Protein AF-0000000087668825 (afdb_homodimer)

Foldseek 3Di:
DQDADADDLLVLQLVLLVVQVVQVQKAFALPQFDADPLQFTHRMGGDLLSQVVDVVSLLSLLNNVLNQCCVPPRLPRFQEEEAEPDQRQVSSVSNCVSSVHHYWYFYLDFDDDDLCRGIGDDDDAQTEYEYEHQEDEQCVRVVSRVVSCVSNRYDAQEYEYQEYAPQDPNSVVVSVVVNHHYHYRYYVVSNLVSCVVVVVDDPVRSVLNVVCSNQVLVSRVVVRGHNDRPPD/DQDADADDLLVLQLVLLVVQVVQVQKAFALPQFDADPLQFTHRMGGDLLSQVVDVVSLLSLLNNVLNQCCVPPRLPQFQEEEAEPDQRQVSSVSNCVSSVHHYWYFYLDFDDDDLCRGIGDDDDAQTEYEYEHQEDEQCVSVVSRVVSCVSNRYDAQEYEYQEYAPQDPNSVVVSVVVNHHYHYRYYVVSNLVSCVVVVVDDPVRSVLNVVCSNQVLVSRVVVRGHNDRPPD

Solvent-accessible surface area (backbone atoms only — not comparable to full-atom values): 23938 Å² total; per-residue (Å²): 131,75,78,80,63,78,74,56,65,68,56,51,14,44,50,50,29,51,50,35,54,74,70,60,27,49,49,77,34,62,89,67,51,44,73,45,95,84,42,33,28,32,38,62,48,76,43,68,55,40,41,50,25,34,48,72,57,38,51,52,53,43,46,49,50,52,31,50,42,36,71,73,70,34,85,82,61,60,57,30,27,29,4,31,60,66,73,7,26,36,57,21,38,48,42,16,60,58,67,68,31,21,22,34,35,29,44,85,58,63,62,75,75,68,57,52,21,28,56,42,41,53,78,57,85,63,24,34,33,35,41,29,34,45,61,34,66,53,44,66,71,58,49,56,39,49,50,45,42,40,62,51,44,31,37,60,51,40,34,37,18,55,31,29,50,80,58,48,71,66,22,57,52,47,31,60,75,61,54,32,49,76,44,66,54,29,36,53,68,38,37,49,50,50,35,61,76,65,55,73,60,57,69,66,48,53,49,48,48,50,47,27,60,74,36,41,38,64,43,7,40,77,61,80,20,37,64,65,78,77,82,123,132,75,79,83,62,76,75,56,66,68,57,52,12,45,52,51,29,50,51,33,55,74,69,60,28,49,47,78,34,62,90,68,50,42,73,46,96,84,42,33,28,31,38,60,48,75,43,67,56,40,42,50,26,34,48,72,58,37,51,51,52,43,47,48,51,52,30,51,41,35,71,73,71,34,86,82,61,60,58,30,26,29,3,32,60,66,73,7,26,35,56,22,39,48,43,15,60,57,67,66,29,20,22,34,36,28,43,86,58,65,62,76,76,69,57,53,20,30,57,43,40,55,78,58,84,63,24,32,32,35,40,31,33,46,60,36,65,54,44,65,71,56,48,57,40,49,50,45,41,40,62,51,45,32,37,59,52,40,32,37,18,54,30,30,50,79,57,46,70,65,20,57,52,48,32,58,75,63,54,31,50,76,44,62,54,30,35,54,67,38,37,49,50,51,36,58,76,64,57,71,58,58,70,68,48,54,50,49,47,50,49,26,60,75,37,42,37,63,42,7,39,75,62,80,20,36,65,64,77,78,81,125

Radius of gyration: 23.41 Å; Cα contacts (8 Å, |Δi|>4): 947; chains: 2; bounding box: 46×72×56 Å

Sequence (464 aa):
MIQTTFPDRAVMAELVAKMLWEIKAVHFNAEKPYKFASGMASPVYIDCRKLLSYPRIRSTVMDFAASVLMRDAGFEQFDCIAGGETAGIPFAALLADRLGLPMIYVRKQPKGHGRNAQIEGHMPEGGRVLVIEDLTTAGGSMFTFIDAVRAAGGVVDHGIALFYYGIFAEAEERFAAGKVKLHHIATWRDVLAVAKAQQLFDEKTLSEVEDFLNAPLAWSGRNGGVTELLKKMIQTTFPDRAVMAELVAKMLWEIKAVHFNAEKPYKFASGMASPVYIDCRKLLSYPRIRSTVMDFAASVLMRDAGFEQFDCIAGGETAGIPFAALLADRLGLPMIYVRKQPKGHGRNAQIEGHMPEGGRVLVIEDLTTAGGSMFTFIDAVRAAGGVVDHGIALFYYGIFAEAEERFAAGKVKLHHIATWRDVLAVAKAQQLFDEKTLSEVEDFLNAPLAWSGRNGGVTELLKK

Nearest PDB structures (foldseek):
  4ohc-assembly1_D  TM=9.725E-01  e=2.298E-35  Burkholderia cenocepacia J2315
  4ohc-assembly4_C  TM=9.829E-01  e=2.169E-32  Burkholderia cenocepacia J2315
  2wns-assembly1_A  TM=8.809E-01  e=7.015E-16  Homo sapiens
  2p1z-assembly1_B  TM=8.602E-01  e=2.098E-11  Corynebacterium diphtheriae NCTC 13129
  3ohp-assembly1_D  TM=6.602E-01  e=3.466E-05  Vibrio cholerae

Structure (mmCIF, N/CA/C/O backbone):
data_AF-0000000087668825-model_v1
#
loop_
_entity.id
_entity.type
_entity.pdbx_description
1 polymer 'Orotate phosphoribosyltransferase'
#
loop_
_atom_site.group_PDB
_atom_site.id
_atom_site.type_symbol
_atom_site.label_atom_id
_atom_site.label_alt_id
_atom_site.label_comp_id
_atom_site.label_asym_id
_atom_site.label_entity_id
_atom_site.label_seq_id
_atom_site.pdbx_PDB_ins_code
_atom_site.Cartn_x
_atom_site.Cartn_y
_atom_site.Cartn_z
_atom_site.occupancy
_atom_site.B_iso_or_equiv
_atom_site.auth_seq_id
_atom_site.auth_comp_id
_atom_site.auth_asym_id
_atom_site.auth_atom_id
_atom_site.pdbx_PDB_model_num
ATOM 1 N N . MET A 1 1 ? 7.449 -8.711 18.375 1 52.44 1 MET A N 1
ATOM 2 C CA . MET A 1 1 ? 8.453 -9.766 18.266 1 52.44 1 MET A CA 1
ATOM 3 C C . MET A 1 1 ? 8.344 -10.5 16.938 1 52.44 1 MET A C 1
ATOM 5 O O . MET A 1 1 ? 7.242 -10.75 16.453 1 52.44 1 MET A O 1
ATOM 9 N N . ILE A 1 2 ? 9.547 -10.594 16.266 1 60.53 2 ILE A N 1
ATOM 10 C CA . ILE A 1 2 ? 9.602 -11.344 15.016 1 60.53 2 ILE A CA 1
ATOM 11 C C . ILE A 1 2 ? 9.438 -12.836 15.297 1 60.53 2 ILE A C 1
ATOM 13 O O . ILE A 1 2 ? 10.219 -13.414 16.062 1 60.53 2 ILE A O 1
ATOM 17 N N . GLN A 1 3 ? 8.312 -13.336 15.086 1 67.44 3 GLN A N 1
ATOM 18 C CA . GLN A 1 3 ? 8.086 -14.773 15.172 1 67.44 3 GLN A CA 1
ATOM 19 C C . GLN A 1 3 ? 8.453 -15.477 13.867 1 67.44 3 GLN A C 1
ATOM 21 O O . GLN A 1 3 ? 7.98 -15.094 12.797 1 67.44 3 GLN A O 1
ATOM 26 N N . THR A 1 4 ? 9.555 -16.281 14.094 1 73.5 4 THR A N 1
ATOM 27 C CA . THR A 1 4 ? 10 -16.906 12.852 1 73.5 4 THR A CA 1
ATOM 28 C C . THR A 1 4 ? 9.906 -18.438 12.953 1 73.5 4 THR A C 1
ATOM 30 O O . THR A 1 4 ? 10.383 -19.016 13.93 1 73.5 4 THR A O 1
ATOM 33 N N . THR A 1 5 ? 9.109 -18.953 12.117 1 86.69 5 THR A N 1
ATOM 34 C CA . THR A 1 5 ? 9.109 -20.391 11.867 1 86.69 5 THR A CA 1
ATOM 35 C C . THR A 1 5 ? 9.602 -20.688 10.453 1 86.69 5 THR A C 1
ATOM 37 O O . THR A 1 5 ? 9.555 -19.828 9.57 1 86.69 5 THR A O 1
ATOM 40 N N . PHE A 1 6 ? 10.211 -21.828 10.328 1 95.25 6 PHE A N 1
ATOM 41 C CA . PHE A 1 6 ? 10.789 -22.203 9.039 1 95.25 6 PHE A CA 1
ATOM 42 C C . PHE A 1 6 ? 10.188 -23.516 8.539 1 95.25 6 PHE A C 1
ATOM 44 O O . PHE A 1 6 ? 10.891 -24.531 8.43 1 95.25 6 PHE A O 1
ATOM 51 N N . PRO A 1 7 ? 8.914 -23.453 8.164 1 95.12 7 PRO A N 1
ATOM 52 C CA . PRO A 1 7 ? 8.336 -24.672 7.605 1 95.12 7 PRO A CA 1
ATOM 53 C C . PRO A 1 7 ? 9.008 -25.109 6.305 1 95.12 7 PRO A C 1
ATOM 55 O O . PRO A 1 7 ? 9.703 -24.312 5.668 1 95.12 7 PRO A O 1
ATOM 58 N N . ASP A 1 8 ? 8.742 -26.375 5.969 1 97.69 8 ASP A N 1
ATOM 59 C CA . ASP A 1 8 ? 9.242 -26.906 4.703 1 97.69 8 ASP A CA 1
ATOM 60 C C . ASP A 1 8 ? 8.688 -26.125 3.52 1 97.69 8 ASP A C 1
ATOM 62 O O . ASP A 1 8 ? 7.504 -25.781 3.498 1 97.69 8 ASP A O 1
ATOM 66 N N . ARG A 1 9 ? 9.516 -25.922 2.525 1 97.5 9 ARG A N 1
ATOM 67 C CA . ARG A 1 9 ? 9.133 -25.141 1.354 1 97.5 9 ARG A CA 1
ATOM 68 C C . ARG A 1 9 ? 7.914 -25.75 0.666 1 97.5 9 ARG A C 1
ATOM 70 O O . ARG A 1 9 ? 7.02 -25.016 0.232 1 97.5 9 ARG A O 1
ATOM 77 N N . ALA A 1 10 ? 7.914 -27.016 0.6 1 98.12 10 ALA A N 1
ATOM 78 C CA . ALA A 1 10 ? 6.809 -27.688 -0.072 1 98.12 10 ALA A CA 1
ATOM 79 C C . ALA A 1 10 ? 5.504 -27.5 0.695 1 98.12 10 ALA A C 1
ATOM 81 O O . ALA A 1 10 ? 4.434 -27.375 0.092 1 98.12 10 ALA A O 1
ATOM 82 N N . VAL A 1 11 ? 5.621 -27.531 2 1 98.38 11 VAL A N 1
ATOM 83 C CA . VAL A 1 11 ? 4.445 -27.328 2.844 1 98.38 11 VAL A CA 1
ATOM 84 C C . VAL A 1 11 ? 3.922 -25.906 2.672 1 98.38 11 VAL A C 1
ATOM 86 O O . VAL A 1 11 ? 2.713 -25.703 2.539 1 98.38 11 VAL A O 1
ATOM 89 N N . MET A 1 12 ? 4.816 -24.891 2.619 1 98.5 12 MET A N 1
ATOM 90 C CA . MET A 1 12 ? 4.41 -23.5 2.426 1 98.5 12 MET A CA 1
ATOM 91 C C . MET A 1 12 ? 3.689 -23.328 1.094 1 98.5 12 MET A C 1
ATOM 93 O O . MET A 1 12 ? 2.633 -22.703 1.034 1 98.5 12 MET A O 1
ATOM 97 N N . ALA A 1 13 ? 4.246 -23.922 0.088 1 98.75 13 ALA A N 1
ATOM 98 C CA . ALA A 1 13 ? 3.668 -23.797 -1.247 1 98.75 13 ALA A CA 1
ATOM 99 C C . ALA A 1 13 ? 2.285 -24.438 -1.306 1 98.75 13 ALA A C 1
ATOM 101 O O . ALA A 1 13 ? 1.349 -23.859 -1.865 1 98.75 13 ALA A O 1
ATOM 102 N N . GLU A 1 14 ? 2.156 -25.594 -0.723 1 98.81 14 GLU A N 1
ATOM 103 C CA . GLU A 1 14 ? 0.877 -26.297 -0.696 1 98.81 14 GLU A CA 1
ATOM 104 C C . GLU A 1 14 ? -0.175 -25.5 0.07 1 98.81 14 GLU A C 1
ATOM 106 O O . GLU A 1 14 ? -1.315 -25.375 -0.382 1 98.81 14 GLU A O 1
ATOM 111 N N . LEU A 1 15 ? 0.19 -25.016 1.234 1 98.75 15 LEU A N 1
ATOM 112 C CA . LEU A 1 15 ? -0.755 -24.281 2.064 1 98.75 15 LEU A CA 1
ATOM 113 C C . LEU A 1 15 ? -1.207 -23 1.367 1 98.75 15 LEU A C 1
ATOM 115 O O . LEU A 1 15 ? -2.391 -22.656 1.395 1 98.75 15 LEU A O 1
ATOM 119 N N . VAL A 1 16 ? -0.251 -22.281 0.743 1 98.81 16 VAL A N 1
ATOM 120 C CA . VAL A 1 16 ? -0.626 -21.078 0.022 1 98.81 16 VAL A CA 1
ATOM 121 C C . VAL A 1 16 ? -1.573 -21.422 -1.122 1 98.81 16 VAL A C 1
ATOM 123 O O . VAL A 1 16 ? -2.572 -20.734 -1.344 1 98.81 16 VAL A O 1
ATOM 126 N N . ALA A 1 17 ? -1.286 -22.5 -1.867 1 98.88 17 ALA A N 1
ATOM 127 C CA . ALA A 1 17 ? -2.18 -22.953 -2.932 1 98.88 17 ALA A CA 1
ATOM 128 C C . ALA A 1 17 ? -3.58 -23.219 -2.393 1 98.88 17 ALA A C 1
ATOM 130 O O . ALA A 1 17 ? -4.574 -22.812 -2.988 1 98.88 17 ALA A O 1
ATOM 131 N N . LYS A 1 18 ? -3.664 -23.906 -1.265 1 98.88 18 LYS A N 1
ATOM 132 C CA . LYS A 1 18 ? -4.953 -24.219 -0.644 1 98.88 18 LYS A CA 1
ATOM 133 C C . LYS A 1 18 ? -5.68 -22.938 -0.245 1 98.88 18 LYS A C 1
ATOM 135 O O . LYS A 1 18 ? -6.891 -22.812 -0.445 1 98.88 18 LYS A O 1
ATOM 140 N N . MET A 1 19 ? -4.965 -21.984 0.323 1 98.88 19 MET A N 1
ATOM 141 C CA . MET A 1 19 ? -5.543 -20.703 0.699 1 98.88 19 MET A CA 1
ATOM 142 C C . MET A 1 19 ? -6.137 -20 -0.516 1 98.88 19 MET A C 1
ATOM 144 O O . MET A 1 19 ? -7.246 -19.469 -0.451 1 98.88 19 MET A O 1
ATOM 148 N N . LEU A 1 20 ? -5.395 -20.016 -1.62 1 98.88 20 LEU A N 1
ATOM 149 C CA . LEU A 1 20 ? -5.836 -19.344 -2.84 1 98.88 20 LEU A CA 1
ATOM 150 C C . LEU A 1 20 ? -7.129 -19.969 -3.359 1 98.88 20 LEU A C 1
ATOM 152 O O . LEU A 1 20 ? -8.031 -19.25 -3.805 1 98.88 20 LEU A O 1
ATOM 156 N N . TRP A 1 21 ? -7.23 -21.266 -3.314 1 98.81 21 TRP A N 1
ATOM 157 C CA . TRP A 1 21 ? -8.461 -21.938 -3.715 1 98.81 21 TRP A CA 1
ATOM 158 C C . TRP A 1 21 ? -9.602 -21.594 -2.77 1 98.81 21 TRP A C 1
ATOM 160 O O . TRP A 1 21 ? -10.727 -21.328 -3.213 1 98.81 21 TRP A O 1
ATOM 170 N N . GLU A 1 22 ? -9.359 -21.594 -1.471 1 98.69 22 GLU A N 1
ATOM 171 C CA . GLU A 1 22 ? -10.367 -21.359 -0.443 1 98.69 22 GLU A CA 1
ATOM 172 C C . GLU A 1 22 ? -11.031 -19.984 -0.623 1 98.69 22 GLU A C 1
ATOM 174 O O . GLU A 1 22 ? -12.242 -19.859 -0.445 1 98.69 22 GLU A O 1
ATOM 179 N N . ILE A 1 23 ? -10.266 -19.031 -1.017 1 98.5 23 ILE A N 1
ATOM 180 C CA . ILE A 1 23 ? -10.805 -17.672 -1.081 1 98.5 23 ILE A CA 1
ATOM 181 C C . ILE A 1 23 ? -11.141 -17.328 -2.529 1 98.5 23 ILE A C 1
ATOM 183 O O . ILE A 1 23 ? -11.375 -16.156 -2.852 1 98.5 23 ILE A O 1
ATOM 187 N N . LYS A 1 24 ? -11.023 -18.297 -3.42 1 98.25 24 LYS A N 1
ATOM 188 C CA . LYS A 1 24 ? -11.367 -18.141 -4.828 1 98.25 24 LYS A CA 1
ATOM 189 C C . LYS A 1 24 ? -10.523 -17.062 -5.496 1 98.25 24 LYS A C 1
ATOM 191 O O . LYS A 1 24 ? -11.047 -16.219 -6.215 1 98.25 24 LYS A O 1
ATOM 196 N N . ALA A 1 25 ? -9.281 -17.078 -5.125 1 98.69 25 ALA A N 1
ATOM 197 C CA . ALA A 1 25 ? -8.336 -16.156 -5.746 1 98.69 25 ALA A CA 1
ATOM 198 C C . ALA A 1 25 ? -7.77 -16.734 -7.039 1 98.69 25 ALA A C 1
ATOM 200 O O . ALA A 1 25 ? -7.094 -16.047 -7.797 1 98.69 25 ALA A O 1
ATOM 201 N N . VAL A 1 26 ? -8 -18.016 -7.297 1 98.62 26 VAL A N 1
ATOM 202 C CA . VAL A 1 26 ? -7.562 -18.672 -8.523 1 98.62 26 VAL A CA 1
ATOM 203 C C . VAL A 1 26 ? -8.758 -19.328 -9.211 1 98.62 26 VAL A C 1
ATOM 205 O O . VAL A 1 26 ? -9.719 -19.734 -8.555 1 98.62 26 VAL A O 1
ATOM 208 N N . HIS A 1 27 ? -8.625 -19.375 -10.555 1 97.75 27 HIS A N 1
ATOM 209 C CA . HIS A 1 27 ? -9.672 -19.969 -11.375 1 97.75 27 HIS A CA 1
ATOM 210 C C . HIS A 1 27 ? -9.078 -20.688 -12.586 1 97.75 27 HIS A C 1
ATOM 212 O O . HIS A 1 27 ? -8.078 -20.234 -13.148 1 97.75 27 HIS A O 1
ATOM 218 N N . PHE A 1 28 ? -9.695 -21.844 -12.891 1 98.31 28 PHE A N 1
ATOM 219 C CA . PHE A 1 28 ? -9.398 -22.547 -14.125 1 98.31 28 PHE A CA 1
ATOM 220 C C . PHE A 1 28 ? -10.578 -22.484 -15.086 1 98.31 28 PHE A C 1
ATOM 222 O O . PHE A 1 28 ? -11.734 -22.594 -14.672 1 98.31 28 PHE A O 1
ATOM 229 N N . ASN A 1 29 ? -10.328 -22.156 -16.281 1 96.88 29 ASN A N 1
ATOM 230 C CA . ASN A 1 29 ? -11.344 -22.203 -17.328 1 96.88 29 ASN A CA 1
ATOM 231 C C . ASN A 1 29 ? -10.727 -22.531 -18.688 1 96.88 29 ASN A C 1
ATOM 233 O O . ASN A 1 29 ? -10.312 -21.641 -19.422 1 96.88 29 ASN A O 1
ATOM 237 N N . ALA A 1 30 ? -10.773 -23.703 -19.016 1 94.31 30 ALA A N 1
ATOM 238 C CA . ALA A 1 30 ? -10.164 -24.141 -20.281 1 94.31 30 ALA A CA 1
ATOM 239 C C . ALA A 1 30 ? -11.133 -23.953 -21.453 1 94.31 30 ALA A C 1
ATOM 241 O O . ALA A 1 30 ? -10.703 -23.781 -22.594 1 94.31 30 ALA A O 1
ATOM 242 N N . GLU A 1 31 ? -12.367 -24.031 -21.234 1 94.88 31 GLU A N 1
ATOM 243 C CA . GLU A 1 31 ? -13.383 -23.906 -22.266 1 94.88 31 GLU A CA 1
ATOM 244 C C . GLU A 1 31 ? -13.461 -22.469 -22.797 1 94.88 31 GLU A C 1
ATOM 246 O O . GLU A 1 31 ? -13.602 -22.25 -24 1 94.88 31 GLU A O 1
ATOM 251 N N . LYS A 1 32 ? -13.453 -21.547 -21.906 1 95.81 32 LYS A N 1
ATOM 252 C CA . LYS A 1 32 ? -13.414 -20.125 -22.25 1 95.81 32 LYS A CA 1
ATOM 253 C C . LYS A 1 32 ? -12.195 -19.453 -21.625 1 95.81 32 LYS A C 1
ATOM 255 O O . LYS A 1 32 ? -12.312 -18.766 -20.609 1 95.81 32 LYS A O 1
ATOM 260 N N . PRO A 1 33 ? -11.102 -19.531 -22.312 1 96.88 33 PRO A N 1
ATOM 261 C CA . PRO A 1 33 ? -9.844 -19.031 -21.734 1 96.88 33 PRO A CA 1
ATOM 262 C C . PRO A 1 33 ? -9.867 -17.531 -21.469 1 96.88 33 PRO A C 1
ATOM 264 O O . PRO A 1 33 ? -10.594 -16.797 -22.141 1 96.88 33 PRO A O 1
ATOM 267 N N . TYR A 1 34 ? -9.109 -17.141 -20.531 1 95.94 34 TYR A N 1
ATOM 268 C CA . TYR A 1 34 ? -8.883 -15.727 -20.266 1 95.94 34 TYR A CA 1
ATOM 269 C C . TYR A 1 34 ? -7.938 -15.117 -21.297 1 95.94 34 TYR A C 1
ATOM 271 O O . TYR A 1 34 ? -7.168 -15.836 -21.938 1 95.94 34 TYR A O 1
ATOM 279 N N . LYS A 1 35 ? -8.055 -13.836 -21.422 1 91.62 35 LYS A N 1
ATOM 280 C CA . LYS A 1 35 ? -7.152 -13.117 -22.312 1 91.62 35 LYS A CA 1
ATOM 281 C C . LYS A 1 35 ? -6.332 -12.086 -21.547 1 91.62 35 LYS A C 1
ATOM 283 O O . LYS A 1 35 ? -6.895 -11.188 -20.906 1 91.62 35 LYS A O 1
ATOM 288 N N . PHE A 1 36 ? -5.027 -12.227 -21.703 1 86.88 36 PHE A N 1
ATOM 289 C CA . PHE A 1 36 ? -4.137 -11.242 -21.094 1 86.88 36 PHE A CA 1
ATOM 290 C C . PHE A 1 36 ? -4.004 -10.008 -21.984 1 86.88 36 PHE A C 1
ATOM 292 O O . PHE A 1 36 ? -4.344 -10.055 -23.172 1 86.88 36 PHE A O 1
ATOM 299 N N . ALA A 1 37 ? -3.539 -8.953 -21.375 1 78.94 37 ALA A N 1
ATOM 300 C CA . ALA A 1 37 ? -3.295 -7.727 -22.141 1 78.94 37 ALA A CA 1
ATOM 301 C C . ALA A 1 37 ? -2.307 -7.973 -23.266 1 78.94 37 ALA A C 1
ATOM 303 O O . ALA A 1 37 ? -2.371 -7.316 -24.312 1 78.94 37 ALA A O 1
ATOM 304 N N . SER A 1 38 ? -1.482 -8.93 -23.094 1 83.25 38 SER A N 1
ATOM 305 C CA . SER A 1 38 ? -0.473 -9.281 -24.078 1 83.25 38 SER A CA 1
ATOM 306 C C . SER A 1 38 ? -1.101 -9.984 -25.281 1 83.25 38 SER A C 1
ATOM 308 O O . SER A 1 38 ? -0.441 -10.195 -26.297 1 83.25 38 SER A O 1
ATOM 310 N N . GLY A 1 39 ? -2.316 -10.375 -25.109 1 88.69 39 GLY A N 1
ATOM 311 C CA . GLY A 1 39 ? -2.992 -11.133 -26.156 1 88.69 39 GLY A CA 1
ATOM 312 C C . GLY A 1 39 ? -2.953 -12.633 -25.922 1 88.69 39 GLY A C 1
ATOM 313 O O . GLY A 1 39 ? -3.602 -13.391 -26.641 1 88.69 39 GLY A O 1
ATOM 314 N N . MET A 1 40 ? -2.291 -13 -24.938 1 92.75 40 MET A N 1
ATOM 315 C CA . MET A 1 40 ? -2.172 -14.422 -24.641 1 92.75 40 MET A CA 1
ATOM 316 C C . MET A 1 40 ? -3.477 -14.977 -24.078 1 92.75 40 MET A C 1
ATOM 318 O O . MET A 1 40 ? -4.117 -14.328 -23.25 1 92.75 40 MET A O 1
ATOM 322 N N . ALA A 1 41 ? -3.805 -16.141 -24.562 1 96.25 41 ALA A N 1
ATOM 323 C CA . ALA A 1 41 ? -4.898 -16.891 -23.953 1 96.25 41 ALA A CA 1
ATOM 324 C C . ALA A 1 41 ? -4.3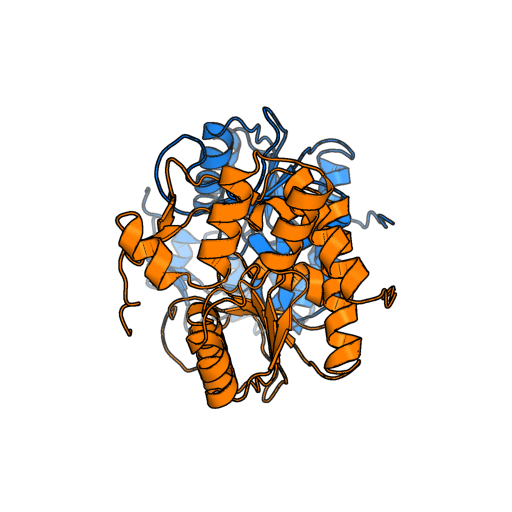98 -17.734 -22.797 1 96.25 41 ALA A C 1
ATOM 326 O O . ALA A 1 41 ? -3.307 -18.312 -22.859 1 96.25 41 ALA A O 1
ATOM 327 N N . SER A 1 42 ? -5.191 -17.75 -21.812 1 97.06 42 SER A N 1
ATOM 328 C CA . SER A 1 42 ? -4.793 -18.469 -20.609 1 97.06 42 SER A CA 1
ATOM 329 C C . SER A 1 42 ? -5.973 -19.203 -19.984 1 97.06 42 SER A C 1
ATOM 331 O O . SER A 1 42 ? -7.066 -18.641 -19.859 1 97.06 42 SER A O 1
ATOM 333 N N . PRO A 1 43 ? -5.793 -20.453 -19.609 1 98.19 43 PRO A N 1
ATOM 334 C CA . PRO A 1 43 ? -6.867 -21.172 -18.906 1 98.19 43 PRO A CA 1
ATOM 335 C C . PRO A 1 43 ? -6.859 -20.906 -17.406 1 98.19 43 PRO A C 1
ATOM 337 O O . PRO A 1 43 ? -7.672 -21.484 -16.672 1 98.19 43 PRO A O 1
ATOM 340 N N . VAL A 1 44 ? -5.902 -20.078 -16.969 1 98.12 44 VAL A N 1
ATOM 341 C CA . VAL A 1 44 ? -5.793 -19.844 -15.523 1 98.12 44 VAL A CA 1
ATOM 342 C C . VAL A 1 44 ? -5.879 -18.344 -15.25 1 98.12 44 VAL A C 1
ATOM 344 O O . VAL A 1 44 ? -5.477 -17.516 -16.078 1 98.12 44 VAL A O 1
ATOM 347 N N . TYR A 1 45 ? -6.457 -18.062 -14.148 1 96.88 45 TYR A N 1
ATOM 348 C CA . TYR A 1 45 ? -6.559 -16.688 -13.648 1 96.88 45 TYR A CA 1
ATOM 349 C C . TYR A 1 45 ? -6.25 -16.625 -12.156 1 96.88 45 TYR A C 1
ATOM 351 O O . TYR A 1 45 ? -6.613 -17.531 -11.406 1 96.88 45 TYR A O 1
ATOM 359 N N . ILE A 1 46 ? -5.578 -15.555 -11.766 1 97.88 46 ILE A N 1
ATOM 360 C CA . ILE A 1 46 ? -5.262 -15.375 -10.352 1 97.88 46 ILE A CA 1
ATOM 361 C C . ILE A 1 46 ? -5.41 -13.906 -9.977 1 97.88 46 ILE A C 1
ATOM 363 O O . ILE A 1 46 ? -5.039 -13.016 -10.742 1 97.88 46 ILE A O 1
ATOM 367 N N . ASP A 1 47 ? -5.934 -13.656 -8.797 1 97.12 47 ASP A N 1
ATOM 368 C CA . ASP A 1 47 ? -5.977 -12.352 -8.156 1 97.12 47 ASP A CA 1
ATOM 369 C C . ASP A 1 47 ? -5.398 -12.414 -6.742 1 97.12 47 ASP A C 1
ATOM 371 O O . ASP A 1 47 ? -6.133 -12.602 -5.773 1 97.12 47 ASP A O 1
ATOM 375 N N . CYS A 1 48 ? -4.129 -12.102 -6.578 1 98.31 48 CYS A N 1
ATOM 376 C CA . CYS A 1 48 ? -3.43 -12.195 -5.301 1 98.31 48 CYS A CA 1
ATOM 377 C C . CYS A 1 48 ? -3.857 -11.078 -4.359 1 98.31 48 CYS A C 1
ATOM 379 O O . CYS A 1 48 ? -3.611 -11.141 -3.154 1 98.31 48 CYS A O 1
ATOM 381 N N . ARG A 1 49 ? -4.496 -10.031 -4.867 1 98.06 49 ARG A N 1
ATOM 382 C CA . ARG A 1 49 ? -4.914 -8.906 -4.031 1 98.06 49 ARG A CA 1
ATOM 383 C C . ARG A 1 49 ? -5.992 -9.336 -3.041 1 98.06 49 ARG A C 1
ATOM 385 O O . ARG A 1 49 ? -6.148 -8.719 -1.983 1 98.06 49 ARG A O 1
ATOM 392 N N . LYS A 1 50 ? -6.641 -10.43 -3.359 1 98.44 50 LYS A N 1
ATOM 393 C CA . LYS A 1 50 ? -7.668 -10.953 -2.459 1 98.44 50 LYS A CA 1
ATOM 394 C C . LYS A 1 50 ? -7.059 -11.406 -1.135 1 98.44 50 LYS A C 1
ATOM 396 O O . LYS A 1 50 ? -7.746 -11.445 -0.113 1 98.44 50 LYS A O 1
ATOM 401 N N . LEU A 1 51 ? -5.793 -11.773 -1.16 1 98.75 51 LEU A N 1
ATOM 402 C CA . LEU A 1 51 ? -5.117 -12.211 0.056 1 98.75 51 LEU A CA 1
ATOM 403 C C . LEU A 1 51 ? -5.234 -11.164 1.155 1 98.75 51 LEU A C 1
ATOM 405 O O . LEU A 1 51 ? -5.355 -11.5 2.334 1 98.75 51 LEU A O 1
ATOM 409 N N . LEU A 1 52 ? -5.273 -9.898 0.794 1 98.75 52 LEU A N 1
ATOM 410 C CA . LEU A 1 52 ? -5.27 -8.773 1.724 1 98.75 52 LEU A CA 1
ATOM 411 C C . LEU A 1 52 ? -6.531 -8.773 2.578 1 98.75 52 LEU A C 1
ATOM 413 O O . LEU A 1 52 ? -6.523 -8.281 3.709 1 98.75 52 LEU A O 1
ATOM 417 N N . SER A 1 53 ? -7.559 -9.352 2.062 1 98.81 53 SER A N 1
ATOM 418 C CA . SER A 1 53 ? -8.875 -9.211 2.67 1 98.81 53 SER A CA 1
ATOM 419 C C . SER A 1 53 ? -9.141 -10.32 3.686 1 98.81 53 SER A C 1
ATOM 421 O O . SER A 1 53 ? -10.203 -10.367 4.305 1 98.81 53 SER A O 1
ATOM 423 N N . TYR A 1 54 ? -8.203 -11.211 3.893 1 98.69 54 TYR A N 1
ATOM 424 C CA . TYR A 1 54 ? -8.336 -12.328 4.82 1 98.69 54 TYR A CA 1
ATOM 425 C C . TYR A 1 54 ? -7.184 -12.344 5.82 1 98.69 54 TYR A C 1
ATOM 427 O O . TYR A 1 54 ? -6.102 -12.859 5.527 1 98.69 54 TYR A O 1
ATOM 435 N N . PRO A 1 55 ? -7.449 -11.898 7.023 1 98.06 55 PRO A N 1
ATOM 436 C CA . PRO A 1 55 ? -6.395 -11.625 8 1 98.06 55 PRO A CA 1
ATOM 437 C C . PRO A 1 55 ? -5.555 -12.859 8.32 1 98.06 55 PRO A C 1
ATOM 439 O O . PRO A 1 55 ? -4.324 -12.773 8.367 1 98.06 55 PRO A O 1
ATOM 442 N N . ARG A 1 56 ? -6.195 -14.008 8.516 1 97.81 56 ARG A N 1
ATOM 443 C CA . ARG A 1 56 ? -5.441 -15.219 8.836 1 97.81 56 ARG A CA 1
ATOM 444 C C . ARG A 1 56 ? -4.551 -15.641 7.676 1 97.81 56 ARG A C 1
ATOM 446 O O . ARG A 1 56 ? -3.393 -16.016 7.875 1 97.81 56 ARG A O 1
ATOM 453 N N . ILE A 1 57 ? -5.055 -15.5 6.492 1 98.38 57 ILE A N 1
ATOM 454 C CA . ILE A 1 57 ? -4.348 -15.906 5.285 1 98.38 57 ILE A CA 1
ATOM 455 C C . ILE A 1 57 ? -3.211 -14.93 4.992 1 98.38 57 ILE A C 1
ATOM 457 O O . ILE A 1 57 ? -2.066 -15.344 4.797 1 98.38 57 ILE A O 1
ATOM 461 N N . ARG A 1 58 ? -3.504 -13.625 4.988 1 98.12 58 ARG A N 1
ATOM 462 C CA . ARG A 1 58 ? -2.471 -12.648 4.668 1 98.12 58 ARG A CA 1
ATOM 463 C C . ARG A 1 58 ? -1.322 -12.719 5.668 1 98.12 58 ARG A C 1
ATOM 465 O O . ARG A 1 58 ? -0.155 -12.602 5.293 1 98.12 58 ARG A O 1
ATOM 472 N N . SER A 1 59 ? -1.636 -12.906 6.93 1 96.88 59 SER A N 1
ATOM 473 C CA . SER A 1 59 ? -0.606 -13.008 7.957 1 96.88 59 SER A CA 1
ATOM 474 C C . SER A 1 59 ? 0.285 -14.227 7.734 1 96.88 59 SER A C 1
ATOM 476 O O . SER A 1 59 ? 1.512 -14.117 7.793 1 96.88 59 SER A O 1
ATOM 478 N N . THR A 1 60 ? -0.33 -15.328 7.48 1 97.44 60 THR A N 1
ATOM 479 C CA . THR A 1 60 ? 0.417 -16.562 7.262 1 97.44 60 THR A CA 1
ATOM 480 C C . THR A 1 60 ? 1.312 -16.438 6.031 1 97.44 60 THR A C 1
ATOM 482 O O . THR A 1 60 ? 2.48 -16.828 6.066 1 97.44 60 THR A O 1
ATOM 485 N N . VAL A 1 61 ? 0.799 -15.898 4.98 1 98.19 61 VAL A N 1
ATOM 486 C CA . VAL A 1 61 ? 1.561 -15.742 3.744 1 98.19 61 VAL A CA 1
ATOM 487 C C . VAL A 1 61 ? 2.77 -14.836 3.994 1 98.19 61 VAL A C 1
ATOM 489 O O . VAL A 1 61 ? 3.867 -15.117 3.506 1 98.19 61 VAL A O 1
ATOM 492 N N . MET A 1 62 ? 2.59 -13.766 4.75 1 97.94 62 MET A N 1
ATOM 493 C CA . MET A 1 62 ? 3.701 -12.867 5.039 1 97.94 62 MET A CA 1
ATOM 494 C C . MET A 1 62 ? 4.734 -13.539 5.93 1 97.94 62 MET A C 1
ATOM 496 O O . MET A 1 62 ? 5.934 -13.305 5.789 1 97.94 62 MET A O 1
ATOM 500 N N . ASP A 1 63 ? 4.293 -14.367 6.84 1 97.38 63 ASP A N 1
ATOM 501 C CA . ASP A 1 63 ? 5.23 -15.156 7.637 1 97.38 63 ASP A CA 1
ATOM 502 C C . ASP A 1 63 ? 6.047 -16.094 6.754 1 97.38 63 ASP A C 1
ATOM 504 O O . ASP A 1 63 ? 7.254 -16.25 6.949 1 97.38 63 ASP A O 1
ATOM 508 N N . PHE A 1 64 ? 5.391 -16.719 5.812 1 98.25 64 PHE A N 1
ATOM 509 C CA . PHE A 1 64 ? 6.09 -17.578 4.871 1 98.25 64 PHE A CA 1
ATOM 510 C C . PHE A 1 64 ? 7.113 -16.797 4.066 1 98.25 64 PHE A C 1
ATOM 512 O O . PHE A 1 64 ? 8.242 -17.25 3.875 1 98.25 64 PHE A O 1
ATOM 519 N N . ALA A 1 65 ? 6.695 -15.617 3.625 1 98.25 65 ALA A N 1
ATOM 520 C CA . ALA A 1 65 ? 7.617 -14.781 2.863 1 98.25 65 ALA A CA 1
ATOM 521 C C . ALA A 1 65 ? 8.859 -14.445 3.684 1 98.25 65 ALA A C 1
ATOM 523 O O . ALA A 1 65 ? 9.984 -14.555 3.188 1 98.25 65 ALA A O 1
ATOM 524 N N . ALA A 1 66 ? 8.664 -14.055 4.902 1 97.81 66 ALA A N 1
ATOM 525 C CA . ALA A 1 66 ? 9.789 -13.75 5.789 1 97.81 66 ALA A CA 1
ATOM 526 C C . ALA A 1 66 ? 10.695 -14.961 5.957 1 97.81 66 ALA A C 1
ATOM 528 O O . ALA A 1 66 ? 11.922 -14.844 5.887 1 97.81 66 ALA A O 1
ATOM 529 N N . SER A 1 67 ? 10.094 -16.125 6.117 1 97.38 67 SER A N 1
ATOM 530 C CA . SER A 1 67 ? 10.844 -17.375 6.301 1 97.38 67 SER A CA 1
ATOM 531 C C . SER A 1 67 ? 11.688 -17.703 5.074 1 97.38 67 SER A C 1
ATOM 533 O O . SER A 1 67 ? 12.859 -18.062 5.195 1 97.38 67 SER A O 1
ATOM 535 N N . VAL A 1 68 ? 11.094 -17.547 3.941 1 97.94 68 VAL A N 1
ATOM 536 C CA . VAL A 1 68 ? 11.781 -17.812 2.686 1 97.94 68 VAL A CA 1
ATOM 537 C C . VAL A 1 68 ? 12.992 -16.891 2.543 1 97.94 68 VAL A C 1
ATOM 539 O O . VAL A 1 68 ? 14.086 -17.359 2.217 1 97.94 68 VAL A O 1
ATOM 542 N N . LEU A 1 69 ? 12.805 -15.672 2.826 1 97.94 69 LEU A N 1
ATOM 543 C CA . LEU A 1 69 ? 13.859 -14.68 2.658 1 97.94 69 LEU A CA 1
ATOM 544 C C . LEU A 1 69 ? 14.992 -14.922 3.65 1 97.94 69 LEU A C 1
ATOM 546 O O . LEU A 1 69 ? 16.172 -14.922 3.271 1 97.94 69 LEU A O 1
ATOM 550 N N . MET A 1 70 ? 14.633 -15.125 4.863 1 97.06 70 MET A N 1
ATOM 551 C CA . MET A 1 70 ? 15.664 -15.328 5.883 1 97.06 70 MET A CA 1
ATOM 552 C C . MET A 1 70 ? 16.453 -16.594 5.617 1 97.06 70 MET A C 1
ATOM 554 O O . MET A 1 70 ? 17.672 -16.625 5.766 1 97.06 70 MET A O 1
ATOM 558 N N . ARG A 1 71 ? 15.758 -17.578 5.168 1 96.62 71 ARG A N 1
ATOM 559 C CA . ARG A 1 71 ? 16.406 -18.859 4.895 1 96.62 71 ARG A CA 1
ATOM 560 C C . ARG A 1 71 ? 17.281 -18.781 3.658 1 96.62 71 ARG A C 1
ATOM 562 O O . ARG A 1 71 ? 18.438 -19.219 3.682 1 96.62 71 ARG A O 1
ATOM 569 N N . ASP A 1 72 ? 16.781 -18.172 2.664 1 97.31 72 ASP A N 1
ATOM 570 C CA . ASP A 1 72 ? 17.438 -18.281 1.362 1 97.31 72 ASP A CA 1
ATOM 571 C C . ASP A 1 72 ? 18.422 -17.125 1.148 1 97.31 72 ASP A C 1
ATOM 573 O O . ASP A 1 72 ? 19.406 -17.281 0.424 1 97.31 72 ASP A O 1
ATOM 577 N N . ALA A 1 73 ? 18.109 -15.969 1.638 1 97.75 73 ALA A N 1
ATOM 578 C CA . ALA A 1 73 ? 18.953 -14.789 1.423 1 97.75 73 ALA A CA 1
ATOM 579 C C . ALA A 1 73 ? 19.797 -14.492 2.656 1 97.75 73 ALA A C 1
ATOM 581 O O . ALA A 1 73 ? 20.969 -14.164 2.541 1 97.75 73 ALA A O 1
ATOM 582 N N . GLY A 1 74 ? 19.188 -14.555 3.875 1 97.12 74 GLY A N 1
ATOM 583 C CA . GLY A 1 74 ? 19.875 -14.266 5.117 1 97.12 74 GLY A CA 1
ATOM 584 C C . GLY A 1 74 ? 19.078 -13.391 6.062 1 97.12 74 GLY A C 1
ATOM 585 O O . GLY A 1 74 ? 18.156 -12.688 5.633 1 97.12 74 GLY A O 1
ATOM 586 N N . PHE A 1 75 ? 19.438 -13.375 7.309 1 96.19 75 PHE A N 1
ATOM 587 C CA . PHE A 1 75 ? 18.688 -12.695 8.359 1 96.19 75 PHE A CA 1
ATOM 588 C C 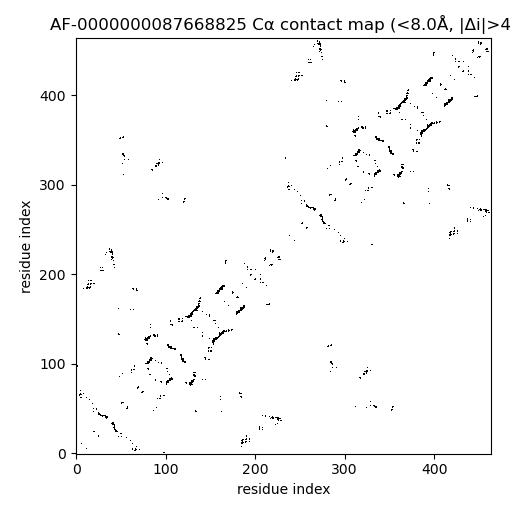. PHE A 1 75 ? 18.938 -11.195 8.32 1 96.19 75 PHE A C 1
ATOM 590 O O . PHE A 1 75 ? 18.078 -10.406 8.719 1 96.19 75 PHE A O 1
ATOM 597 N N . GLU A 1 76 ? 20.094 -10.789 7.867 1 97 76 GLU A N 1
ATOM 598 C CA . GLU A 1 76 ? 20.484 -9.375 7.832 1 97 76 GLU A CA 1
ATOM 599 C C . GLU A 1 76 ? 20.906 -8.953 6.43 1 97 76 GLU A C 1
ATOM 601 O O . GLU A 1 76 ? 21.891 -8.227 6.266 1 97 76 GLU A O 1
ATOM 606 N N . GLN A 1 77 ? 20.109 -9.375 5.469 1 98 77 GLN A N 1
ATOM 607 C CA . GLN A 1 77 ? 20.484 -9.188 4.07 1 98 77 GLN A CA 1
ATOM 608 C C . GLN A 1 77 ? 19.891 -7.891 3.518 1 98 77 GLN A C 1
ATOM 610 O O . GLN A 1 77 ? 20.344 -7.387 2.488 1 98 77 GLN A O 1
ATOM 615 N N . PHE A 1 78 ? 18.938 -7.367 4.145 1 98.69 78 PHE A N 1
ATOM 616 C CA . PHE A 1 78 ? 18.203 -6.246 3.576 1 98.69 78 PHE A CA 1
ATOM 617 C C . PHE A 1 78 ? 18.203 -5.055 4.527 1 98.69 78 PHE A C 1
ATOM 619 O O . PHE A 1 78 ? 18.109 -5.223 5.742 1 98.69 78 PHE A O 1
ATOM 626 N N . ASP A 1 79 ? 18.266 -3.871 3.945 1 98.75 79 ASP A N 1
ATOM 627 C CA . ASP A 1 79 ? 18.203 -2.619 4.691 1 98.75 79 ASP A CA 1
ATOM 628 C C . ASP A 1 79 ? 16.844 -1.936 4.492 1 98.75 79 ASP A C 1
ATOM 630 O O . ASP A 1 79 ? 16.484 -1.033 5.25 1 98.75 79 ASP A O 1
ATOM 634 N N . CYS A 1 80 ? 16.094 -2.385 3.465 1 98.75 80 CYS A N 1
ATOM 635 C CA . CYS A 1 80 ? 14.859 -1.717 3.076 1 98.75 80 CYS A CA 1
ATOM 636 C C . CYS A 1 80 ? 13.984 -2.637 2.232 1 98.75 80 CYS A C 1
ATOM 638 O O . CYS A 1 80 ? 14.492 -3.463 1.475 1 98.75 80 CYS A O 1
ATOM 640 N N . ILE A 1 81 ? 12.688 -2.561 2.387 1 98.94 81 ILE A N 1
ATOM 641 C CA . ILE A 1 81 ? 11.727 -3.281 1.559 1 98.94 81 ILE A CA 1
ATOM 642 C C . ILE A 1 81 ? 11.039 -2.307 0.609 1 98.94 81 ILE A C 1
ATOM 644 O O . ILE A 1 81 ? 10.547 -1.258 1.035 1 98.94 81 ILE A O 1
ATOM 648 N N . ALA A 1 82 ? 10.984 -2.598 -0.659 1 98.94 82 ALA A N 1
ATOM 649 C CA . ALA A 1 82 ? 10.328 -1.769 -1.666 1 98.94 82 ALA A CA 1
ATOM 650 C C . ALA A 1 82 ? 9.117 -2.484 -2.264 1 98.94 82 ALA A C 1
ATOM 652 O O . ALA A 1 82 ? 9.242 -3.602 -2.771 1 98.94 82 ALA A O 1
ATOM 653 N N . GLY A 1 83 ? 7.98 -1.861 -2.164 1 98.94 83 GLY A N 1
ATOM 654 C CA . GLY A 1 83 ? 6.785 -2.369 -2.816 1 98.94 83 GLY A CA 1
ATOM 655 C C . GLY A 1 83 ? 6.512 -1.71 -4.156 1 98.94 83 GLY A C 1
ATOM 656 O O . GLY A 1 83 ? 6.465 -0.482 -4.25 1 98.94 83 GLY A O 1
ATOM 657 N N . GLY A 1 84 ? 6.352 -2.469 -5.133 1 98.5 84 GLY A N 1
ATOM 658 C CA . GLY A 1 84 ? 6.004 -1.908 -6.43 1 98.5 84 GLY A CA 1
ATOM 659 C C . GLY A 1 84 ? 4.551 -1.484 -6.523 1 98.5 84 GLY A C 1
ATOM 660 O O . GLY A 1 84 ? 3.656 -2.205 -6.074 1 98.5 84 GLY A O 1
ATOM 661 N N . GLU A 1 85 ? 4.305 -0.257 -7.062 1 97.81 85 GLU A N 1
ATOM 662 C CA . GLU A 1 85 ? 2.947 0.192 -7.344 1 97.81 85 GLU A CA 1
ATOM 663 C C . GLU A 1 85 ? 2.23 -0.774 -8.281 1 97.81 85 GLU A C 1
ATOM 665 O O . GLU A 1 85 ? 2.785 -1.181 -9.305 1 97.81 85 GLU A O 1
ATOM 670 N N . THR A 1 86 ? 1.051 -1.165 -7.914 1 97.19 86 THR A N 1
ATOM 671 C CA . THR A 1 86 ? 0.3 -0.789 -6.719 1 97.19 86 THR A CA 1
ATOM 672 C C . THR A 1 86 ? 0.163 -1.976 -5.77 1 97.19 86 THR A C 1
ATOM 674 O O . THR A 1 86 ? 0.283 -1.82 -4.555 1 97.19 86 THR A O 1
ATOM 677 N N . ALA A 1 87 ? 0.11 -3.176 -6.434 1 97.88 87 ALA A N 1
ATOM 678 C CA . ALA A 1 87 ? -0.3 -4.355 -5.68 1 97.88 87 ALA A CA 1
ATOM 679 C C . ALA A 1 87 ? 0.806 -4.812 -4.73 1 97.88 87 ALA A C 1
ATOM 681 O O . ALA A 1 87 ? 0.547 -5.535 -3.766 1 97.88 87 ALA A O 1
ATOM 682 N N . GLY A 1 88 ? 2.027 -4.414 -4.941 1 98.75 88 GLY A N 1
ATOM 683 C CA . GLY A 1 88 ? 3.133 -4.797 -4.078 1 98.75 88 GLY A CA 1
ATOM 684 C C . GLY A 1 88 ? 3.193 -3.99 -2.795 1 98.75 88 GLY A C 1
ATOM 685 O O . GLY A 1 88 ? 3.811 -4.418 -1.816 1 98.75 88 GLY A O 1
ATOM 686 N N . ILE A 1 89 ? 2.553 -2.914 -2.723 1 98.88 89 ILE A N 1
ATOM 687 C CA . ILE A 1 89 ? 2.723 -1.915 -1.675 1 98.88 89 ILE A CA 1
ATOM 688 C C . ILE A 1 89 ? 2.197 -2.463 -0.349 1 98.88 89 ILE A C 1
ATOM 690 O O . ILE A 1 89 ? 2.9 -2.439 0.662 1 98.88 89 ILE A O 1
ATOM 694 N N . PRO A 1 90 ? 1.013 -2.99 -0.312 1 98.88 90 PRO A N 1
ATOM 695 C CA . PRO A 1 90 ? 0.542 -3.459 0.993 1 98.88 90 PRO A CA 1
ATOM 696 C C . PRO A 1 90 ? 1.363 -4.629 1.53 1 98.88 90 PRO A C 1
ATOM 698 O O . PRO A 1 90 ? 1.603 -4.719 2.738 1 98.88 90 PRO A O 1
ATOM 701 N N . PHE A 1 91 ? 1.817 -5.488 0.654 1 98.88 91 PHE A N 1
ATOM 702 C CA . PHE A 1 91 ? 2.625 -6.621 1.091 1 98.88 91 PHE A CA 1
ATOM 703 C C . PHE A 1 91 ? 4.004 -6.16 1.547 1 98.88 91 PHE A C 1
ATOM 705 O O . PHE A 1 91 ? 4.59 -6.742 2.461 1 98.88 91 PHE A O 1
ATOM 712 N N . ALA A 1 92 ? 4.5 -5.129 0.893 1 98.94 92 ALA A N 1
ATOM 713 C CA . ALA A 1 92 ? 5.746 -4.531 1.359 1 98.94 92 ALA A CA 1
ATOM 714 C C . ALA A 1 92 ? 5.594 -3.971 2.77 1 98.94 92 ALA A C 1
ATOM 716 O O . ALA A 1 92 ? 6.484 -4.133 3.609 1 98.94 92 ALA A O 1
ATOM 717 N N . ALA A 1 93 ? 4.477 -3.305 3.035 1 98.81 93 ALA A N 1
ATOM 718 C CA . ALA A 1 93 ? 4.23 -2.729 4.355 1 98.81 93 ALA A CA 1
ATOM 719 C C . ALA A 1 93 ? 4.195 -3.811 5.43 1 98.81 93 ALA A C 1
ATOM 721 O O . ALA A 1 93 ? 4.836 -3.68 6.473 1 98.81 93 ALA A O 1
ATOM 722 N N . LEU A 1 94 ? 3.508 -4.863 5.164 1 98.5 94 LEU A N 1
ATOM 723 C CA . LEU A 1 94 ? 3.354 -5.957 6.117 1 98.5 94 LEU A CA 1
ATOM 724 C C . LEU A 1 94 ? 4.684 -6.66 6.352 1 98.5 94 LEU A C 1
ATOM 726 O O . LEU A 1 94 ? 5.039 -6.957 7.496 1 98.5 94 LEU A O 1
ATOM 730 N N . LEU A 1 95 ? 5.402 -6.906 5.266 1 98.38 95 LEU A N 1
ATOM 731 C CA . LEU A 1 95 ? 6.68 -7.602 5.387 1 98.38 95 LEU A CA 1
ATOM 732 C C . LEU A 1 95 ? 7.699 -6.738 6.113 1 98.38 95 LEU A C 1
ATOM 734 O O . LEU A 1 95 ? 8.453 -7.234 6.953 1 98.38 95 LEU A O 1
ATOM 738 N N . ALA A 1 96 ? 7.754 -5.453 5.75 1 98.38 96 ALA A N 1
ATOM 739 C CA . ALA A 1 96 ? 8.672 -4.531 6.414 1 98.38 96 ALA A CA 1
ATOM 740 C C . ALA A 1 96 ? 8.414 -4.484 7.918 1 98.38 96 ALA A C 1
ATOM 742 O O . ALA A 1 96 ? 9.344 -4.414 8.719 1 98.38 96 ALA A O 1
ATOM 743 N N . ASP A 1 97 ? 7.172 -4.508 8.242 1 96.81 97 ASP A N 1
ATOM 744 C CA . ASP A 1 97 ? 6.809 -4.484 9.656 1 96.81 97 ASP A CA 1
ATOM 745 C C . ASP A 1 97 ? 7.27 -5.758 10.359 1 96.81 97 ASP A C 1
ATOM 747 O O . ASP A 1 97 ? 7.789 -5.703 11.477 1 96.81 97 ASP A O 1
ATOM 751 N N . ARG A 1 98 ? 7.133 -6.891 9.727 1 95.31 98 ARG A N 1
ATOM 752 C CA . ARG A 1 98 ? 7.539 -8.18 10.289 1 95.31 98 ARG A CA 1
ATOM 753 C C . ARG A 1 98 ? 9.055 -8.234 10.484 1 95.31 98 ARG A C 1
ATOM 755 O O . ARG A 1 98 ? 9.539 -8.805 11.461 1 95.31 98 ARG A O 1
ATOM 762 N N . LEU A 1 99 ? 9.758 -7.605 9.594 1 96.56 99 LEU A N 1
ATOM 763 C CA . LEU A 1 99 ? 11.211 -7.727 9.594 1 96.56 99 LEU A CA 1
ATOM 764 C C . LEU A 1 99 ? 11.852 -6.535 10.289 1 96.56 99 LEU A C 1
ATOM 766 O O . LEU A 1 99 ? 13.078 -6.473 10.422 1 96.56 99 LEU A O 1
ATOM 770 N N . GLY A 1 100 ? 11.055 -5.57 10.727 1 96.38 100 GLY A N 1
ATOM 771 C CA . GLY A 1 100 ? 11.578 -4.391 11.398 1 96.38 100 GLY A CA 1
ATOM 772 C C . GLY A 1 100 ? 12.445 -3.531 10.5 1 96.38 100 GLY A C 1
ATOM 773 O O . GLY A 1 100 ? 13.461 -2.99 10.953 1 96.38 100 GLY A O 1
ATOM 774 N N . LEU A 1 101 ? 12.086 -3.434 9.227 1 98.25 101 LEU A N 1
ATOM 775 C CA . LEU A 1 101 ? 12.922 -2.736 8.258 1 98.25 101 LEU A CA 1
ATOM 776 C C . LEU A 1 101 ? 12.211 -1.495 7.723 1 98.25 101 LEU A C 1
ATOM 778 O O . LEU A 1 101 ? 10.977 -1.433 7.719 1 98.25 101 LEU A O 1
ATOM 782 N N . PRO A 1 102 ? 12.984 -0.475 7.25 1 98.62 102 PRO A N 1
ATOM 783 C CA . PRO A 1 102 ? 12.406 0.624 6.477 1 98.62 102 PRO A CA 1
ATOM 784 C C . PRO A 1 102 ? 11.641 0.139 5.246 1 98.62 102 PRO A C 1
ATOM 786 O O . PRO A 1 102 ? 11.945 -0.926 4.703 1 98.62 102 PRO A O 1
ATOM 789 N N . MET A 1 103 ? 10.68 0.908 4.895 1 98.69 103 MET A N 1
ATOM 790 C CA . MET A 1 103 ? 9.898 0.616 3.697 1 98.69 103 MET A CA 1
ATOM 791 C C . MET A 1 103 ? 9.875 1.816 2.756 1 98.69 103 MET A C 1
ATOM 793 O O . MET A 1 103 ? 9.852 2.963 3.205 1 98.69 103 MET A O 1
ATOM 797 N N . ILE A 1 104 ? 9.914 1.538 1.446 1 98.81 104 ILE A N 1
ATOM 798 C CA . ILE A 1 104 ? 9.594 2.5 0.398 1 98.81 104 ILE A CA 1
ATOM 799 C C . ILE A 1 104 ? 8.617 1.87 -0.595 1 98.81 104 ILE A C 1
ATOM 801 O O . ILE A 1 104 ? 8.391 0.658 -0.57 1 98.81 104 ILE A O 1
ATOM 805 N N . TYR A 1 105 ? 7.957 2.627 -1.364 1 98.75 105 TYR A N 1
ATOM 806 C CA . TYR A 1 105 ? 7.305 2.061 -2.541 1 98.75 105 TYR A CA 1
ATOM 807 C C . TYR A 1 105 ? 7.727 2.797 -3.807 1 98.75 105 TYR A C 1
ATOM 809 O O . TYR A 1 105 ? 8.258 3.908 -3.736 1 98.75 105 TYR A O 1
ATOM 817 N N . VAL A 1 106 ? 7.637 2.119 -4.891 1 98.69 106 VAL A N 1
ATOM 818 C CA . VAL A 1 106 ? 8.164 2.588 -6.168 1 98.69 106 VAL A CA 1
ATOM 819 C C . VAL A 1 106 ? 7.023 2.781 -7.16 1 98.69 106 VAL A C 1
ATOM 821 O O . VAL A 1 106 ? 6.246 1.856 -7.41 1 98.69 106 VAL A O 1
ATOM 824 N N . ARG A 1 107 ? 6.938 3.967 -7.68 1 98 107 ARG A N 1
ATOM 825 C CA . ARG A 1 107 ? 5.926 4.277 -8.688 1 98 107 ARG A CA 1
ATOM 826 C C . ARG A 1 107 ? 6.281 3.654 -10.031 1 98 107 ARG A C 1
ATOM 828 O O . ARG A 1 107 ? 7.461 3.508 -10.359 1 98 107 ARG A O 1
ATOM 835 N N . LYS A 1 108 ? 5.246 3.383 -10.734 1 95.5 108 LYS A N 1
ATOM 836 C CA . LYS A 1 108 ? 5.449 2.816 -12.062 1 95.5 108 LYS A CA 1
ATOM 837 C C . LYS A 1 108 ? 6.082 3.836 -13 1 95.5 108 LYS A C 1
ATOM 839 O O . LYS A 1 108 ? 6.895 3.479 -13.859 1 95.5 108 LYS A O 1
ATOM 844 N N . GLN A 1 109 ? 5.684 5.035 -12.867 1 94.88 109 GLN A N 1
ATOM 845 C CA . GLN A 1 109 ? 6.191 6.148 -13.664 1 94.88 109 GLN A CA 1
ATOM 846 C C . GLN A 1 109 ? 6.68 7.285 -12.766 1 94.88 109 GLN A C 1
ATOM 848 O O . GLN A 1 109 ? 6.125 7.52 -11.695 1 94.88 109 GLN A O 1
ATOM 853 N N . PRO A 1 110 ? 7.668 7.965 -13.266 1 91.94 110 PRO A N 1
ATOM 854 C CA . PRO A 1 110 ? 8.203 9.062 -12.461 1 91.94 110 PRO A CA 1
ATOM 855 C C . PRO A 1 110 ? 7.203 10.195 -12.258 1 91.94 110 PRO A C 1
ATOM 857 O O . PRO A 1 110 ? 6.43 10.508 -13.164 1 91.94 110 PRO A O 1
ATOM 860 N N . LYS A 1 111 ? 7.211 10.539 -10.961 1 81.81 111 LYS A N 1
ATOM 861 C CA . LYS A 1 111 ? 6.52 11.789 -10.664 1 81.81 111 LYS A CA 1
ATOM 862 C C . LYS A 1 111 ? 7.508 12.938 -10.508 1 81.81 111 LYS A C 1
ATOM 864 O O . LYS A 1 111 ? 8.227 13.008 -9.5 1 81.81 111 LYS A O 1
ATOM 869 N N . GLY A 1 112 ? 7.668 13.695 -11.523 1 82.62 112 GLY A N 1
ATOM 870 C CA . GLY A 1 112 ? 8.648 14.766 -11.5 1 82.62 112 GLY A CA 1
ATOM 871 C C . GLY A 1 112 ? 9.992 14.359 -12.062 1 82.62 112 GLY A C 1
ATOM 872 O O . GLY A 1 112 ? 10.062 13.586 -13.023 1 82.62 112 GLY A O 1
ATOM 873 N N . HIS A 1 113 ? 11.047 15.094 -11.469 1 84.56 113 HIS A N 1
ATOM 874 C CA . HIS A 1 113 ? 12.367 14.898 -12.039 1 84.56 113 HIS A CA 1
ATOM 875 C C . HIS A 1 113 ? 13.352 14.383 -10.992 1 84.56 113 HIS A C 1
ATOM 877 O O . HIS A 1 113 ? 13.086 14.469 -9.797 1 84.56 113 HIS A O 1
ATOM 883 N N . GLY A 1 114 ? 14.453 13.711 -11.547 1 86.44 114 GLY A N 1
ATOM 884 C CA . GLY A 1 114 ? 15.523 13.273 -10.664 1 86.44 114 GLY A CA 1
ATOM 885 C C . GLY A 1 114 ? 15.594 11.766 -10.516 1 86.44 114 GLY A C 1
ATOM 886 O O . GLY A 1 114 ? 14.703 11.047 -10.977 1 86.44 114 GLY A O 1
ATOM 887 N N . ARG A 1 115 ? 16.688 11.367 -9.859 1 85.38 115 ARG A N 1
ATOM 888 C CA . ARG A 1 115 ? 16.953 9.938 -9.727 1 85.38 115 ARG A CA 1
ATOM 889 C C . ARG A 1 115 ? 15.961 9.289 -8.766 1 85.38 115 ARG A C 1
ATOM 891 O O . ARG A 1 115 ? 15.719 8.078 -8.836 1 85.38 115 ARG A O 1
ATOM 898 N N . ASN A 1 116 ? 15.305 10.102 -7.969 1 91.62 116 ASN A N 1
ATOM 899 C CA . ASN A 1 116 ? 14.375 9.57 -6.977 1 91.62 116 ASN A CA 1
ATOM 900 C C . ASN A 1 116 ? 12.922 9.789 -7.391 1 91.62 116 ASN A C 1
ATOM 902 O O . ASN A 1 116 ? 12.016 9.672 -6.566 1 91.62 116 ASN A O 1
ATOM 906 N N . ALA A 1 117 ? 12.719 10.047 -8.656 1 93.75 117 ALA A N 1
ATOM 907 C CA . ALA A 1 117 ? 11.422 10.508 -9.141 1 93.75 117 ALA A CA 1
ATOM 908 C C . ALA A 1 117 ? 10.367 9.406 -9 1 93.75 117 ALA A C 1
ATOM 910 O O . ALA A 1 117 ? 9.164 9.688 -9.008 1 93.75 117 ALA A O 1
ATOM 911 N N . GLN A 1 118 ? 10.781 8.156 -8.781 1 97.12 118 GLN A N 1
ATOM 912 C CA . GLN A 1 118 ? 9.828 7.062 -8.648 1 97.12 118 GLN A CA 1
ATOM 913 C C . GLN A 1 118 ? 9.773 6.547 -7.215 1 97.12 118 GLN A C 1
ATOM 915 O O . GLN A 1 118 ? 8.93 5.711 -6.883 1 97.12 118 GLN A O 1
ATOM 920 N N . ILE A 1 119 ? 10.688 7.074 -6.406 1 98.06 119 ILE A N 1
ATOM 921 C CA . ILE A 1 119 ? 10.836 6.516 -5.066 1 98.06 119 ILE A CA 1
ATOM 922 C C . ILE A 1 119 ? 10.008 7.32 -4.074 1 98.06 119 ILE A C 1
ATOM 924 O O . ILE A 1 119 ? 10.117 8.547 -4.012 1 98.06 119 ILE A O 1
ATOM 928 N N . GLU A 1 120 ? 9.156 6.672 -3.326 1 98.25 120 GLU A N 1
ATOM 929 C CA . GLU A 1 120 ? 8.438 7.293 -2.219 1 98.25 120 GLU A CA 1
ATOM 930 C C . GLU A 1 120 ? 8.945 6.785 -0.874 1 98.25 120 GLU A C 1
ATOM 932 O O . GLU A 1 120 ? 9.078 5.578 -0.666 1 98.25 120 GLU A O 1
ATOM 937 N N . GLY A 1 121 ? 9.109 7.629 0.046 1 97.88 121 GLY A N 1
ATOM 938 C CA . GLY A 1 121 ? 9.766 7.32 1.306 1 97.88 121 GLY A CA 1
ATOM 939 C C . GLY A 1 121 ? 11.227 7.73 1.33 1 97.88 121 GLY A C 1
ATOM 940 O O . GLY A 1 121 ? 11.648 8.602 0.564 1 97.88 121 GLY A O 1
ATOM 941 N N . HIS A 1 122 ? 11.93 7.215 2.354 1 97.75 122 HIS A N 1
ATOM 942 C CA . HIS A 1 122 ? 13.359 7.465 2.51 1 97.75 122 HIS A CA 1
ATOM 943 C C . HIS A 1 122 ? 14.164 6.188 2.318 1 97.75 122 HIS A C 1
ATOM 945 O O . HIS A 1 122 ? 14.18 5.32 3.195 1 97.75 122 HIS A O 1
ATOM 951 N N . MET A 1 123 ? 14.836 6.152 1.182 1 96.5 123 MET A N 1
ATOM 952 C CA . MET A 1 123 ? 15.695 5 0.923 1 96.5 123 MET A CA 1
ATOM 953 C C . MET A 1 123 ? 17.094 5.238 1.471 1 96.5 123 MET A C 1
ATOM 955 O O . MET A 1 123 ? 17.719 6.262 1.175 1 96.5 123 MET A O 1
ATOM 959 N N . PRO A 1 124 ? 17.594 4.328 2.215 1 95.06 124 PRO A N 1
ATOM 960 C CA . PRO A 1 124 ? 18.969 4.488 2.66 1 95.06 124 PRO A CA 1
ATOM 961 C C . PRO A 1 124 ? 19.969 4.492 1.503 1 95.06 124 PRO A C 1
ATOM 963 O O . PRO A 1 124 ? 19.844 3.699 0.568 1 95.06 124 PRO A O 1
ATOM 966 N N . GLU A 1 125 ? 20.938 5.367 1.604 1 93.25 125 GLU A N 1
ATOM 967 C CA . GLU A 1 125 ? 21.969 5.43 0.576 1 93.25 125 GLU A CA 1
ATOM 968 C C . GLU A 1 125 ? 22.75 4.117 0.493 1 93.25 125 GLU A C 1
ATOM 970 O O . GLU A 1 125 ? 23.219 3.605 1.51 1 93.25 125 GLU A O 1
ATOM 975 N N . GLY A 1 126 ? 22.781 3.58 -0.703 1 97.12 126 GLY A N 1
ATOM 976 C CA . GLY A 1 126 ? 23.5 2.336 -0.895 1 97.12 126 GLY A CA 1
ATOM 977 C C . GLY A 1 126 ? 22.844 1.146 -0.23 1 97.12 126 GLY A C 1
ATOM 978 O O . GLY A 1 126 ? 23.453 0.084 -0.09 1 97.12 126 GLY A O 1
ATOM 979 N N . GLY A 1 127 ? 21.656 1.371 0.165 1 98.06 127 GLY A N 1
ATOM 980 C CA . GLY A 1 127 ? 20.984 0.32 0.904 1 98.06 127 GLY A CA 1
ATOM 981 C C . GLY A 1 127 ? 20.672 -0.899 0.056 1 98.06 127 GLY A C 1
ATOM 982 O O . GLY A 1 127 ? 20.391 -0.777 -1.139 1 98.06 127 GLY A O 1
ATOM 983 N N . ARG A 1 128 ? 20.797 -2.104 0.666 1 98.81 128 ARG A N 1
ATOM 984 C CA . ARG A 1 128 ? 20.328 -3.348 0.069 1 98.81 128 ARG A CA 1
ATOM 985 C C . ARG A 1 128 ? 18.812 -3.441 0.144 1 98.81 128 ARG A C 1
ATOM 987 O O . ARG A 1 128 ? 18.234 -3.592 1.229 1 98.81 128 ARG A O 1
ATOM 994 N N . VAL A 1 129 ? 18.172 -3.375 -1.05 1 98.94 129 VAL A N 1
ATOM 995 C CA . VAL A 1 129 ? 16.719 -3.246 -1.124 1 98.94 129 VAL A CA 1
ATOM 996 C C . VAL A 1 129 ? 16.109 -4.535 -1.673 1 98.94 129 VAL A C 1
ATOM 998 O O . VAL A 1 129 ? 16.594 -5.07 -2.68 1 98.94 129 VAL A O 1
ATOM 1001 N N . LEU A 1 130 ? 15.117 -5.066 -0.968 1 98.94 130 LEU A N 1
ATOM 1002 C CA . LEU A 1 130 ? 14.281 -6.137 -1.494 1 98.94 130 LEU A CA 1
ATOM 1003 C C . LEU A 1 130 ? 13.055 -5.57 -2.203 1 98.94 130 LEU A C 1
ATOM 1005 O O . LEU A 1 130 ? 12.305 -4.781 -1.624 1 98.94 130 LEU A O 1
ATOM 1009 N N . VAL A 1 131 ? 12.844 -5.949 -3.432 1 98.94 131 VAL A N 1
ATOM 1010 C CA . VAL A 1 131 ? 11.641 -5.555 -4.156 1 98.94 131 VAL A CA 1
ATOM 1011 C C . VAL A 1 131 ? 10.594 -6.664 -4.062 1 98.94 131 VAL A C 1
ATOM 1013 O O . VAL A 1 131 ? 10.891 -7.832 -4.32 1 98.94 131 VAL A O 1
ATOM 1016 N N . ILE A 1 132 ? 9.367 -6.285 -3.662 1 98.94 132 ILE A N 1
ATOM 1017 C CA . ILE A 1 132 ? 8.312 -7.285 -3.51 1 98.94 132 ILE A CA 1
ATOM 1018 C C . ILE A 1 132 ? 7.141 -6.949 -4.43 1 98.94 132 ILE A C 1
ATOM 1020 O O . ILE A 1 132 ? 6.754 -5.785 -4.551 1 98.94 132 ILE A O 1
ATOM 1024 N N . GLU A 1 133 ? 6.617 -7.91 -5.074 1 98.31 133 GLU A N 1
ATOM 1025 C CA . GLU A 1 133 ? 5.355 -7.898 -5.809 1 98.31 133 GLU A CA 1
ATOM 1026 C C . GLU A 1 133 ? 4.441 -9.031 -5.355 1 98.31 133 GLU A C 1
ATOM 1028 O O . GLU A 1 133 ? 4.918 -10.055 -4.859 1 98.31 133 GLU A O 1
ATOM 1033 N N . ASP A 1 134 ? 3.16 -8.844 -5.551 1 98.44 134 ASP A N 1
ATOM 1034 C CA . ASP A 1 134 ? 2.229 -9.906 -5.18 1 98.44 134 ASP A CA 1
ATOM 1035 C C . ASP A 1 134 ? 2.377 -11.117 -6.102 1 98.44 134 ASP A C 1
ATOM 1037 O O . ASP A 1 134 ? 2.326 -12.258 -5.645 1 98.44 134 ASP A O 1
ATOM 1041 N N . LEU A 1 135 ? 2.557 -10.766 -7.34 1 97.81 135 LEU A N 1
ATOM 1042 C CA . LEU A 1 135 ? 2.688 -11.82 -8.344 1 97.81 135 LEU A CA 1
ATOM 1043 C C . LEU A 1 135 ? 3.66 -11.406 -9.438 1 97.81 135 LEU A C 1
ATOM 1045 O O . LEU A 1 135 ? 3.789 -10.219 -9.75 1 97.81 135 LEU A O 1
ATOM 1049 N N . THR A 1 136 ? 4.434 -12.414 -9.945 1 97.25 136 THR A N 1
ATOM 1050 C CA . THR A 1 136 ? 5.352 -12.188 -11.055 1 97.25 136 THR A CA 1
ATOM 1051 C C . THR A 1 136 ? 5.113 -13.203 -12.164 1 97.25 136 THR A C 1
ATOM 1053 O O . THR A 1 136 ? 5.043 -14.414 -11.906 1 97.25 136 THR A O 1
ATOM 1056 N N . THR A 1 137 ? 4.93 -12.75 -13.328 1 94.56 137 THR A N 1
ATOM 1057 C CA . THR A 1 137 ? 4.801 -13.609 -14.5 1 94.56 137 THR A CA 1
ATOM 1058 C C . THR A 1 137 ? 6.148 -13.797 -15.188 1 94.56 137 THR A C 1
ATOM 1060 O O . THR A 1 137 ? 6.883 -14.734 -14.883 1 94.56 137 THR A O 1
ATOM 1063 N N . ALA A 1 138 ? 6.586 -12.719 -15.922 1 92.75 138 ALA A N 1
ATOM 1064 C CA . ALA A 1 138 ? 7.867 -12.812 -16.609 1 92.75 138 ALA A CA 1
ATOM 1065 C C . ALA A 1 138 ? 8.875 -11.82 -16.047 1 92.75 138 ALA A C 1
ATOM 1067 O O . ALA A 1 138 ? 10.023 -11.758 -16.484 1 92.75 138 ALA A O 1
ATOM 1068 N N . GLY A 1 139 ? 8.484 -11.039 -15.172 1 94.94 139 GLY A N 1
ATOM 1069 C CA . GLY A 1 139 ? 9.414 -10.203 -14.414 1 94.94 139 GLY A CA 1
ATOM 1070 C C . GLY A 1 139 ? 9.523 -8.789 -14.953 1 94.94 139 GLY A C 1
ATOM 1071 O O . GLY A 1 139 ? 10.25 -7.965 -14.398 1 94.94 139 GLY A O 1
ATOM 1072 N N . GLY A 1 140 ? 8.758 -8.43 -16.016 1 94.25 140 GLY A N 1
ATOM 1073 C CA . GLY A 1 140 ? 8.836 -7.109 -16.625 1 94.25 140 GLY A CA 1
ATOM 1074 C C . GLY A 1 140 ? 8.547 -5.992 -15.633 1 94.25 140 GLY A C 1
ATOM 1075 O O . GLY A 1 140 ? 9.344 -5.059 -15.492 1 94.25 140 GLY A O 1
ATOM 1076 N N . SER A 1 141 ? 7.457 -6.078 -14.961 1 95.56 141 SER A N 1
ATOM 1077 C CA . SER A 1 141 ? 7.074 -5.051 -14 1 95.56 141 SER A CA 1
ATOM 1078 C C . SER A 1 141 ? 8.086 -4.961 -12.859 1 95.56 141 SER A C 1
ATOM 1080 O O . SER A 1 141 ? 8.438 -3.861 -12.422 1 95.56 141 SER A O 1
ATOM 1082 N N . MET A 1 142 ? 8.586 -6.062 -12.391 1 97.62 142 MET A N 1
ATOM 1083 C CA . MET A 1 142 ? 9.531 -6.051 -11.281 1 97.62 142 MET A CA 1
ATOM 1084 C C . MET A 1 142 ? 10.812 -5.316 -11.672 1 97.62 142 MET A C 1
ATOM 1086 O O . MET A 1 142 ? 11.367 -4.551 -10.875 1 97.62 142 MET A O 1
ATOM 1090 N N . PHE A 1 143 ? 11.289 -5.52 -12.852 1 97.81 143 PHE A N 1
ATOM 1091 C CA . PHE A 1 143 ? 12.539 -4.891 -13.25 1 97.81 143 PHE A CA 1
ATOM 1092 C C . PHE A 1 143 ? 12.344 -3.398 -13.492 1 97.81 143 PHE A C 1
ATOM 1094 O O . PHE A 1 143 ? 13.281 -2.611 -13.328 1 97.81 143 PHE A O 1
ATOM 1101 N N . THR A 1 144 ? 11.094 -2.979 -13.844 1 97.69 144 THR A N 1
ATOM 1102 C CA . THR A 1 144 ? 10.805 -1.548 -13.852 1 97.69 144 THR A CA 1
ATOM 1103 C C . THR A 1 144 ? 11.086 -0.934 -12.484 1 97.69 144 THR A C 1
ATOM 1105 O O . THR A 1 144 ? 11.711 0.126 -12.391 1 97.69 144 THR A O 1
ATOM 1108 N N . PHE A 1 145 ? 10.711 -1.594 -11.461 1 98.62 145 PHE A N 1
ATOM 1109 C CA . PHE A 1 145 ? 10.898 -1.104 -10.102 1 98.62 145 PHE A CA 1
ATOM 1110 C C . PHE A 1 145 ? 12.352 -1.264 -9.672 1 98.62 145 PHE A C 1
ATOM 1112 O O . PHE A 1 145 ? 12.922 -0.372 -9.039 1 98.62 145 PHE A O 1
ATOM 1119 N N . ILE A 1 146 ? 12.961 -2.391 -10.008 1 98.69 146 ILE A N 1
ATOM 1120 C CA . ILE A 1 146 ? 14.359 -2.641 -9.68 1 98.69 146 ILE A CA 1
ATOM 1121 C C . ILE A 1 146 ? 15.242 -1.557 -10.297 1 98.69 146 ILE A C 1
ATOM 1123 O O . ILE A 1 146 ? 16.094 -0.978 -9.617 1 98.69 146 ILE A O 1
ATOM 1127 N N . ASP A 1 147 ? 14.992 -1.271 -11.508 1 98.06 147 ASP A N 1
ATOM 1128 C CA . ASP A 1 147 ? 15.789 -0.27 -12.203 1 98.06 147 ASP A CA 1
ATOM 1129 C C . ASP A 1 147 ? 15.617 1.109 -11.57 1 98.06 147 ASP A C 1
ATOM 1131 O O . ASP A 1 147 ? 16.578 1.876 -11.469 1 98.06 147 ASP A O 1
ATOM 1135 N N . ALA A 1 148 ? 14.414 1.418 -11.18 1 98.06 148 ALA A N 1
ATOM 1136 C CA . ALA A 1 148 ? 14.164 2.686 -10.5 1 98.06 148 ALA A CA 1
ATOM 1137 C C . ALA A 1 148 ? 14.945 2.764 -9.188 1 98.06 148 ALA A C 1
ATOM 1139 O O . ALA A 1 148 ? 15.547 3.793 -8.875 1 98.06 148 ALA A O 1
ATOM 1140 N N . VAL A 1 149 ? 14.969 1.7 -8.414 1 98.69 149 VAL A N 1
ATOM 1141 C CA . VAL A 1 149 ? 15.68 1.651 -7.141 1 98.69 149 VAL A CA 1
ATOM 1142 C C . VAL A 1 149 ? 17.188 1.797 -7.383 1 98.69 149 VAL A C 1
ATOM 1144 O O . VAL A 1 149 ? 17.859 2.568 -6.699 1 98.69 149 VAL A O 1
ATOM 1147 N N . ARG A 1 150 ? 17.672 1.07 -8.359 1 98.38 150 ARG A N 1
ATOM 1148 C CA . ARG A 1 150 ? 19.094 1.142 -8.68 1 98.38 150 ARG A CA 1
ATOM 1149 C C . ARG A 1 150 ? 19.469 2.537 -9.156 1 98.38 150 ARG A C 1
ATOM 1151 O O . ARG A 1 150 ? 20.5 3.076 -8.75 1 98.38 150 ARG A O 1
ATOM 1158 N N . ALA A 1 151 ? 18.656 3.113 -9.992 1 97.12 151 ALA A N 1
ATOM 1159 C CA . ALA A 1 151 ? 18.906 4.473 -10.469 1 97.12 151 ALA A CA 1
ATOM 1160 C C . ALA A 1 151 ? 18.969 5.457 -9.305 1 97.12 151 ALA A C 1
ATOM 1162 O O . ALA A 1 151 ? 19.703 6.445 -9.352 1 97.12 151 ALA A O 1
ATOM 1163 N N . ALA A 1 152 ? 18.234 5.133 -8.266 1 97.25 152 ALA A N 1
ATOM 1164 C CA . ALA A 1 152 ? 18.188 6.008 -7.094 1 97.25 152 ALA A CA 1
ATOM 1165 C C . ALA A 1 152 ? 19.312 5.691 -6.125 1 97.25 152 ALA A C 1
ATOM 1167 O O . ALA A 1 152 ? 19.422 6.301 -5.055 1 97.25 152 ALA A O 1
ATOM 1168 N N . GLY A 1 153 ? 20.109 4.719 -6.465 1 97.81 153 GLY A N 1
ATOM 1169 C CA . GLY A 1 153 ? 21.312 4.461 -5.68 1 97.81 153 GLY A CA 1
ATOM 1170 C C . GLY A 1 153 ? 21.188 3.238 -4.789 1 97.81 153 GLY A C 1
ATOM 1171 O O . GLY A 1 153 ? 22.094 2.926 -4.023 1 97.81 153 GLY A O 1
ATOM 1172 N N . GLY A 1 154 ? 20.109 2.523 -4.871 1 98.5 154 GLY A N 1
ATOM 1173 C CA . GLY A 1 154 ? 19.938 1.299 -4.105 1 98.5 154 GLY A CA 1
ATOM 1174 C C . GLY A 1 154 ? 20.562 0.089 -4.766 1 98.5 154 GLY A C 1
ATOM 1175 O O . GLY A 1 154 ? 20.797 0.088 -5.977 1 98.5 154 GLY A O 1
ATOM 1176 N N . VAL A 1 155 ? 20.828 -0.904 -3.922 1 98.81 155 VAL A N 1
ATOM 1177 C CA . VAL A 1 155 ? 21.344 -2.184 -4.398 1 98.81 155 VAL A CA 1
ATOM 1178 C C . VAL A 1 155 ? 20.234 -3.234 -4.355 1 98.81 155 VAL A C 1
ATOM 1180 O O . VAL A 1 155 ? 19.641 -3.465 -3.309 1 98.81 155 VAL A O 1
ATOM 1183 N N . VAL A 1 156 ? 20 -3.793 -5.512 1 98.81 156 VAL A N 1
ATOM 1184 C CA . VAL A 1 156 ? 18.953 -4.816 -5.574 1 98.81 156 VAL A CA 1
ATOM 1185 C C . VAL A 1 156 ? 19.547 -6.117 -6.113 1 98.81 156 VAL A C 1
ATOM 1187 O O . VAL A 1 156 ? 19.766 -6.25 -7.32 1 98.81 156 VAL A O 1
ATOM 1190 N N . ASP A 1 157 ? 19.641 -7.07 -5.211 1 98.75 157 ASP A N 1
ATOM 1191 C CA . ASP A 1 157 ? 20.141 -8.391 -5.594 1 98.75 157 ASP A CA 1
ATOM 1192 C C . ASP A 1 157 ? 19.047 -9.445 -5.449 1 98.75 157 ASP A C 1
ATOM 1194 O O . ASP A 1 157 ? 19.188 -10.57 -5.926 1 98.75 157 ASP A O 1
ATOM 1198 N N . HIS A 1 158 ? 17.984 -9.07 -4.781 1 98.81 158 HIS A N 1
ATOM 1199 C CA . HIS A 1 158 ? 16.891 -10 -4.512 1 98.81 158 HIS A CA 1
ATOM 1200 C C . HIS A 1 158 ? 15.531 -9.367 -4.812 1 98.81 158 HIS A C 1
ATOM 1202 O O . HIS A 1 158 ? 15.336 -8.172 -4.574 1 98.81 158 HIS A O 1
ATOM 1208 N N . GLY A 1 159 ? 14.617 -10.062 -5.316 1 98.81 159 GLY A N 1
ATOM 1209 C CA . GLY A 1 159 ? 13.195 -9.805 -5.387 1 98.81 159 GLY A CA 1
ATOM 1210 C C . GLY A 1 159 ? 12.352 -10.945 -4.852 1 98.81 159 GLY A C 1
ATOM 1211 O O . GLY A 1 159 ? 12.812 -12.086 -4.773 1 98.81 159 GLY A O 1
ATOM 1212 N N . ILE A 1 160 ? 11.125 -10.641 -4.453 1 98.88 160 ILE A N 1
ATOM 1213 C CA . ILE A 1 160 ? 10.234 -11.727 -4.043 1 98.88 160 ILE A CA 1
ATOM 1214 C C . ILE A 1 160 ? 8.844 -11.5 -4.629 1 98.88 160 ILE A C 1
ATOM 1216 O O . ILE A 1 160 ? 8.352 -10.367 -4.664 1 98.88 160 ILE A O 1
ATOM 1220 N N . ALA A 1 161 ? 8.289 -12.508 -5.117 1 98.69 161 ALA A N 1
ATOM 1221 C CA . ALA A 1 161 ? 6.875 -12.602 -5.48 1 98.69 161 ALA A CA 1
ATOM 1222 C C . ALA A 1 161 ? 6.152 -13.625 -4.613 1 98.69 161 ALA A C 1
ATOM 1224 O O . ALA A 1 161 ? 6.621 -14.758 -4.461 1 98.69 161 ALA A O 1
ATOM 1225 N N . LEU A 1 162 ? 5 -13.273 -4.066 1 98.81 162 LEU A N 1
ATOM 1226 C CA . LEU A 1 162 ? 4.25 -14.266 -3.307 1 98.81 162 LEU A CA 1
ATOM 1227 C C . LEU A 1 162 ? 3.844 -15.438 -4.195 1 98.81 162 LEU A C 1
ATOM 1229 O O . LEU A 1 162 ? 3.916 -16.594 -3.777 1 98.81 162 LEU A O 1
ATOM 1233 N N . PHE A 1 163 ? 3.488 -15.07 -5.387 1 98.88 163 PHE A N 1
ATOM 1234 C CA . PHE A 1 163 ? 3.117 -16.047 -6.398 1 98.88 163 PHE A CA 1
ATOM 1235 C C . PHE A 1 163 ? 3.932 -15.852 -7.668 1 98.88 163 PHE A C 1
ATOM 1237 O O . PHE A 1 163 ? 4.047 -14.734 -8.172 1 98.88 163 PHE A O 1
ATOM 1244 N N . TYR A 1 164 ? 4.484 -16.922 -8.172 1 98.44 164 TYR A N 1
ATOM 1245 C CA . TYR A 1 164 ? 5.309 -16.906 -9.375 1 98.44 164 TYR A CA 1
ATOM 1246 C C . TYR A 1 164 ? 4.777 -17.891 -10.414 1 98.44 164 TYR A C 1
ATOM 1248 O O . TYR A 1 164 ? 4.508 -19.047 -10.102 1 98.44 164 TYR A O 1
ATOM 1256 N N . TYR A 1 165 ? 4.641 -17.406 -11.625 1 97 165 TYR A N 1
ATOM 1257 C CA . TYR A 1 165 ? 4.113 -18.297 -12.656 1 97 165 TYR A CA 1
ATOM 1258 C C . TYR A 1 165 ? 5.066 -19.469 -12.914 1 97 165 TYR A C 1
ATOM 1260 O O . TYR A 1 165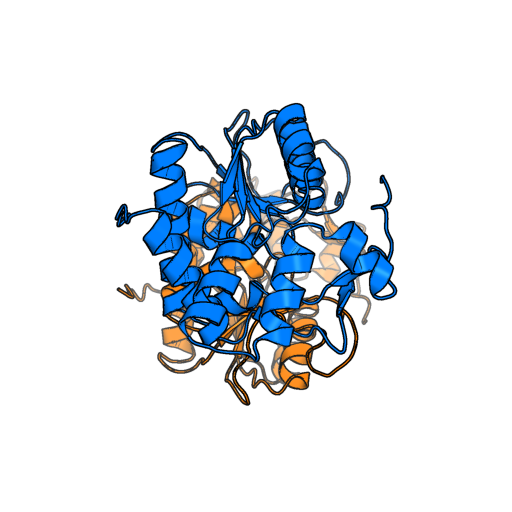 ? 4.652 -20.625 -12.953 1 97 165 TYR A O 1
ATOM 1268 N N . GLY A 1 166 ? 6.367 -19.094 -13.133 1 93.75 166 GLY A N 1
ATOM 1269 C CA . GLY A 1 166 ? 7.41 -20.078 -13.328 1 93.75 166 GLY A CA 1
ATOM 1270 C C . GLY A 1 166 ? 7.254 -20.859 -14.617 1 93.75 166 GLY A C 1
ATOM 1271 O O . GLY A 1 166 ? 7.617 -22.047 -14.688 1 93.75 166 GLY A O 1
ATOM 1272 N N . ILE A 1 167 ? 6.668 -20.297 -15.609 1 94 167 ILE A N 1
ATOM 1273 C CA . ILE A 1 167 ? 6.383 -21.109 -16.781 1 94 167 ILE A CA 1
ATOM 1274 C C . ILE A 1 167 ? 6.969 -20.438 -18.031 1 94 167 ILE A C 1
ATOM 1276 O O . ILE A 1 167 ? 6.762 -20.922 -19.141 1 94 167 ILE A O 1
ATOM 1280 N N . PHE A 1 168 ? 7.656 -19.359 -17.828 1 92.5 168 PHE A N 1
ATOM 1281 C CA . PHE A 1 168 ? 8.266 -18.656 -18.953 1 92.5 168 PHE A CA 1
ATOM 1282 C C . PHE A 1 168 ? 9.789 -18.672 -18.844 1 92.5 168 PHE A C 1
ATOM 1284 O O . PHE A 1 168 ? 10.344 -18.156 -17.875 1 92.5 168 PHE A O 1
ATOM 1291 N N . ALA A 1 169 ? 10.453 -19.172 -19.844 1 89.94 169 ALA A N 1
ATOM 1292 C CA . ALA A 1 169 ? 11.914 -19.188 -19.875 1 89.94 169 ALA A CA 1
ATOM 1293 C C . ALA A 1 169 ? 12.469 -17.766 -19.875 1 89.94 169 ALA A C 1
ATOM 1295 O O . ALA A 1 169 ? 13.539 -17.5 -19.312 1 89.94 169 ALA A O 1
ATOM 1296 N N . GLU A 1 170 ? 11.758 -16.922 -20.469 1 89.69 170 GLU A N 1
ATOM 1297 C CA . GLU A 1 170 ? 12.141 -15.516 -20.547 1 89.69 170 GLU A CA 1
ATOM 1298 C C . GLU A 1 170 ? 12.344 -14.922 -19.156 1 89.69 170 GLU A C 1
ATOM 1300 O O . GLU A 1 170 ? 13.164 -14.023 -18.969 1 89.69 170 GLU A O 1
ATOM 1305 N N . ALA A 1 171 ? 11.562 -15.359 -18.266 1 92.69 171 ALA A N 1
ATOM 1306 C CA . ALA A 1 171 ? 11.672 -14.852 -16.906 1 92.69 171 ALA A CA 1
ATOM 1307 C C . ALA A 1 171 ? 13.016 -15.219 -16.281 1 92.69 171 ALA A C 1
ATOM 1309 O O . ALA A 1 171 ? 13.68 -14.383 -15.68 1 92.69 171 ALA A O 1
ATOM 1310 N N . GLU A 1 172 ? 13.383 -16.438 -16.438 1 93 172 GLU A N 1
ATOM 1311 C CA . GLU A 1 172 ? 14.656 -16.891 -15.891 1 93 172 GLU A CA 1
ATOM 1312 C C . GLU A 1 172 ? 15.82 -16.109 -16.469 1 93 172 GLU A C 1
ATOM 1314 O O . GLU A 1 172 ? 16.734 -15.719 -15.75 1 93 172 GLU A O 1
ATOM 1319 N N . GLU A 1 173 ? 15.82 -15.93 -17.719 1 95.31 173 GLU A N 1
ATOM 1320 C CA . GLU A 1 173 ? 16.859 -15.172 -18.406 1 95.31 173 GLU A CA 1
ATOM 1321 C C . GLU A 1 173 ? 16.922 -13.727 -17.922 1 95.31 173 GLU A C 1
ATOM 1323 O O . GLU A 1 173 ? 18 -13.18 -17.703 1 95.31 173 GLU A O 1
ATOM 1328 N N . ARG A 1 174 ? 15.766 -13.156 -17.75 1 96.12 174 ARG A N 1
ATOM 1329 C CA . ARG A 1 174 ? 15.68 -11.766 -17.312 1 96.12 174 ARG A CA 1
ATOM 1330 C C . ARG A 1 174 ? 16.312 -11.594 -15.93 1 96.12 174 ARG A C 1
ATOM 1332 O O . ARG A 1 174 ? 17.109 -10.672 -15.711 1 96.12 174 ARG A O 1
ATOM 1339 N N . PHE A 1 175 ? 15.984 -12.406 -15.031 1 97.75 175 PHE A N 1
ATOM 1340 C CA . PHE A 1 175 ? 16.5 -12.305 -13.672 1 97.75 175 PHE A CA 1
ATOM 1341 C C . PHE A 1 175 ? 17.984 -12.617 -13.625 1 97.75 175 PHE A C 1
ATOM 1343 O O . PHE A 1 175 ? 18.734 -11.984 -12.883 1 97.75 175 PHE A O 1
ATOM 1350 N N . ALA A 1 176 ? 18.422 -13.617 -14.43 1 97.38 176 ALA A N 1
ATOM 1351 C CA . ALA A 1 176 ? 19.859 -13.914 -14.516 1 97.38 176 ALA A CA 1
ATOM 1352 C C . ALA A 1 176 ? 20.625 -12.719 -15.07 1 97.38 176 ALA A C 1
ATOM 1354 O O . ALA A 1 176 ? 21.641 -12.305 -14.5 1 97.38 176 ALA A O 1
ATOM 1355 N N . ALA A 1 177 ? 20.156 -12.18 -16.125 1 97.75 177 ALA A N 1
ATOM 1356 C CA . ALA A 1 177 ? 20.812 -11.031 -16.75 1 97.75 177 ALA A CA 1
ATOM 1357 C C . ALA A 1 177 ? 20.812 -9.82 -15.836 1 97.75 177 ALA A C 1
ATOM 1359 O O . ALA A 1 177 ? 21.766 -9.031 -15.828 1 97.75 177 ALA A O 1
ATOM 1360 N N . GLY A 1 178 ? 19.75 -9.727 -15.109 1 98.19 178 GLY A N 1
ATOM 1361 C CA . GLY A 1 178 ? 19.609 -8.602 -14.203 1 98.19 178 GLY A CA 1
ATOM 1362 C C . GLY A 1 178 ? 20.328 -8.805 -12.883 1 98.19 178 GLY A C 1
ATOM 1363 O O . GLY A 1 178 ? 20.359 -7.906 -12.039 1 98.19 178 GLY A O 1
ATOM 1364 N N . LYS A 1 179 ? 20.828 -9.992 -12.734 1 98.38 179 LYS A N 1
ATOM 1365 C CA . LYS A 1 179 ? 21.562 -10.352 -11.523 1 98.38 179 LYS A CA 1
ATOM 1366 C C . LYS A 1 179 ? 20.703 -10.188 -10.281 1 98.38 179 LYS A C 1
ATOM 1368 O O . LYS A 1 179 ? 21.125 -9.57 -9.297 1 98.38 179 LYS A O 1
ATOM 1373 N N . VAL A 1 180 ? 19.531 -10.656 -10.352 1 98.81 180 VAL A N 1
ATOM 1374 C CA . VAL A 1 180 ? 18.594 -10.641 -9.234 1 98.81 180 VAL A CA 1
ATOM 1375 C C . VAL A 1 180 ? 18.094 -12.062 -8.953 1 98.81 180 VAL A C 1
ATOM 1377 O O . VAL A 1 180 ? 17.672 -12.766 -9.875 1 98.81 180 VAL A O 1
ATOM 1380 N N . LYS A 1 181 ? 18.188 -12.492 -7.762 1 98.62 181 LYS A N 1
ATOM 1381 C CA . LYS A 1 181 ? 17.578 -13.75 -7.344 1 98.62 181 LYS A CA 1
ATOM 1382 C C . LYS A 1 181 ? 16.094 -13.555 -7.023 1 98.62 181 LYS A C 1
ATOM 1384 O O . LYS A 1 181 ? 15.75 -12.766 -6.141 1 98.62 181 LYS A O 1
ATOM 1389 N N . LEU A 1 182 ? 15.258 -14.258 -7.715 1 98.62 182 LEU A N 1
ATOM 1390 C CA . LEU A 1 182 ? 13.82 -14.188 -7.449 1 98.62 182 LEU A CA 1
ATOM 1391 C C . LEU A 1 182 ? 13.406 -15.258 -6.441 1 98.62 182 LEU A C 1
ATOM 1393 O O . LEU A 1 182 ? 13.641 -16.453 -6.664 1 98.62 182 LEU A O 1
ATOM 1397 N N . HIS A 1 183 ? 12.875 -14.828 -5.332 1 98.69 183 HIS A N 1
ATOM 1398 C CA . HIS A 1 183 ? 12.242 -15.719 -4.367 1 98.69 183 HIS A CA 1
ATOM 1399 C C . HIS A 1 183 ? 10.727 -15.773 -4.578 1 98.69 183 HIS A C 1
ATOM 1401 O O . HIS A 1 183 ? 10.141 -14.836 -5.133 1 98.69 183 HIS A O 1
ATOM 1407 N N . HIS A 1 184 ? 10.117 -16.844 -4.23 1 98.62 184 HIS A N 1
ATOM 1408 C CA . HIS A 1 184 ? 8.664 -16.984 -4.309 1 98.62 184 HIS A CA 1
ATOM 1409 C C . HIS A 1 184 ? 8.172 -18.062 -3.352 1 98.62 184 HIS A C 1
ATOM 1411 O O . HIS A 1 184 ? 8.969 -18.828 -2.803 1 98.62 184 HIS A O 1
ATOM 1417 N N . ILE A 1 185 ? 6.867 -18.141 -3.139 1 98.69 185 ILE A N 1
ATOM 1418 C CA . ILE A 1 185 ? 6.305 -19.109 -2.213 1 98.69 185 ILE A CA 1
ATOM 1419 C C . ILE A 1 185 ? 5.59 -20.219 -2.994 1 98.69 185 ILE A C 1
ATOM 1421 O O . ILE A 1 185 ? 5.84 -21.406 -2.777 1 98.69 185 ILE A O 1
ATOM 1425 N N . ALA A 1 186 ? 4.715 -19.859 -3.896 1 98.81 186 ALA A N 1
ATOM 1426 C CA . ALA A 1 186 ? 3.889 -20.828 -4.605 1 98.81 186 ALA A CA 1
ATOM 1427 C C . ALA A 1 186 ? 3.846 -20.531 -6.102 1 98.81 186 ALA A C 1
ATOM 1429 O O . ALA A 1 186 ? 4.121 -19.406 -6.523 1 98.81 186 ALA A O 1
ATOM 1430 N N . THR A 1 187 ? 3.541 -21.469 -6.891 1 98.62 187 THR A N 1
ATOM 1431 C CA . THR A 1 187 ? 3.422 -21.375 -8.344 1 98.62 187 THR A CA 1
ATOM 1432 C C . THR A 1 187 ? 2.117 -22.016 -8.812 1 98.62 187 THR A C 1
ATOM 1434 O O . THR A 1 187 ? 1.368 -22.578 -8.016 1 98.62 187 THR A O 1
ATOM 1437 N N . TRP A 1 188 ? 1.919 -21.922 -10.148 1 98.5 188 TRP A N 1
ATOM 1438 C CA . TRP A 1 188 ? 0.75 -22.562 -10.742 1 98.5 188 TRP A CA 1
ATOM 1439 C C . TRP A 1 188 ? 0.821 -24.078 -10.578 1 98.5 188 TRP A C 1
ATOM 1441 O O . TRP A 1 188 ? -0.208 -24.75 -10.453 1 98.5 188 TRP A O 1
ATOM 1451 N N . ARG A 1 189 ? 1.995 -24.641 -10.57 1 98.5 189 ARG A N 1
ATOM 1452 C CA . ARG A 1 189 ? 2.129 -26.094 -10.422 1 98.5 189 ARG A CA 1
ATOM 1453 C C . ARG A 1 189 ? 1.632 -26.547 -9.055 1 98.5 189 ARG A C 1
ATOM 1455 O O . ARG A 1 189 ? 1.07 -27.641 -8.93 1 98.5 189 ARG A O 1
ATOM 1462 N N . ASP A 1 190 ? 1.904 -25.719 -8.039 1 98.81 190 ASP A N 1
ATOM 1463 C CA . ASP A 1 190 ? 1.385 -26.016 -6.711 1 98.81 190 ASP A CA 1
ATOM 1464 C C . ASP A 1 190 ? -0.14 -25.953 -6.688 1 98.81 190 ASP A C 1
ATOM 1466 O O . ASP A 1 190 ? -0.798 -26.797 -6.078 1 98.81 190 ASP A O 1
ATOM 1470 N N . VAL A 1 191 ? -0.699 -24.969 -7.34 1 98.81 191 VAL A N 1
ATOM 1471 C CA . VAL A 1 191 ? -2.143 -24.766 -7.41 1 98.81 191 VAL A CA 1
ATOM 1472 C C . VAL A 1 191 ? -2.791 -25.938 -8.148 1 98.81 191 VAL A C 1
ATOM 1474 O O . VAL A 1 191 ? -3.83 -26.453 -7.723 1 98.81 191 VAL A O 1
ATOM 1477 N N . LEU A 1 192 ? -2.18 -26.312 -9.258 1 98.81 192 LEU A N 1
ATOM 1478 C CA . LEU A 1 192 ? -2.686 -27.438 -10.023 1 98.81 192 LEU A CA 1
ATOM 1479 C C . LEU A 1 192 ? -2.627 -28.7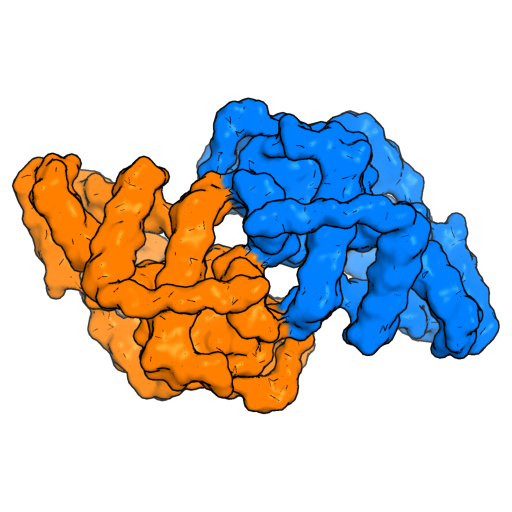19 -9.211 1 98.81 192 LEU A C 1
ATOM 1481 O O . LEU A 1 192 ? -3.553 -29.531 -9.25 1 98.81 192 LEU A O 1
ATOM 1485 N N . ALA A 1 193 ? -1.542 -28.953 -8.508 1 98.81 193 ALA A N 1
ATOM 1486 C CA . ALA A 1 193 ? -1.384 -30.156 -7.695 1 98.81 193 ALA A CA 1
ATOM 1487 C C . ALA A 1 193 ? -2.508 -30.281 -6.668 1 98.81 193 ALA A C 1
ATOM 1489 O O . ALA A 1 193 ? -3.062 -31.359 -6.477 1 98.81 193 ALA A O 1
ATOM 1490 N N . VAL A 1 194 ? -2.842 -29.156 -6.027 1 98.81 194 VAL A N 1
ATOM 1491 C CA . VAL A 1 194 ? -3.922 -29.156 -5.043 1 98.81 194 VAL A CA 1
ATOM 1492 C C . VAL A 1 194 ? -5.25 -29.438 -5.738 1 98.81 194 VAL A C 1
ATOM 1494 O O . VAL A 1 194 ? -6.074 -30.203 -5.23 1 98.81 194 VAL A O 1
ATOM 1497 N N . ALA A 1 195 ? -5.473 -28.812 -6.895 1 98.75 195 ALA A N 1
ATOM 1498 C CA . ALA A 1 195 ? -6.711 -29.016 -7.645 1 98.75 195 ALA A CA 1
ATOM 1499 C C . ALA A 1 195 ? -6.887 -30.484 -8.031 1 98.75 195 ALA A C 1
ATOM 1501 O O . ALA A 1 195 ? -7.996 -31.016 -7.973 1 98.75 195 ALA A O 1
ATOM 1502 N N . LYS A 1 196 ? -5.773 -31.109 -8.477 1 98.56 196 LYS A N 1
ATOM 1503 C CA . LYS A 1 196 ? -5.809 -32.531 -8.836 1 98.56 196 LYS A CA 1
ATOM 1504 C C . LYS A 1 196 ? -6.086 -33.375 -7.609 1 98.56 196 LYS A C 1
ATOM 1506 O O . LYS A 1 196 ? -6.945 -34.281 -7.652 1 98.56 196 LYS A O 1
ATOM 1511 N N . ALA A 1 197 ? -5.395 -33.156 -6.535 1 98.44 197 ALA A N 1
ATOM 1512 C CA . ALA A 1 197 ? -5.523 -33.938 -5.312 1 98.44 197 ALA A CA 1
ATOM 1513 C C . ALA A 1 197 ? -6.941 -33.875 -4.758 1 98.44 197 ALA A C 1
ATOM 1515 O O . ALA A 1 197 ? -7.461 -34.844 -4.223 1 98.44 197 ALA A O 1
ATOM 1516 N N . GLN A 1 198 ? -7.523 -32.688 -4.926 1 97.94 198 GLN A N 1
ATOM 1517 C CA . GLN A 1 198 ? -8.852 -32.5 -4.355 1 97.94 198 GLN A CA 1
ATOM 1518 C C . GLN A 1 198 ? -9.938 -32.656 -5.418 1 97.94 198 GLN A C 1
ATOM 1520 O O . GLN A 1 198 ? -11.117 -32.438 -5.141 1 97.94 198 GLN A O 1
ATOM 1525 N N . GLN A 1 199 ? -9.547 -32.969 -6.633 1 97.25 199 GLN A N 1
ATOM 1526 C CA . GLN A 1 199 ? -10.469 -33.188 -7.746 1 97.25 199 GLN A CA 1
ATOM 1527 C C . GLN A 1 199 ? -11.438 -32.031 -7.883 1 97.25 199 GLN A C 1
ATOM 1529 O O . GLN A 1 199 ? -12.648 -32.219 -7.949 1 97.25 199 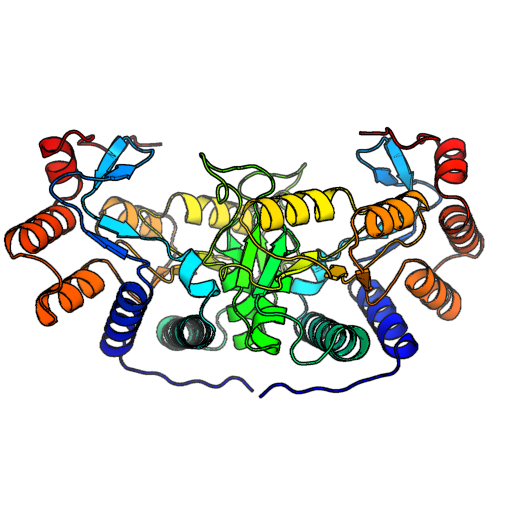GLN A O 1
ATOM 1534 N N . LEU A 1 200 ? -10.867 -30.844 -7.895 1 97.75 200 LEU A N 1
ATOM 1535 C CA . LEU A 1 200 ? -11.672 -29.641 -7.906 1 97.75 200 LEU A CA 1
ATOM 1536 C C . LEU A 1 200 ? -12.289 -29.406 -9.281 1 97.75 200 LEU A C 1
ATOM 1538 O O . LEU A 1 200 ? -13.219 -28.609 -9.422 1 97.75 200 LEU A O 1
ATOM 1542 N N . PHE A 1 201 ? -11.805 -30.078 -10.344 1 97.5 201 PHE A N 1
ATOM 1543 C CA . PHE A 1 201 ? -12.266 -29.938 -11.719 1 97.5 201 PHE A CA 1
ATOM 1544 C C . PHE A 1 201 ? -12.289 -31.281 -12.43 1 97.5 201 PHE A C 1
ATOM 1546 O O . PHE A 1 201 ? -11.75 -32.281 -11.914 1 97.5 201 PHE A O 1
ATOM 1553 N N . ASP A 1 202 ? -12.953 -31.281 -13.602 1 96.75 202 ASP A N 1
ATOM 1554 C CA . ASP A 1 202 ? -12.945 -32.5 -14.422 1 96.75 202 ASP A CA 1
ATOM 1555 C C . ASP A 1 202 ? -11.555 -32.75 -15.008 1 96.75 202 ASP A C 1
ATOM 1557 O O . ASP A 1 202 ? -10.734 -31.828 -15.078 1 96.75 202 ASP A O 1
ATOM 1561 N N . GLU A 1 203 ? -11.328 -33.938 -15.383 1 97.06 203 GLU A N 1
ATOM 1562 C CA . GLU A 1 203 ? -10.023 -34.375 -15.875 1 97.06 203 GLU A CA 1
ATOM 1563 C C . GLU A 1 203 ? -9.609 -33.562 -17.094 1 97.06 203 GLU A C 1
ATOM 1565 O O . GLU A 1 203 ? -8.43 -33.25 -17.281 1 97.06 203 GLU A O 1
ATOM 1570 N N . LYS A 1 204 ? -10.492 -33.281 -17.938 1 97.12 204 LYS A N 1
ATOM 1571 C CA . LYS A 1 204 ? -10.203 -32.531 -19.156 1 97.12 204 LYS A CA 1
ATOM 1572 C C . LYS A 1 204 ? -9.633 -31.156 -18.812 1 97.12 204 LYS A C 1
ATOM 1574 O O . LYS A 1 204 ? -8.602 -30.75 -19.359 1 97.12 204 LYS A O 1
ATOM 1579 N N . THR A 1 205 ? -10.297 -30.422 -17.891 1 97.69 205 THR A N 1
ATOM 1580 C CA . THR A 1 205 ? -9.836 -29.109 -17.469 1 97.69 205 THR A CA 1
ATOM 1581 C C . THR A 1 205 ? -8.445 -29.188 -16.844 1 97.69 205 THR A C 1
ATOM 1583 O O . THR A 1 205 ? -7.562 -28.406 -17.172 1 97.69 205 THR A O 1
ATOM 1586 N N . LEU A 1 206 ? -8.25 -30.125 -15.969 1 98.44 206 LEU A N 1
ATOM 1587 C CA . LEU A 1 206 ? -6.965 -30.281 -15.297 1 98.44 206 LEU A CA 1
ATOM 1588 C C . LEU A 1 206 ? -5.863 -30.594 -16.297 1 98.44 206 LEU A C 1
ATOM 1590 O O . LEU A 1 206 ? -4.754 -30.062 -16.188 1 98.44 206 LEU A O 1
ATOM 1594 N N . SER A 1 207 ? -6.184 -31.375 -17.297 1 98.19 207 SER A N 1
ATOM 1595 C CA . SER A 1 207 ? -5.215 -31.734 -18.328 1 98.19 207 SER A CA 1
ATOM 1596 C C . SER A 1 207 ? -4.871 -30.531 -19.203 1 98.19 207 SER A C 1
ATOM 1598 O O . SER A 1 207 ? -3.713 -30.344 -19.578 1 98.19 207 SER A O 1
ATOM 1600 N N . GLU A 1 208 ? -5.84 -29.766 -19.531 1 98 208 GLU A N 1
ATOM 1601 C CA . GLU A 1 208 ? -5.617 -28.578 -20.344 1 98 208 GLU A CA 1
ATOM 1602 C C . GLU A 1 208 ? -4.738 -27.562 -19.609 1 98 208 GLU A C 1
ATOM 1604 O O . GLU A 1 208 ? -3.871 -26.938 -20.203 1 98 208 GLU A O 1
ATOM 1609 N N . VAL A 1 209 ? -5.012 -27.391 -18.312 1 98.44 209 VAL A N 1
ATOM 1610 C CA . VAL A 1 209 ? -4.191 -26.484 -17.516 1 98.44 209 VAL A CA 1
ATOM 1611 C C . VAL A 1 209 ? -2.75 -27 -17.469 1 98.44 209 VAL A C 1
ATOM 1613 O O . VAL A 1 209 ? -1.807 -26.219 -17.609 1 98.44 209 VAL A O 1
ATOM 1616 N N . GLU A 1 210 ? -2.592 -28.281 -17.297 1 98.38 210 GLU A N 1
ATOM 1617 C CA . GLU A 1 210 ? -1.252 -28.859 -17.312 1 98.38 210 GLU A CA 1
ATOM 1618 C C . GLU A 1 210 ? -0.557 -28.609 -18.656 1 98.38 210 GLU A C 1
ATOM 1620 O O . GLU A 1 210 ? 0.632 -28.281 -18.688 1 98.38 210 GLU A O 1
ATOM 1625 N N . ASP A 1 211 ? -1.284 -28.812 -19.703 1 98.19 211 ASP A N 1
ATOM 1626 C CA . ASP A 1 211 ? -0.745 -28.547 -21.047 1 98.19 211 ASP A CA 1
ATOM 1627 C C . ASP A 1 211 ? -0.286 -27.109 -21.172 1 98.19 211 ASP A C 1
ATOM 1629 O O . ASP A 1 211 ? 0.774 -26.828 -21.734 1 98.19 211 ASP A O 1
ATOM 1633 N N . PHE A 1 212 ? -1.09 -26.234 -20.719 1 97.88 212 PHE A N 1
ATOM 1634 C CA . PHE A 1 212 ? -0.751 -24.812 -20.734 1 97.88 212 PHE A CA 1
ATOM 1635 C C . PHE A 1 212 ? 0.526 -24.562 -19.953 1 97.88 212 PHE A C 1
ATOM 1637 O O . PHE A 1 212 ? 1.427 -23.859 -20.422 1 97.88 212 PHE A O 1
ATOM 1644 N N . LEU A 1 213 ? 0.641 -25.078 -18.688 1 97.88 213 LEU A N 1
ATOM 1645 C CA . LEU A 1 213 ? 1.805 -24.844 -17.828 1 97.88 213 LEU A CA 1
ATOM 1646 C C . LEU A 1 213 ? 3.066 -25.406 -18.484 1 97.88 213 LEU A C 1
ATOM 1648 O O . LEU A 1 213 ? 4.164 -24.891 -18.266 1 97.88 213 LEU A O 1
ATOM 1652 N N . ASN A 1 214 ? 2.893 -26.453 -19.297 1 97.44 214 ASN A N 1
ATOM 1653 C CA . ASN A 1 214 ? 4.023 -27.094 -19.969 1 97.44 214 ASN A CA 1
ATOM 1654 C C . ASN A 1 214 ? 4.465 -26.281 -21.203 1 97.44 214 ASN A C 1
ATOM 1656 O O . ASN A 1 214 ? 5.648 -26.266 -21.531 1 97.44 214 ASN A O 1
ATOM 1660 N N . ALA A 1 215 ? 3.482 -25.734 -21.906 1 96.31 215 ALA A N 1
ATOM 1661 C CA . ALA A 1 215 ? 3.75 -25 -23.141 1 96.31 215 ALA A CA 1
ATOM 1662 C C . ALA A 1 215 ? 2.77 -23.844 -23.312 1 96.31 215 ALA A C 1
ATOM 1664 O O . ALA A 1 215 ? 1.915 -23.875 -24.203 1 96.31 215 ALA A O 1
ATOM 1665 N N . PRO A 1 216 ? 3.012 -22.797 -22.531 1 95.69 216 PRO A N 1
ATOM 1666 C CA . PRO A 1 216 ? 2.01 -21.734 -22.438 1 95.69 216 PRO A CA 1
ATOM 1667 C C . PRO A 1 216 ? 1.744 -21.047 -23.766 1 95.69 216 PRO A C 1
ATOM 1669 O O . PRO A 1 216 ? 0.586 -20.828 -24.141 1 95.69 216 PRO A O 1
ATOM 1672 N N . LEU A 1 217 ? 2.727 -20.812 -24.547 1 94 217 LEU A N 1
ATOM 1673 C CA . LEU A 1 217 ? 2.547 -20.094 -25.812 1 94 217 LEU A CA 1
ATOM 1674 C C . LEU A 1 217 ? 1.886 -20.969 -26.859 1 94 217 LEU A C 1
ATOM 1676 O O . LEU A 1 217 ? 1.031 -20.5 -27.609 1 94 217 LEU A O 1
ATOM 1680 N N . ALA A 1 218 ? 2.33 -22.172 -26.922 1 95.56 218 ALA A N 1
ATOM 1681 C CA . ALA A 1 218 ? 1.692 -23.109 -27.859 1 95.56 218 ALA A CA 1
ATOM 1682 C C . ALA A 1 218 ? 0.213 -23.281 -27.516 1 95.56 218 ALA A C 1
ATOM 1684 O O . ALA A 1 218 ? -0.631 -23.297 -28.422 1 95.56 218 ALA A O 1
ATOM 1685 N N . TRP A 1 219 ? -0.044 -23.438 -26.266 1 97 219 TRP A N 1
ATOM 1686 C CA . TRP A 1 219 ? -1.432 -23.578 -25.844 1 97 219 TRP A CA 1
ATOM 1687 C C . TRP A 1 219 ? -2.236 -22.328 -26.188 1 97 219 TRP A C 1
ATOM 1689 O O . TRP A 1 219 ? -3.363 -22.422 -26.672 1 97 219 TRP A O 1
ATOM 1699 N N . SER A 1 220 ? -1.673 -21.188 -25.844 1 96.31 220 SER A N 1
ATOM 1700 C CA . SER A 1 220 ? -2.314 -19.922 -26.172 1 96.31 220 SER A CA 1
ATOM 1701 C C . SER A 1 220 ? -2.676 -19.844 -27.641 1 96.31 220 SER A C 1
ATOM 1703 O O . SER A 1 220 ? -3.801 -19.484 -28 1 96.31 220 SER A O 1
ATOM 1705 N N . GLY A 1 221 ? -1.734 -20.188 -28.5 1 94.94 221 GLY A N 1
ATOM 1706 C CA . GLY A 1 221 ? -1.969 -20.172 -29.938 1 94.94 221 GLY A CA 1
ATOM 1707 C C . GLY A 1 221 ? -3.117 -21.062 -30.359 1 94.94 221 GLY A C 1
ATOM 1708 O O . GLY A 1 221 ? -3.939 -20.672 -31.188 1 94.94 221 GLY A O 1
ATOM 1709 N N . ARG A 1 222 ? -3.17 -22.156 -29.812 1 95.56 222 ARG A N 1
ATOM 1710 C CA . ARG A 1 222 ? -4.195 -23.141 -30.156 1 95.56 222 ARG A CA 1
ATOM 1711 C C . ARG A 1 222 ? -5.57 -22.688 -29.672 1 95.56 222 ARG A C 1
ATOM 1713 O O . ARG A 1 222 ? -6.594 -23.203 -30.125 1 95.56 222 ARG A O 1
ATOM 1720 N N . ASN A 1 223 ? -5.523 -21.781 -28.812 1 96 223 ASN A N 1
ATOM 1721 C CA . ASN A 1 223 ? -6.789 -21.391 -28.203 1 96 223 ASN A CA 1
ATOM 1722 C C . ASN A 1 223 ? -7.082 -19.906 -28.422 1 96 223 ASN A C 1
ATOM 1724 O O . ASN A 1 223 ? -7.633 -19.25 -27.547 1 96 223 ASN A O 1
ATOM 1728 N N . GLY A 1 224 ? -6.582 -19.359 -29.516 1 93.12 224 GLY A N 1
ATOM 1729 C CA . GLY A 1 224 ? -7.016 -18.062 -29.969 1 93.12 224 GLY A CA 1
ATOM 1730 C C . GLY A 1 224 ? -6.137 -16.922 -29.484 1 93.12 224 GLY A C 1
ATOM 1731 O O . GLY A 1 224 ? -6.492 -15.75 -29.609 1 93.12 224 GLY A O 1
ATOM 1732 N N . GLY A 1 225 ? -5.012 -17.234 -28.766 1 94.31 225 GLY A N 1
ATOM 1733 C CA . GLY A 1 225 ? -4.09 -16.219 -28.312 1 94.31 225 GLY A CA 1
ATOM 1734 C C . GLY A 1 225 ? -2.814 -16.156 -29.141 1 94.31 225 GLY A C 1
ATOM 1735 O O . GLY A 1 225 ? -2.725 -16.766 -30.203 1 94.31 225 GLY A O 1
ATOM 1736 N N . VAL A 1 226 ? -1.946 -15.328 -28.688 1 90.25 226 VAL A N 1
ATOM 1737 C CA . VAL A 1 226 ? -0.682 -15.141 -29.391 1 90.25 226 VAL A CA 1
ATOM 1738 C C . VAL A 1 226 ? 0.241 -16.328 -29.125 1 90.25 226 VAL A C 1
ATOM 1740 O O . VAL A 1 226 ? 0.08 -17.031 -28.125 1 90.25 226 VAL A O 1
ATOM 1743 N N . THR A 1 227 ? 1.188 -16.484 -30.031 1 88.69 227 THR A N 1
ATOM 1744 C CA . THR A 1 227 ? 2.139 -17.578 -29.906 1 88.69 227 THR A CA 1
ATOM 1745 C C . THR A 1 227 ? 3.521 -17.062 -29.531 1 88.69 227 THR A C 1
ATOM 1747 O O . THR A 1 227 ? 4.453 -17.844 -29.328 1 88.69 227 THR A O 1
ATOM 1750 N N . GLU A 1 228 ? 3.641 -15.758 -29.547 1 80.31 228 GLU A N 1
ATOM 1751 C CA . GLU A 1 228 ? 4.891 -15.125 -29.125 1 80.31 228 GLU A CA 1
ATOM 1752 C C . GLU A 1 228 ? 4.629 -13.891 -28.266 1 80.31 228 GLU A C 1
ATOM 1754 O O . GLU A 1 228 ? 3.627 -13.195 -28.469 1 80.31 228 GLU A O 1
ATOM 1759 N N . LEU A 1 229 ? 5.414 -13.852 -27.203 1 71.12 229 LEU A N 1
ATOM 1760 C CA . LEU A 1 229 ? 5.289 -12.648 -26.391 1 71.12 229 LEU A CA 1
ATOM 1761 C C . LEU A 1 229 ? 5.996 -11.469 -27.062 1 71.12 229 LEU A C 1
ATOM 1763 O O . LEU A 1 229 ? 7.043 -11.648 -27.688 1 71.12 229 LEU A O 1
ATOM 1767 N N . LEU A 1 230 ? 5.297 -10.453 -27.203 1 58.81 230 LEU A N 1
ATOM 1768 C CA . LEU A 1 230 ? 5.918 -9.266 -27.781 1 58.81 230 LEU A CA 1
ATOM 1769 C C . LEU A 1 230 ? 7.102 -8.805 -26.938 1 58.81 230 LEU A C 1
ATOM 1771 O O . LEU A 1 230 ? 7.023 -8.789 -25.703 1 58.81 230 LEU A O 1
ATOM 1775 N N . LYS A 1 231 ? 8.281 -9.023 -27.562 1 54 231 LYS A N 1
ATOM 1776 C CA . LYS A 1 231 ? 9.461 -8.406 -26.953 1 54 231 LYS A CA 1
ATOM 1777 C C . LYS A 1 231 ? 9.25 -6.914 -26.734 1 54 231 LYS A C 1
ATOM 1779 O O . LYS A 1 231 ? 8.906 -6.191 -27.672 1 54 231 LYS A O 1
ATOM 1784 N N . LYS A 1 232 ? 8.742 -6.586 -25.609 1 44.25 232 LYS A N 1
ATOM 1785 C CA . LYS A 1 232 ? 8.852 -5.141 -25.438 1 44.25 232 LYS A CA 1
ATOM 1786 C C . LYS A 1 232 ? 10.312 -4.703 -25.391 1 44.25 232 LYS A C 1
ATOM 1788 O O . LYS A 1 232 ? 11.164 -5.422 -24.875 1 44.25 232 LYS A O 1
ATOM 1793 N N . MET B 1 1 ? -1.152 -10.234 19.047 1 54.44 1 MET B N 1
ATOM 1794 C CA . MET B 1 1 ? -1.974 -9.602 20.078 1 54.44 1 MET B CA 1
ATOM 1795 C C . MET B 1 1 ? -2.121 -8.109 19.828 1 54.44 1 MET B C 1
ATOM 1797 O O . MET B 1 1 ? -1.165 -7.449 19.406 1 54.44 1 MET B O 1
ATOM 1801 N N . ILE B 1 2 ? -3.438 -7.656 19.844 1 62.97 2 ILE B N 1
ATOM 1802 C CA . ILE B 1 2 ? -3.715 -6.234 19.703 1 62.97 2 ILE B CA 1
ATOM 1803 C C . ILE B 1 2 ? -3.301 -5.492 20.969 1 62.97 2 ILE B C 1
ATOM 1805 O O . ILE B 1 2 ? -3.783 -5.801 22.062 1 62.97 2 ILE B O 1
ATOM 1809 N N . GLN B 1 3 ? -2.215 -4.832 20.922 1 68.75 3 GLN B N 1
ATOM 1810 C CA . GLN B 1 3 ? -1.796 -3.969 22.016 1 68.75 3 GLN B CA 1
ATOM 1811 C C . GLN B 1 3 ? -2.43 -2.586 21.906 1 68.75 3 GLN B C 1
ATOM 1813 O O . GLN B 1 3 ? -2.344 -1.943 20.859 1 68.75 3 GLN B O 1
ATOM 1818 N N . THR B 1 4 ? -3.289 -2.385 22.984 1 75.38 4 THR B N 1
ATOM 1819 C CA . THR B 1 4 ? -3.986 -1.107 22.891 1 75.38 4 THR B CA 1
ATOM 1820 C C . THR B 1 4 ? -3.637 -0.212 24.078 1 75.38 4 THR B C 1
ATOM 1822 O O . THR B 1 4 ? -3.715 -0.641 25.234 1 75.38 4 THR B O 1
ATOM 1825 N N . THR B 1 5 ? -3.062 0.881 23.75 1 87.12 5 THR B N 1
ATOM 1826 C CA . THR B 1 5 ? -2.91 1.979 24.703 1 87.12 5 THR B CA 1
ATOM 1827 C C . THR B 1 5 ? -3.699 3.203 24.234 1 87.12 5 THR B C 1
ATOM 1829 O O . THR B 1 5 ? -3.98 3.355 23.047 1 87.12 5 THR B O 1
ATOM 1832 N N . PHE B 1 6 ? -4.16 3.938 25.203 1 95.38 6 PHE B N 1
ATOM 1833 C CA . PHE B 1 6 ? -4.984 5.102 24.891 1 95.38 6 PHE B CA 1
ATOM 1834 C C . PHE B 1 6 ? -4.363 6.371 25.469 1 95.38 6 PHE B C 1
ATOM 1836 O O . PHE B 1 6 ? -4.941 7.004 26.344 1 95.38 6 PHE B O 1
ATOM 1843 N N . PRO B 1 7 ? -3.24 6.785 24.875 1 95.25 7 PRO B N 1
ATOM 1844 C CA . PRO B 1 7 ? -2.67 8.047 25.344 1 95.25 7 PRO B CA 1
ATOM 1845 C C . PRO B 1 7 ? -3.592 9.242 25.094 1 95.25 7 PRO B C 1
ATOM 1847 O O . PRO B 1 7 ? -4.52 9.148 24.297 1 95.25 7 PRO B O 1
ATOM 1850 N N . ASP B 1 8 ? -3.271 10.32 25.812 1 97.75 8 ASP B N 1
ATOM 1851 C CA . ASP B 1 8 ? -4.008 11.562 25.609 1 97.75 8 ASP B CA 1
ATOM 1852 C C . ASP B 1 8 ? -3.871 12.062 24.172 1 97.75 8 ASP B C 1
ATOM 1854 O O . ASP B 1 8 ? -2.787 12.008 23.594 1 97.75 8 ASP B O 1
ATOM 1858 N N . ARG B 1 9 ? -4.938 12.602 23.656 1 97.56 9 ARG B N 1
ATOM 1859 C CA . ARG B 1 9 ? -4.969 13.062 22.281 1 97.56 9 ARG B CA 1
ATOM 1860 C C . ARG B 1 9 ? -3.895 14.117 22.031 1 97.56 9 ARG B C 1
ATOM 1862 O O . ARG B 1 9 ? -3.236 14.117 20.984 1 97.56 9 ARG B O 1
ATOM 1869 N N . ALA B 1 10 ? -3.752 14.961 22.984 1 98.12 10 ALA B N 1
ATOM 1870 C CA . ALA B 1 10 ? -2.777 16.047 22.828 1 98.12 10 ALA B CA 1
ATOM 1871 C C . ALA B 1 10 ? -1.354 15.492 22.812 1 98.12 10 ALA B C 1
ATOM 1873 O O . ALA B 1 10 ? -0.493 16.016 22.094 1 98.12 10 ALA B O 1
ATOM 1874 N N . VAL B 1 11 ? -1.136 14.477 23.609 1 98.44 11 VAL B N 1
ATOM 1875 C CA . VAL B 1 11 ? 0.179 13.844 23.656 1 98.44 11 VAL B CA 1
ATOM 1876 C C . VAL B 1 11 ? 0.467 13.164 22.328 1 98.44 11 VAL B C 1
ATOM 1878 O O . VAL B 1 11 ? 1.567 13.281 21.781 1 98.44 11 VAL B O 1
ATOM 1881 N N . MET B 1 12 ? -0.528 12.477 21.734 1 98.56 12 MET B N 1
ATOM 1882 C CA . MET B 1 12 ? -0.355 11.812 20.438 1 98.56 12 MET B CA 1
ATOM 1883 C C . MET B 1 12 ? -0.021 12.82 19.359 1 98.56 12 MET B C 1
ATOM 1885 O O . MET B 1 12 ? 0.899 12.602 18.562 1 98.56 12 MET B O 1
ATOM 1889 N N . ALA B 1 13 ? -0.742 13.891 19.359 1 98.81 13 ALA B N 1
ATOM 1890 C CA . ALA B 1 13 ? -0.536 14.922 18.344 1 98.81 13 ALA B CA 1
ATOM 1891 C C . ALA B 1 13 ? 0.856 15.539 18.469 1 98.81 13 ALA B C 1
ATOM 1893 O O . ALA B 1 13 ? 1.542 15.727 17.453 1 98.81 13 ALA B O 1
ATOM 1894 N N . GLU B 1 14 ? 1.271 15.828 19.656 1 98.81 14 GLU B N 1
ATOM 1895 C CA . GLU B 1 14 ? 2.592 16.406 19.906 1 98.81 14 GLU B CA 1
ATOM 1896 C C . GLU B 1 14 ? 3.697 15.445 19.469 1 98.81 14 GLU B C 1
ATOM 1898 O O . GLU B 1 14 ? 4.664 15.852 18.828 1 98.81 14 GLU B O 1
ATOM 1903 N N . LEU B 1 15 ? 3.578 14.195 19.859 1 98.81 15 LEU B N 1
ATOM 1904 C CA . LEU B 1 15 ? 4.602 13.211 19.531 1 98.81 15 LEU B CA 1
ATOM 1905 C C . LEU B 1 15 ? 4.703 13.008 18.031 1 98.81 15 LEU B C 1
ATOM 1907 O O . LEU B 1 15 ? 5.809 12.922 17.484 1 98.81 15 LEU B O 1
ATOM 1911 N N . VAL B 1 16 ? 3.545 12.93 17.359 1 98.88 16 VAL B N 1
ATOM 1912 C CA . VAL B 1 16 ? 3.576 12.781 15.906 1 98.88 16 VAL B CA 1
ATOM 1913 C C . VAL B 1 16 ? 4.242 14 15.273 1 98.88 16 VAL B C 1
ATOM 1915 O O . VAL B 1 16 ? 5.062 13.867 14.359 1 98.88 16 VAL B O 1
ATOM 1918 N N . ALA B 1 17 ? 3.91 15.211 15.742 1 98.88 17 ALA B N 1
ATOM 1919 C CA . ALA B 1 17 ? 4.555 16.422 15.25 1 98.88 17 ALA B CA 1
ATOM 1920 C C . ALA B 1 17 ? 6.07 16.344 15.422 1 98.88 17 ALA B C 1
ATOM 1922 O O . ALA B 1 17 ? 6.824 16.672 14.508 1 98.88 17 ALA B O 1
ATOM 1923 N N . LYS B 1 18 ? 6.527 15.906 16.594 1 98.88 18 LYS B N 1
ATOM 1924 C CA . LYS B 1 18 ? 7.957 15.773 16.859 1 98.88 18 LYS B CA 1
ATOM 1925 C C . LYS B 1 18 ? 8.594 14.758 15.922 1 98.88 18 LYS B C 1
ATOM 1927 O O . LYS B 1 18 ? 9.695 14.984 15.406 1 98.88 18 LYS B O 1
ATOM 1932 N N . MET B 1 19 ? 7.934 13.641 15.703 1 98.88 19 MET B N 1
ATOM 1933 C CA . MET B 1 19 ? 8.422 12.625 14.773 1 98.88 19 MET B CA 1
ATOM 1934 C C . MET B 1 19 ? 8.609 13.203 13.375 1 98.88 19 MET B C 1
ATOM 1936 O O . MET B 1 19 ? 9.625 12.961 12.727 1 98.88 19 MET B O 1
ATOM 1940 N N . LEU B 1 20 ? 7.613 13.969 12.93 1 98.88 20 LEU B N 1
ATOM 1941 C CA . LEU B 1 20 ? 7.652 14.555 11.594 1 98.88 20 LEU B CA 1
ATOM 1942 C C . LEU B 1 20 ? 8.844 15.5 11.453 1 98.88 20 LEU B C 1
ATOM 1944 O O . LEU B 1 20 ? 9.508 15.516 10.414 1 98.88 20 LEU B O 1
ATOM 1948 N N . TRP B 1 21 ? 9.109 16.297 12.461 1 98.81 21 TRP B N 1
ATOM 1949 C CA . TRP B 1 21 ? 10.273 17.172 12.445 1 98.81 21 TRP B CA 1
ATOM 1950 C C . TRP B 1 21 ? 11.57 16.375 12.438 1 98.81 21 TRP B C 1
ATOM 1952 O O . TRP B 1 21 ? 12.492 16.688 11.688 1 98.81 21 TRP B O 1
ATOM 1962 N N . GLU B 1 22 ? 11.664 15.328 13.242 1 98.69 22 GLU B N 1
ATOM 1963 C CA . GLU B 1 22 ? 12.867 14.516 13.406 1 98.69 22 GLU B CA 1
ATOM 1964 C C . GLU B 1 22 ? 13.289 13.891 12.078 1 98.69 22 GLU B C 1
ATOM 1966 O O . GLU B 1 22 ? 14.484 13.82 11.781 1 98.69 22 GLU B O 1
ATOM 1971 N N . ILE B 1 23 ? 12.328 13.508 11.305 1 98.5 23 ILE B N 1
ATOM 1972 C CA . ILE B 1 23 ? 12.672 12.781 10.086 1 98.5 23 ILE B CA 1
ATOM 1973 C C . ILE B 1 23 ? 12.586 13.727 8.883 1 98.5 23 ILE B C 1
ATOM 1975 O O . ILE B 1 23 ? 12.594 13.281 7.734 1 98.5 23 ILE B O 1
ATOM 1979 N N . LYS B 1 24 ? 12.367 15 9.148 1 98.25 24 LYS B N 1
ATOM 1980 C CA . LYS B 1 24 ? 12.328 16.047 8.133 1 98.25 24 LYS B CA 1
ATOM 1981 C C . LYS B 1 24 ? 11.219 15.781 7.113 1 98.25 24 LYS B C 1
ATOM 1983 O O . LYS B 1 24 ? 11.438 15.883 5.906 1 98.25 24 LYS B O 1
ATOM 1988 N N . ALA B 1 25 ? 10.125 15.359 7.656 1 98.69 25 ALA B N 1
ATOM 1989 C CA . ALA B 1 25 ? 8.945 15.148 6.812 1 98.69 25 ALA B CA 1
ATOM 1990 C C . ALA B 1 25 ? 8.148 16.438 6.652 1 98.69 25 ALA B C 1
ATOM 1992 O O . ALA B 1 25 ? 7.227 16.5 5.836 1 98.69 25 ALA B O 1
ATOM 1993 N N . VAL B 1 26 ? 8.461 17.453 7.434 1 98.62 26 VAL B N 1
ATOM 1994 C CA . VAL B 1 26 ? 7.809 18.75 7.344 1 98.62 26 VAL B CA 1
ATOM 1995 C C . VAL B 1 26 ? 8.859 19.844 7.156 1 98.62 26 VAL B C 1
ATOM 1997 O O . VAL B 1 26 ? 10 19.703 7.617 1 98.62 26 VAL B O 1
ATOM 2000 N N . HIS B 1 27 ? 8.406 20.891 6.445 1 97.69 27 HIS B N 1
ATOM 2001 C CA . HIS B 1 27 ? 9.273 22.031 6.18 1 97.69 27 HIS B CA 1
ATOM 2002 C C . HIS B 1 27 ? 8.492 23.328 6.176 1 97.69 27 HIS B C 1
ATOM 2004 O O . HIS B 1 27 ? 7.332 23.359 5.754 1 97.69 27 HIS B O 1
ATOM 2010 N N . PHE B 1 28 ? 9.141 24.359 6.727 1 98.25 28 PHE B N 1
ATOM 2011 C CA . PHE B 1 28 ? 8.633 25.719 6.633 1 98.25 28 PHE B CA 1
ATOM 2012 C C . PHE B 1 28 ? 9.516 26.562 5.719 1 98.25 28 PHE B C 1
ATOM 2014 O O . PHE B 1 28 ? 10.742 26.453 5.762 1 98.25 28 PHE B O 1
ATOM 2021 N N . ASN B 1 29 ? 8.938 27.266 4.848 1 96.81 29 ASN B N 1
ATOM 2022 C CA . ASN B 1 29 ? 9.656 28.219 4.016 1 96.81 29 ASN B CA 1
ATOM 2023 C C . ASN B 1 29 ? 8.766 29.406 3.635 1 96.81 29 ASN B C 1
ATOM 2025 O O . ASN B 1 29 ? 8.078 29.375 2.613 1 96.81 29 ASN B O 1
ATOM 2029 N N . ALA B 1 30 ? 8.859 30.391 4.336 1 94.19 30 ALA B N 1
ATOM 2030 C CA . ALA B 1 30 ? 8.016 31.562 4.094 1 94.19 30 ALA B CA 1
ATOM 2031 C C . ALA B 1 30 ? 8.625 32.469 3.027 1 94.19 30 ALA B C 1
ATOM 2033 O O . ALA B 1 30 ? 7.906 33.188 2.334 1 94.19 30 ALA B O 1
ATOM 2034 N N . GLU B 1 31 ? 9.883 32.531 2.916 1 94.75 31 GLU B N 1
ATOM 2035 C CA . GLU B 1 31 ? 10.586 33.375 1.961 1 94.75 31 GLU B CA 1
ATOM 2036 C C . GLU B 1 31 ? 10.352 32.906 0.528 1 94.75 31 GLU B C 1
ATOM 2038 O O . GLU B 1 31 ? 10.156 33.719 -0.375 1 94.75 31 GLU B O 1
ATOM 2043 N N . LYS B 1 32 ? 10.453 31.641 0.332 1 95.69 32 LYS B N 1
ATOM 2044 C CA . LYS B 1 32 ? 10.148 31.031 -0.956 1 95.69 32 LYS B CA 1
ATOM 2045 C C . LYS B 1 32 ? 9.055 29.969 -0.817 1 95.69 32 LYS B C 1
ATOM 2047 O O . LYS B 1 32 ? 9.344 28.766 -0.784 1 95.69 32 LYS B O 1
ATOM 2052 N N . PRO B 1 33 ? 7.848 30.391 -0.878 1 96.81 33 PRO B N 1
ATOM 2053 C CA . PRO B 1 33 ? 6.73 29.484 -0.609 1 96.81 33 PRO B CA 1
ATOM 2054 C C . PRO B 1 33 ? 6.633 28.359 -1.628 1 96.81 33 PRO B C 1
ATOM 2056 O O . PRO B 1 33 ? 7.078 28.5 -2.77 1 96.81 33 PRO B O 1
ATOM 2059 N N . TYR B 1 34 ? 6.098 27.297 -1.199 1 95.88 34 TYR B N 1
ATOM 2060 C CA . TYR B 1 34 ? 5.773 26.172 -2.08 1 95.88 34 TYR B CA 1
ATOM 2061 C C . TYR B 1 34 ? 4.535 26.484 -2.912 1 95.88 34 TYR B C 1
ATOM 2063 O O . TYR B 1 34 ? 3.721 27.328 -2.539 1 95.88 34 TYR B O 1
ATOM 2071 N N . LYS B 1 35 ? 4.457 25.812 -4.016 1 91.5 35 LYS B N 1
ATOM 2072 C CA . LYS B 1 35 ? 3.279 25.953 -4.871 1 91.5 35 LYS B CA 1
ATOM 2073 C C . LYS B 1 35 ? 2.559 24.609 -5.027 1 91.5 35 LYS B C 1
ATOM 2075 O O . LYS B 1 35 ? 3.148 23.641 -5.496 1 91.5 35 LYS B O 1
ATOM 2080 N N . PHE B 1 36 ? 1.283 24.656 -4.676 1 86.69 36 PHE B N 1
ATOM 2081 C CA . PHE B 1 36 ? 0.464 23.469 -4.871 1 86.69 36 PHE B CA 1
ATOM 2082 C C . PHE B 1 36 ? -0.037 23.391 -6.305 1 86.69 36 PHE B C 1
ATOM 2084 O O . PHE B 1 36 ? -0 24.375 -7.039 1 86.69 36 PHE B O 1
ATOM 2091 N N . ALA B 1 37 ? -0.458 22.203 -6.66 1 79 37 ALA B N 1
ATOM 2092 C CA . ALA B 1 37 ? -1.029 22.016 -7.992 1 79 37 ALA B CA 1
ATOM 2093 C C . ALA B 1 37 ? -2.23 22.922 -8.211 1 79 37 ALA B C 1
ATOM 2095 O O . ALA B 1 37 ? -2.504 23.328 -9.344 1 79 37 ALA B O 1
ATOM 2096 N N . SER B 1 38 ? -2.861 23.25 -7.164 1 83.06 38 SER B N 1
ATOM 2097 C CA . SER B 1 38 ? -4.031 24.125 -7.211 1 83.06 38 SER B CA 1
ATOM 2098 C C . SER B 1 38 ? -3.639 25.562 -7.512 1 83.06 38 SER B C 1
ATOM 2100 O O . SER B 1 38 ? -4.5 26.406 -7.773 1 83.06 38 SER B O 1
ATOM 2102 N N . GLY B 1 39 ? -2.389 25.828 -7.418 1 88.69 39 GLY B N 1
ATOM 2103 C CA . GLY B 1 39 ? -1.905 27.188 -7.598 1 88.69 39 GLY B CA 1
ATOM 2104 C C . GLY B 1 39 ? -1.709 27.922 -6.293 1 88.69 39 GLY B C 1
ATOM 2105 O O . GLY B 1 39 ? -1.171 29.031 -6.277 1 88.69 39 GLY B O 1
ATOM 2106 N N . MET B 1 40 ? -2.055 27.312 -5.273 1 92.62 40 MET B N 1
ATOM 2107 C CA . MET B 1 40 ? -1.928 27.938 -3.967 1 92.62 40 MET B CA 1
ATOM 2108 C C . MET B 1 40 ? -0.467 28 -3.533 1 92.62 40 MET B C 1
ATOM 2110 O O . MET B 1 40 ? 0.278 27.031 -3.705 1 92.62 40 MET B O 1
ATOM 2114 N N . ALA B 1 41 ? -0.128 29.141 -2.998 1 96.19 41 ALA B N 1
ATOM 2115 C CA . ALA B 1 41 ? 1.166 29.281 -2.334 1 96.19 41 ALA B CA 1
ATOM 2116 C C . ALA B 1 41 ? 1.081 28.828 -0.875 1 96.19 41 ALA B C 1
ATOM 2118 O O . ALA B 1 41 ? 0.088 29.109 -0.196 1 96.19 41 ALA B O 1
ATOM 2119 N N . SER B 1 42 ? 2.086 28.172 -0.496 1 96.94 42 SER B N 1
ATOM 2120 C CA . SER B 1 42 ? 2.09 27.641 0.861 1 96.94 42 SER B CA 1
ATOM 2121 C C . SER B 1 42 ? 3.471 27.75 1.498 1 96.94 42 SER B C 1
ATOM 2123 O O . SER B 1 42 ? 4.484 27.453 0.859 1 96.94 42 SER B O 1
ATOM 2125 N N . PRO B 1 43 ? 3.541 28.219 2.73 1 98.19 43 PRO B N 1
ATOM 2126 C CA . PRO B 1 43 ? 4.836 28.25 3.416 1 98.19 43 PRO B CA 1
ATOM 2127 C C . PRO B 1 43 ? 5.172 26.922 4.09 1 98.19 43 PRO B C 1
ATOM 2129 O O . PRO B 1 43 ? 6.203 26.812 4.754 1 98.19 43 PRO B O 1
ATOM 2132 N N . VAL B 1 44 ? 4.258 25.938 3.949 1 98.06 44 VAL B N 1
ATOM 2133 C CA . VAL B 1 44 ? 4.48 24.672 4.621 1 98.06 44 VAL B CA 1
ATOM 2134 C C . VAL B 1 44 ? 4.457 23.531 3.6 1 98.06 44 VAL B C 1
ATOM 2136 O O . VAL B 1 44 ? 3.758 23.625 2.586 1 98.06 44 VAL B O 1
ATOM 2139 N N . TYR B 1 45 ? 5.258 22.594 3.873 1 96.81 45 TYR B N 1
ATOM 2140 C CA . TYR B 1 45 ? 5.32 21.375 3.078 1 96.81 45 TYR B CA 1
ATOM 2141 C C . TYR B 1 45 ? 5.387 20.141 3.973 1 96.81 45 TYR B C 1
ATOM 2143 O O . TYR B 1 45 ? 6.031 20.156 5.023 1 96.81 45 TYR B O 1
ATOM 2151 N N . ILE B 1 46 ? 4.719 19.078 3.533 1 97.88 46 ILE B N 1
ATOM 2152 C CA . ILE B 1 46 ? 4.742 17.844 4.293 1 97.88 46 ILE B CA 1
ATOM 2153 C C . ILE B 1 46 ? 4.805 16.656 3.338 1 97.88 46 ILE B C 1
ATOM 2155 O O . ILE B 1 46 ? 4.148 16.656 2.295 1 97.88 46 ILE B O 1
ATOM 2159 N N . ASP B 1 47 ? 5.574 15.656 3.709 1 97.06 47 ASP B N 1
ATOM 2160 C CA . ASP B 1 47 ? 5.621 14.352 3.059 1 97.06 47 ASP B CA 1
ATOM 2161 C C . ASP B 1 47 ? 5.426 13.227 4.07 1 97.06 47 ASP B C 1
ATOM 2163 O O . ASP B 1 47 ? 6.398 12.68 4.602 1 97.06 47 ASP B O 1
ATOM 2167 N N . CYS B 1 48 ? 4.211 12.75 4.238 1 98.25 48 CYS B N 1
ATOM 2168 C CA . CYS B 1 48 ? 3.869 11.734 5.227 1 98.25 48 CYS B CA 1
ATOM 2169 C C . CYS B 1 48 ? 4.379 10.367 4.797 1 98.25 48 CYS B C 1
ATOM 2171 O O . CYS B 1 48 ? 4.453 9.445 5.613 1 98.25 48 CYS B O 1
ATOM 2173 N N . ARG B 1 49 ? 4.727 10.18 3.543 1 98.06 49 ARG B N 1
ATOM 2174 C CA . ARG B 1 49 ? 5.199 8.891 3.055 1 98.06 49 ARG B CA 1
ATOM 2175 C C . ARG B 1 49 ? 6.535 8.523 3.691 1 98.06 49 ARG B C 1
ATOM 2177 O O . ARG B 1 49 ? 6.879 7.34 3.785 1 98.06 49 ARG B O 1
ATOM 2184 N N . LYS B 1 50 ? 7.227 9.523 4.191 1 98.44 50 LYS B N 1
ATOM 2185 C CA . LYS B 1 50 ? 8.5 9.273 4.863 1 98.44 50 LYS B CA 1
ATOM 2186 C C . LYS B 1 50 ? 8.297 8.453 6.137 1 98.44 50 LYS B C 1
ATOM 2188 O O . LYS B 1 50 ? 9.219 7.777 6.594 1 98.44 50 LYS B O 1
ATOM 2193 N N . LEU B 1 51 ? 7.113 8.547 6.727 1 98.75 51 LEU B N 1
ATOM 2194 C CA . LEU B 1 51 ? 6.824 7.797 7.941 1 98.75 51 LEU B CA 1
ATOM 2195 C C . LEU B 1 51 ? 7.086 6.309 7.742 1 98.75 51 LEU B C 1
ATOM 2197 O O . LEU B 1 51 ? 7.539 5.621 8.656 1 98.75 51 LEU B O 1
ATOM 2201 N N . LEU B 1 52 ? 6.883 5.816 6.547 1 98.75 52 LEU B N 1
ATOM 2202 C CA . LEU B 1 52 ? 6.977 4.398 6.223 1 98.75 52 LEU B CA 1
ATOM 2203 C C . LEU B 1 52 ? 8.406 3.889 6.402 1 98.75 52 LEU B C 1
ATOM 2205 O O . LEU B 1 52 ? 8.617 2.707 6.68 1 98.75 52 LEU B O 1
ATOM 2209 N N . SER B 1 53 ? 9.328 4.773 6.285 1 98.81 53 SER B N 1
ATOM 2210 C CA . SER B 1 53 ? 10.727 4.379 6.203 1 98.81 53 SER B CA 1
ATOM 2211 C C . SER B 1 53 ? 11.367 4.312 7.586 1 98.81 53 SER B C 1
ATOM 2213 O O . SER B 1 53 ? 12.547 3.996 7.719 1 98.81 53 SER B O 1
ATOM 2215 N N . TYR B 1 54 ? 10.633 4.586 8.625 1 98.69 54 TYR B N 1
ATOM 2216 C CA . TYR B 1 54 ? 11.117 4.582 10 1 98.69 54 TYR B CA 1
ATOM 2217 C C . TYR B 1 54 ? 10.266 3.672 10.875 1 98.69 54 TYR B C 1
ATOM 2219 O O . TYR B 1 54 ? 9.219 4.09 11.375 1 98.69 54 TYR B O 1
ATOM 2227 N N . PRO B 1 55 ? 10.758 2.492 11.156 1 98.12 55 PRO B N 1
ATOM 2228 C CA . PRO B 1 55 ? 9.961 1.438 11.789 1 98.12 55 PRO B CA 1
ATOM 2229 C C . PRO B 1 55 ? 9.383 1.858 13.133 1 98.12 55 PRO B C 1
ATOM 2231 O O . PRO B 1 55 ? 8.203 1.615 13.406 1 98.12 55 PRO B O 1
ATOM 2234 N N . ARG B 1 56 ? 10.188 2.498 13.977 1 97.88 56 ARG B N 1
ATOM 2235 C CA . ARG B 1 56 ? 9.695 2.908 15.289 1 97.88 56 ARG B CA 1
ATOM 2236 C C . ARG B 1 56 ? 8.602 3.959 15.156 1 97.88 56 ARG B C 1
ATOM 2238 O O . ARG B 1 56 ? 7.582 3.891 15.844 1 97.88 56 ARG B O 1
ATOM 2245 N N . ILE B 1 57 ? 8.766 4.855 14.227 1 98.44 57 ILE B N 1
ATOM 2246 C CA . ILE B 1 57 ? 7.836 5.961 14.023 1 98.44 57 ILE B CA 1
ATOM 2247 C C . ILE B 1 57 ? 6.551 5.438 13.383 1 98.44 57 ILE B C 1
ATOM 2249 O O . ILE B 1 57 ? 5.453 5.699 13.883 1 98.44 57 ILE B O 1
ATOM 2253 N N . ARG B 1 58 ? 6.668 4.66 12.297 1 98.19 58 ARG B N 1
ATOM 2254 C CA . ARG B 1 58 ? 5.473 4.176 11.617 1 98.19 58 ARG B CA 1
ATOM 2255 C C . ARG B 1 58 ? 4.633 3.299 12.539 1 98.19 58 ARG B C 1
ATOM 2257 O O . ARG B 1 58 ? 3.402 3.369 12.523 1 98.19 58 ARG B O 1
ATOM 2264 N N . SER B 1 59 ? 5.277 2.488 13.344 1 96.94 59 SER B N 1
ATOM 2265 C CA . SER B 1 59 ? 4.559 1.622 14.273 1 96.94 59 SER B CA 1
ATOM 2266 C C . SER B 1 59 ? 3.799 2.438 15.32 1 96.94 59 SER B C 1
ATOM 2268 O O . SER B 1 59 ? 2.623 2.176 15.578 1 96.94 59 SER B O 1
ATOM 2270 N N . THR B 1 60 ? 4.465 3.395 15.875 1 97.56 60 THR B N 1
ATOM 2271 C CA . THR B 1 60 ? 3.846 4.238 16.891 1 97.56 60 THR B CA 1
ATOM 2272 C C . THR B 1 60 ? 2.66 5.004 16.312 1 97.56 60 THR B C 1
ATOM 2274 O O . THR B 1 60 ? 1.597 5.074 16.922 1 97.56 60 THR B O 1
ATOM 2277 N N . VAL B 1 61 ? 2.822 5.551 15.141 1 98.25 61 VAL B N 1
ATOM 2278 C CA . VAL B 1 61 ? 1.759 6.312 14.492 1 98.25 61 VAL B CA 1
ATOM 2279 C C . VAL B 1 61 ? 0.551 5.41 14.25 1 98.25 61 VAL B C 1
ATOM 2281 O O . VAL B 1 61 ? -0.592 5.824 14.453 1 98.25 61 VAL B O 1
ATOM 2284 N N . MET B 1 62 ? 0.781 4.188 13.812 1 97.94 62 MET B N 1
ATOM 2285 C CA . MET B 1 62 ? -0.322 3.262 13.57 1 97.94 62 MET B CA 1
ATOM 2286 C C . MET B 1 62 ? -1.005 2.869 14.875 1 97.94 62 MET B C 1
ATOM 2288 O O . MET B 1 62 ? -2.223 2.684 14.914 1 97.94 62 MET B O 1
ATOM 2292 N N . ASP B 1 63 ? -0.246 2.742 15.938 1 97.44 63 ASP B N 1
ATOM 2293 C CA . ASP B 1 63 ? -0.845 2.506 17.25 1 97.44 63 ASP B CA 1
ATOM 2294 C C . ASP B 1 63 ? -1.74 3.672 17.656 1 97.44 63 ASP B C 1
ATOM 2296 O O . ASP B 1 63 ? -2.828 3.463 18.203 1 97.44 63 ASP B O 1
ATOM 2300 N N . PHE B 1 64 ? -1.269 4.859 17.422 1 98.25 64 PHE B N 1
ATOM 2301 C CA . PHE B 1 64 ? -2.07 6.043 17.719 1 98.25 64 PHE B CA 1
ATOM 2302 C C . PHE B 1 64 ? -3.354 6.043 16.891 1 98.25 64 PHE B C 1
ATOM 2304 O O . PHE B 1 64 ? -4.434 6.336 17.406 1 98.25 64 PHE B O 1
ATOM 2311 N N . ALA B 1 65 ? -3.213 5.703 15.617 1 98.31 65 ALA B N 1
ATOM 2312 C CA . ALA B 1 65 ? -4.391 5.656 14.766 1 98.31 65 ALA B CA 1
ATOM 2313 C C . ALA B 1 65 ? -5.422 4.664 15.297 1 98.31 65 ALA B C 1
ATOM 2315 O O . ALA B 1 65 ? -6.613 4.977 15.375 1 98.31 65 ALA B O 1
ATOM 2316 N N . ALA B 1 66 ? -4.973 3.498 15.648 1 97.88 66 ALA B N 1
ATOM 2317 C CA . ALA B 1 66 ? -5.863 2.488 16.219 1 97.88 66 ALA B CA 1
ATOM 2318 C C . ALA B 1 66 ? -6.547 3.002 17.484 1 97.88 66 ALA B C 1
ATOM 2320 O O . ALA B 1 66 ? -7.758 2.83 17.656 1 97.88 66 ALA B O 1
ATOM 2321 N N . SER B 1 67 ? -5.777 3.674 18.328 1 97.44 67 SER B N 1
ATOM 2322 C CA . SER B 1 67 ? -6.297 4.215 19.578 1 97.44 67 SER B CA 1
ATOM 2323 C C . SER B 1 67 ? -7.375 5.258 19.328 1 97.44 67 SER B C 1
ATOM 2325 O O . SER B 1 67 ? -8.422 5.246 19.984 1 97.44 67 SER B O 1
ATOM 2327 N N . VAL B 1 68 ? -7.113 6.117 18.406 1 98.06 68 VAL B N 1
ATOM 2328 C CA . VAL B 1 68 ? -8.055 7.176 18.062 1 98.06 68 VAL B CA 1
ATOM 2329 C C . VAL B 1 68 ? -9.367 6.562 17.562 1 98.06 68 VAL B C 1
ATOM 2331 O O . VAL B 1 68 ? -10.445 6.961 18 1 98.06 68 VAL B O 1
ATOM 2334 N N . LEU B 1 69 ? -9.273 5.605 16.734 1 97.94 69 LEU B N 1
ATOM 2335 C CA . LEU B 1 69 ? -10.453 4.988 16.141 1 97.94 69 LEU B CA 1
ATOM 2336 C C . LEU B 1 69 ? -11.258 4.23 17.188 1 97.94 69 LEU B C 1
ATOM 2338 O O . LEU B 1 69 ? -12.484 4.371 17.25 1 97.94 69 LEU B O 1
ATOM 2342 N N . MET B 1 70 ? -10.586 3.463 17.953 1 97.12 70 MET B N 1
ATOM 2343 C CA . MET B 1 70 ? -11.289 2.674 18.969 1 97.12 70 MET B CA 1
ATOM 2344 C C . MET B 1 70 ? -11.961 3.576 20 1 97.12 70 MET B C 1
ATOM 2346 O O . MET B 1 70 ? -13.094 3.32 20.406 1 97.12 70 MET B O 1
ATOM 2350 N N . ARG B 1 71 ? -11.289 4.621 20.312 1 96.75 71 ARG B N 1
ATOM 2351 C CA . ARG B 1 71 ? -11.812 5.555 21.312 1 96.75 71 ARG B CA 1
ATOM 2352 C C . ARG B 1 71 ? -12.992 6.344 20.75 1 96.75 71 ARG B C 1
ATOM 2354 O O . ARG B 1 71 ? -14.031 6.465 21.391 1 96.75 71 ARG B O 1
ATOM 2361 N N . ASP B 1 72 ? -12.828 6.805 19.578 1 97.38 72 ASP B N 1
ATOM 2362 C CA . ASP B 1 72 ? -13.766 7.797 19.062 1 97.38 72 ASP B CA 1
ATOM 2363 C C . ASP B 1 72 ? -14.898 7.129 18.281 1 97.38 72 ASP B C 1
ATOM 2365 O O . ASP B 1 72 ? -16 7.668 18.203 1 97.38 72 ASP B O 1
ATOM 2369 N N . ALA B 1 73 ? -14.617 6.059 17.594 1 97.81 73 ALA B N 1
ATOM 2370 C CA . ALA B 1 73 ? -15.625 5.391 16.781 1 97.81 73 ALA B CA 1
ATOM 2371 C C . ALA B 1 73 ? -16.156 4.145 17.469 1 97.81 73 ALA B C 1
ATOM 2373 O O . ALA B 1 73 ? -17.375 3.889 17.453 1 97.81 73 ALA B O 1
ATOM 2374 N N . GLY B 1 74 ? -15.266 3.311 18.078 1 97.19 74 GLY B N 1
ATOM 2375 C CA . GLY B 1 74 ? -15.664 2.082 18.75 1 97.19 74 GLY B CA 1
ATOM 2376 C C . GLY B 1 74 ? -14.75 0.91 18.422 1 97.19 74 GLY B C 1
ATOM 2377 O O . GLY B 1 74 ? -14.062 0.914 17.406 1 97.19 74 GLY B O 1
ATOM 2378 N N . PHE B 1 75 ? -14.789 -0.113 19.219 1 96.25 75 PHE B N 1
ATOM 2379 C CA . PHE B 1 75 ? -13.883 -1.256 19.125 1 96.25 75 PHE B CA 1
ATOM 2380 C C . PHE B 1 75 ? -14.32 -2.191 18 1 96.25 75 PHE B C 1
ATOM 2382 O O . PHE B 1 75 ? -13.492 -2.881 17.406 1 96.25 75 PHE B O 1
ATOM 2389 N N . GLU B 1 76 ? -15.602 -2.24 17.719 1 97.06 76 GLU B N 1
ATOM 2390 C CA . GLU B 1 76 ? -16.141 -3.137 16.703 1 97.06 76 GLU B CA 1
ATOM 2391 C C . GLU B 1 76 ? -16.938 -2.369 15.656 1 97.06 76 GLU B C 1
ATOM 2393 O O . GLU B 1 76 ? -18.016 -2.818 15.234 1 97.06 76 GLU B O 1
ATOM 2398 N N . GLN B 1 77 ? -16.391 -1.258 15.234 1 98 77 GLN B N 1
ATOM 2399 C CA . GLN B 1 77 ? -17.109 -0.337 14.367 1 98 77 GLN B CA 1
ATOM 2400 C C . GLN B 1 77 ? -16.844 -0.647 12.898 1 98 77 GLN B C 1
ATOM 2402 O O . GLN B 1 77 ? -17.609 -0.227 12.023 1 98 77 GLN B O 1
ATOM 2407 N N . PHE B 1 78 ? -15.836 -1.343 12.617 1 98.69 78 PHE B N 1
ATOM 2408 C CA . PHE B 1 78 ? -15.414 -1.508 11.234 1 98.69 78 PHE B CA 1
ATOM 2409 C C . PHE B 1 78 ? -15.32 -2.984 10.867 1 98.69 78 PHE B C 1
ATOM 2411 O O . PHE B 1 78 ? -14.891 -3.805 11.68 1 98.69 78 PHE B O 1
ATOM 2418 N N . ASP B 1 79 ? -15.656 -3.275 9.625 1 98.75 79 ASP B N 1
ATOM 2419 C CA . ASP B 1 79 ? -15.555 -4.625 9.07 1 98.75 79 ASP B CA 1
ATOM 2420 C C . ASP B 1 79 ? -14.391 -4.727 8.086 1 98.75 79 ASP B C 1
ATOM 2422 O O . ASP B 1 79 ? -13.961 -5.828 7.734 1 98.75 79 ASP 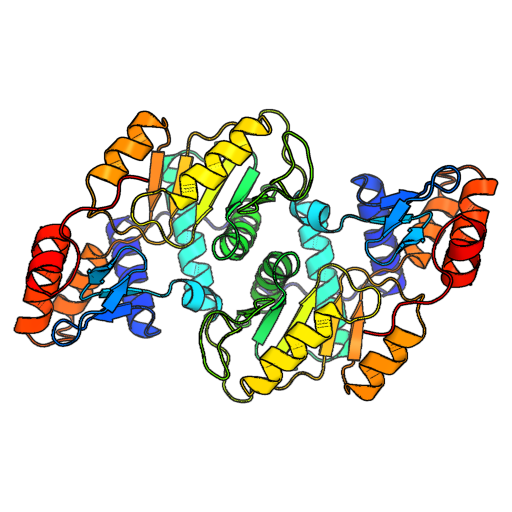B O 1
ATOM 2426 N N . CYS B 1 80 ? -13.875 -3.557 7.641 1 98.75 80 CYS B N 1
ATOM 2427 C CA . CYS B 1 80 ? -12.875 -3.518 6.586 1 98.75 80 CYS B CA 1
ATOM 2428 C C . CYS B 1 80 ? -12.133 -2.184 6.59 1 98.75 80 CYS B C 1
ATOM 2430 O O . CYS B 1 80 ? -12.711 -1.147 6.914 1 98.75 80 CYS B O 1
ATOM 2432 N N . ILE B 1 81 ? -10.859 -2.189 6.309 1 98.94 81 ILE B N 1
ATOM 2433 C CA . ILE B 1 81 ? -10.062 -0.981 6.145 1 98.94 81 ILE B CA 1
ATOM 2434 C C . ILE B 1 81 ? -9.75 -0.766 4.664 1 98.94 81 ILE B C 1
ATOM 2436 O O . ILE B 1 81 ? -9.297 -1.687 3.979 1 98.94 81 ILE B O 1
ATOM 2440 N N . ALA B 1 82 ? -9.992 0.401 4.141 1 98.94 82 ALA B N 1
ATOM 2441 C CA . ALA B 1 82 ? -9.719 0.745 2.75 1 98.94 82 ALA B CA 1
ATOM 2442 C C . ALA B 1 82 ? -8.617 1.802 2.654 1 98.94 82 ALA B C 1
ATOM 2444 O O . ALA B 1 82 ? -8.727 2.873 3.256 1 98.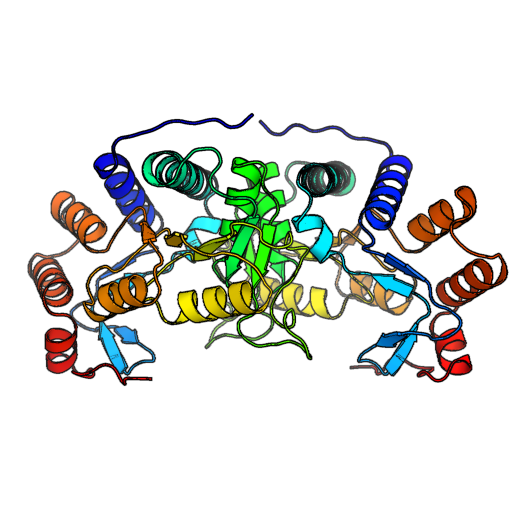94 82 ALA B O 1
ATOM 2445 N N . GLY B 1 83 ? -7.574 1.481 1.942 1 98.94 83 GLY B N 1
ATOM 2446 C CA . GLY B 1 83 ? -6.527 2.449 1.657 1 98.94 83 GLY B CA 1
ATOM 2447 C C . GLY B 1 83 ? -6.68 3.109 0.299 1 98.94 83 GLY B C 1
ATOM 2448 O O . GLY B 1 83 ? -6.801 2.426 -0.719 1 98.94 83 GLY B O 1
ATOM 2449 N N . GLY B 1 84 ? -6.688 4.344 0.28 1 98.56 84 GLY B N 1
ATOM 2450 C CA . GLY B 1 84 ? -6.75 5.039 -0.996 1 98.56 84 GLY B CA 1
ATOM 2451 C C . GLY B 1 84 ? -5.43 5.027 -1.748 1 98.56 84 GLY B C 1
ATOM 2452 O O . GLY B 1 84 ? -4.371 5.234 -1.154 1 98.56 84 GLY B O 1
ATOM 2453 N N . GLU B 1 85 ? -5.48 4.719 -3.068 1 97.81 85 GLU B N 1
ATOM 2454 C CA . GLU B 1 85 ? -4.305 4.832 -3.928 1 97.81 85 GLU B CA 1
ATOM 2455 C C . GLU B 1 85 ? -3.734 6.246 -3.902 1 97.81 85 GLU B C 1
ATOM 2457 O O . GLU B 1 85 ? -4.477 7.223 -4.043 1 97.81 85 GLU B O 1
ATOM 2462 N N . THR B 1 86 ? -2.461 6.34 -3.682 1 97.19 86 THR B N 1
ATOM 2463 C CA . THR B 1 86 ? -1.482 5.281 -3.469 1 97.19 86 THR B CA 1
ATOM 2464 C C . THR B 1 86 ? -0.965 5.301 -2.031 1 97.19 86 THR B C 1
ATOM 2466 O O . THR B 1 86 ? -0.79 4.25 -1.414 1 97.19 86 THR B O 1
ATOM 2469 N N . ALA B 1 87 ? -0.933 6.562 -1.502 1 97.88 87 ALA B N 1
ATOM 2470 C CA . ALA B 1 87 ? -0.205 6.766 -0.252 1 97.88 87 ALA B CA 1
ATOM 2471 C C . ALA B 1 87 ? -0.972 6.184 0.931 1 97.88 87 ALA B C 1
ATOM 2473 O O . ALA B 1 87 ? -0.392 5.926 1.989 1 97.88 87 ALA B O 1
ATOM 2474 N N . GLY B 1 88 ? -2.242 5.941 0.803 1 98.75 88 GLY B N 1
ATOM 2475 C CA . GLY B 1 88 ? -3.041 5.375 1.879 1 98.75 88 GLY B CA 1
ATOM 2476 C C . GLY B 1 88 ? -2.873 3.873 2.018 1 98.75 88 GLY B C 1
ATOM 2477 O O . GLY B 1 88 ? -3.164 3.305 3.072 1 98.75 88 GLY B O 1
ATOM 2478 N N . ILE B 1 89 ? -2.373 3.23 1.067 1 98.88 89 ILE B N 1
ATOM 2479 C CA . ILE B 1 89 ? -2.395 1.776 0.945 1 98.88 89 ILE B CA 1
ATOM 2480 C C . ILE B 1 89 ? -1.49 1.156 2.008 1 98.88 89 ILE B C 1
ATOM 2482 O O . ILE B 1 89 ? -1.916 0.271 2.754 1 98.88 89 ILE B O 1
ATOM 2486 N N . PRO B 1 90 ? -0.277 1.592 2.137 1 98.88 90 PRO B N 1
ATOM 2487 C CA . PRO B 1 90 ? 0.56 0.931 3.141 1 98.88 90 PRO B CA 1
ATOM 2488 C C . PRO B 1 90 ? 0.05 1.141 4.562 1 98.88 90 PRO B C 1
ATOM 2490 O O . PRO B 1 90 ? 0.137 0.233 5.395 1 98.88 90 PRO B O 1
ATOM 2493 N N . PHE B 1 91 ? -0.498 2.301 4.836 1 98.88 91 PHE B N 1
ATOM 2494 C CA . PHE B 1 91 ? -1.023 2.568 6.168 1 98.88 91 PHE B CA 1
ATOM 2495 C C . PHE B 1 91 ? -2.289 1.759 6.422 1 98.88 91 PHE B C 1
ATOM 2497 O O . PHE B 1 91 ? -2.549 1.34 7.555 1 98.88 91 PHE B O 1
ATOM 2504 N N . ALA B 1 92 ? -3.059 1.566 5.367 1 98.94 92 ALA B N 1
ATOM 2505 C CA . ALA B 1 92 ? -4.215 0.682 5.488 1 98.94 92 ALA B CA 1
ATOM 2506 C C . ALA B 1 92 ? -3.781 -0.74 5.84 1 98.94 92 ALA B C 1
ATOM 2508 O O . ALA B 1 92 ? -4.402 -1.396 6.676 1 98.94 92 ALA B O 1
ATOM 2509 N N . ALA B 1 93 ? -2.727 -1.231 5.191 1 98.81 93 ALA B N 1
ATOM 2510 C CA . ALA B 1 93 ? -2.229 -2.58 5.453 1 98.81 93 ALA B CA 1
ATOM 2511 C C . ALA B 1 93 ? -1.789 -2.732 6.906 1 98.81 93 ALA B C 1
ATOM 2513 O O . ALA B 1 93 ? -2.16 -3.701 7.574 1 98.81 93 ALA B O 1
ATOM 2514 N N . LEU B 1 94 ? -1.058 -1.78 7.395 1 98.5 94 LEU B N 1
ATOM 2515 C CA . LEU B 1 94 ? -0.534 -1.82 8.758 1 98.5 94 LEU B CA 1
ATOM 2516 C C . LEU B 1 94 ? -1.663 -1.727 9.773 1 98.5 94 LEU B C 1
ATOM 2518 O O . LEU B 1 94 ? -1.678 -2.467 10.766 1 98.5 94 LEU B O 1
ATOM 2522 N N . LEU B 1 95 ? -2.598 -0.816 9.516 1 98.38 95 LEU B N 1
ATOM 2523 C CA . LEU B 1 95 ? -3.705 -0.636 10.445 1 98.38 95 LEU B CA 1
ATOM 2524 C C . LEU B 1 95 ? -4.613 -1.862 10.453 1 98.38 95 LEU B C 1
ATOM 2526 O O . LEU B 1 95 ? -5.066 -2.295 11.516 1 98.38 95 LEU B O 1
ATOM 2530 N N . ALA B 1 96 ? -4.922 -2.389 9.273 1 98.38 96 ALA B N 1
ATOM 2531 C CA . ALA B 1 96 ? -5.75 -3.586 9.18 1 98.38 96 ALA B CA 1
ATOM 2532 C C . ALA B 1 96 ? -5.125 -4.75 9.945 1 98.38 96 ALA B C 1
ATOM 2534 O O . ALA B 1 96 ? -5.832 -5.523 10.594 1 98.38 96 ALA B O 1
ATOM 2535 N N . ASP B 1 97 ? -3.846 -4.848 9.828 1 96.81 97 ASP B N 1
ATOM 2536 C CA . ASP B 1 97 ? -3.143 -5.91 10.539 1 96.81 97 ASP B CA 1
ATOM 2537 C C . ASP B 1 97 ? -3.25 -5.723 12.055 1 96.81 97 ASP B C 1
ATOM 2539 O O . ASP B 1 97 ? -3.477 -6.688 12.789 1 96.81 97 ASP B O 1
ATOM 2543 N N . ARG B 1 98 ? -3.141 -4.504 12.531 1 95.31 98 ARG B N 1
ATOM 2544 C CA . ARG B 1 98 ? -3.229 -4.191 13.953 1 95.31 98 ARG B CA 1
ATOM 2545 C C . ARG B 1 98 ? -4.625 -4.484 14.5 1 95.31 98 ARG B C 1
ATOM 2547 O O . ARG B 1 98 ? -4.773 -4.949 15.625 1 95.31 98 ARG B O 1
ATOM 2554 N N . LEU B 1 99 ? -5.605 -4.27 13.664 1 96.56 99 LEU B N 1
ATOM 2555 C CA . LEU B 1 99 ? -6.984 -4.371 14.125 1 96.56 99 LEU B CA 1
ATOM 2556 C C . LEU B 1 99 ? -7.574 -5.734 13.773 1 96.56 99 LEU B C 1
ATOM 2558 O O . LEU B 1 99 ? -8.727 -6.023 14.117 1 96.56 99 LEU B O 1
ATOM 2562 N N . GLY B 1 100 ? -6.82 -6.578 13.078 1 96.38 100 GLY B N 1
ATOM 2563 C CA . GLY B 1 100 ? -7.297 -7.895 12.688 1 96.38 100 GLY B CA 1
ATOM 2564 C C . GLY B 1 100 ? -8.469 -7.844 11.727 1 96.38 100 GLY B C 1
ATOM 2565 O O . GLY B 1 100 ? -9.398 -8.641 11.828 1 96.38 100 GLY B O 1
ATOM 2566 N N . LEU B 1 101 ? -8.445 -6.879 10.812 1 98.19 101 LEU B N 1
ATOM 2567 C CA . LEU B 1 101 ? -9.578 -6.66 9.914 1 98.19 101 LEU B CA 1
ATOM 2568 C C . LEU B 1 101 ? -9.188 -6.93 8.469 1 98.19 101 LEU B C 1
ATOM 2570 O O . LEU B 1 101 ? -8.008 -6.812 8.109 1 98.19 101 LEU B O 1
ATOM 2574 N N . PRO B 1 102 ? -10.18 -7.289 7.598 1 98.62 102 PRO B N 1
ATOM 2575 C CA . PRO B 1 102 ? -9.953 -7.301 6.152 1 98.62 102 PRO B CA 1
ATOM 2576 C C . PRO B 1 102 ? -9.469 -5.953 5.621 1 98.62 102 PRO B C 1
ATOM 2578 O O . PRO B 1 102 ? -9.773 -4.91 6.207 1 98.62 102 PRO B O 1
ATOM 2581 N N . MET B 1 103 ? -8.734 -6.039 4.582 1 98.69 103 MET B N 1
ATOM 2582 C CA . MET B 1 103 ? -8.25 -4.832 3.918 1 98.69 103 MET B CA 1
ATOM 2583 C C . MET B 1 103 ? -8.609 -4.848 2.436 1 98.69 103 MET B C 1
ATOM 2585 O O . MET B 1 103 ? -8.617 -5.902 1.804 1 98.69 103 MET B O 1
ATOM 2589 N N . ILE B 1 104 ? -8.938 -3.668 1.896 1 98.81 104 ILE B N 1
ATOM 2590 C CA . ILE B 1 104 ? -9 -3.414 0.46 1 98.81 104 ILE B CA 1
ATOM 2591 C C . ILE B 1 104 ? -8.242 -2.135 0.127 1 98.81 104 ILE B C 1
ATOM 2593 O O . ILE B 1 104 ? -7.875 -1.37 1.023 1 98.81 104 ILE B O 1
ATOM 2597 N N . TYR B 1 105 ? -7.891 -1.933 -1.075 1 98.75 105 TYR B N 1
ATOM 2598 C CA . TYR B 1 105 ? -7.492 -0.59 -1.484 1 98.75 105 TYR B CA 1
ATOM 2599 C C . TYR B 1 105 ? -8.312 -0.12 -2.682 1 98.75 105 TYR B C 1
ATOM 2601 O O . TYR B 1 105 ? -8.93 -0.929 -3.373 1 98.75 105 TYR B O 1
ATOM 2609 N N . VAL B 1 106 ? -8.422 1.153 -2.807 1 98.69 106 VAL B N 1
ATOM 2610 C CA . VAL B 1 106 ? -9.305 1.785 -3.777 1 98.69 106 VAL B CA 1
ATOM 2611 C C . VAL B 1 106 ? -8.484 2.576 -4.793 1 98.69 106 VAL B C 1
ATOM 2613 O O . VAL B 1 106 ? -7.688 3.439 -4.414 1 98.69 106 VAL B O 1
ATOM 2616 N N . ARG B 1 107 ? -8.68 2.258 -6.031 1 98.06 107 ARG B N 1
ATOM 2617 C CA . ARG B 1 107 ? -8 2.971 -7.109 1 98.06 107 ARG B CA 1
ATOM 2618 C C . ARG B 1 107 ? -8.609 4.355 -7.316 1 98.06 107 ARG B C 1
ATOM 2620 O O . ARG B 1 107 ? -9.805 4.555 -7.098 1 98.06 107 ARG B O 1
ATOM 2627 N N . LYS B 1 108 ? -7.758 5.191 -7.766 1 95.56 108 LYS B N 1
ATOM 2628 C CA . LYS B 1 108 ? -8.219 6.551 -8.039 1 95.56 108 LYS B CA 1
ATOM 2629 C C . LYS B 1 108 ? -9.188 6.574 -9.227 1 95.56 108 LYS B C 1
ATOM 2631 O O . LYS B 1 108 ? -10.133 7.359 -9.234 1 95.56 108 LYS B O 1
ATOM 2636 N N . GLN B 1 109 ? -8.914 5.777 -10.18 1 95 109 GLN B N 1
ATOM 2637 C CA . GLN B 1 109 ? -9.742 5.641 -11.375 1 95 109 GLN B CA 1
ATOM 2638 C C . GLN B 1 109 ? -10.125 4.188 -11.617 1 95 109 GLN B C 1
ATOM 2640 O O . GLN B 1 109 ? -9.352 3.275 -11.312 1 95 109 GLN B O 1
ATOM 2645 N N . PRO B 1 110 ? -11.273 4.027 -12.195 1 92.12 110 PRO B N 1
ATOM 2646 C CA . PRO B 1 110 ? -11.727 2.656 -12.445 1 92.12 110 PRO B CA 1
ATOM 2647 C C . PRO B 1 110 ? -10.844 1.925 -13.461 1 92.12 110 PRO B C 1
ATOM 2649 O O . PRO B 1 110 ? -10.367 2.531 -14.422 1 92.12 110 PRO B O 1
ATOM 2652 N N . LYS B 1 111 ? -10.562 0.703 -12.969 1 82 111 LYS B N 1
ATOM 2653 C CA . LYS B 1 111 ? -9.961 -0.214 -13.938 1 82 111 LYS B CA 1
ATOM 2654 C C . LYS B 1 111 ? -11.008 -1.18 -14.492 1 82 111 LYS B C 1
ATOM 2656 O O . LYS B 1 111 ? -11.453 -2.094 -13.797 1 82 111 LYS B O 1
ATOM 2661 N N . GLY B 1 112 ? -11.516 -0.865 -15.641 1 82.75 112 GLY B N 1
ATOM 2662 C CA . GLY B 1 112 ? -12.578 -1.668 -16.219 1 82.75 112 GLY B CA 1
ATOM 2663 C C . GLY B 1 112 ? -13.961 -1.145 -15.891 1 82.75 112 GLY B C 1
ATOM 2664 O O . GLY B 1 112 ? -14.172 0.068 -15.812 1 82.75 112 GLY B O 1
ATOM 2665 N N . HIS B 1 113 ? -14.914 -2.193 -15.852 1 84.94 113 HIS B N 1
ATOM 2666 C CA . HIS B 1 113 ? -16.312 -1.788 -15.695 1 84.94 113 HIS B CA 1
ATOM 2667 C C . HIS B 1 113 ? -16.922 -2.406 -14.445 1 84.94 113 HIS B C 1
ATOM 2669 O O . HIS B 1 113 ? -16.375 -3.357 -13.883 1 84.94 113 HIS B O 1
ATOM 2675 N N . GLY B 1 114 ? -18.031 -1.701 -13.961 1 87.06 114 GLY B N 1
ATOM 2676 C CA . GLY B 1 114 ? -18.797 -2.248 -12.844 1 87.06 114 GLY B CA 1
ATOM 2677 C C . GLY B 1 114 ? -18.641 -1.441 -11.562 1 87.06 114 GLY B C 1
ATOM 2678 O O . GLY B 1 114 ? -17.828 -0.523 -11.5 1 87.06 114 GLY B O 1
ATOM 2679 N N . ARG B 1 115 ? -19.484 -1.836 -10.602 1 85.88 115 ARG B N 1
ATOM 2680 C CA . ARG B 1 115 ? -19.531 -1.085 -9.352 1 85.88 115 ARG B CA 1
ATOM 2681 C C . ARG B 1 115 ? -18.266 -1.306 -8.539 1 85.88 115 ARG B C 1
ATOM 2683 O O . ARG B 1 115 ? -17.906 -0.472 -7.707 1 85.88 115 ARG B O 1
ATOM 2690 N N . ASN B 1 116 ? -17.531 -2.346 -8.875 1 91.81 116 ASN B N 1
ATOM 2691 C CA . ASN B 1 116 ? -16.328 -2.676 -8.117 1 91.81 116 ASN B CA 1
ATOM 2692 C C . ASN B 1 116 ? -15.07 -2.314 -8.883 1 91.81 116 ASN B C 1
ATOM 2694 O O . ASN B 1 116 ? -13.977 -2.768 -8.539 1 91.81 116 ASN B O 1
ATOM 2698 N N . ALA B 1 117 ? -15.211 -1.459 -9.867 1 93.94 117 ALA B N 1
ATOM 2699 C CA . ALA B 1 117 ? -14.133 -1.212 -10.82 1 93.94 117 ALA B CA 1
ATOM 2700 C C . ALA B 1 117 ? -12.953 -0.515 -10.148 1 93.94 117 ALA B C 1
ATOM 2702 O O . ALA B 1 117 ? -11.836 -0.53 -10.672 1 93.94 117 ALA B O 1
ATOM 2703 N N . GLN B 1 118 ? -13.148 0.036 -8.945 1 97.19 118 GLN B N 1
ATOM 2704 C CA . GLN B 1 118 ? -12.07 0.734 -8.258 1 97.19 118 GLN B CA 1
ATOM 2705 C C . GLN B 1 118 ? -11.594 -0.049 -7.039 1 97.19 118 GLN B C 1
ATOM 2707 O O . GLN B 1 118 ? -10.609 0.322 -6.398 1 97.19 118 GLN B O 1
ATOM 2712 N N . ILE B 1 119 ? -12.328 -1.121 -6.762 1 98.12 119 ILE B N 1
ATOM 2713 C CA . ILE B 1 119 ? -12.078 -1.833 -5.512 1 98.12 119 ILE B CA 1
ATOM 2714 C C . ILE B 1 119 ? -11.125 -3 -5.77 1 98.12 119 ILE B C 1
ATOM 2716 O O . ILE B 1 119 ? -11.367 -3.822 -6.656 1 98.12 119 ILE B O 1
ATOM 2720 N N . GLU B 1 120 ? -10.047 -3.074 -5.043 1 98.25 120 GLU B N 1
ATOM 2721 C CA . GLU B 1 120 ? -9.156 -4.23 -5.062 1 98.25 120 GLU B CA 1
ATOM 2722 C C . GLU B 1 120 ? -9.242 -5.02 -3.762 1 98.25 120 GLU B C 1
ATOM 2724 O O . GLU B 1 120 ? -9.164 -4.445 -2.674 1 98.25 120 GLU B O 1
ATOM 2729 N N . GLY B 1 121 ? -9.266 -6.273 -3.84 1 97.88 121 GLY B N 1
ATOM 2730 C CA . GLY B 1 121 ? -9.539 -7.141 -2.703 1 97.88 121 GLY B CA 1
ATOM 2731 C C . GLY B 1 121 ? -10.984 -7.59 -2.635 1 97.88 121 GLY B C 1
ATOM 2732 O O . GLY B 1 121 ? -11.688 -7.586 -3.645 1 97.88 121 GLY B O 1
ATOM 2733 N N . HIS B 1 122 ? -11.336 -8.148 -1.465 1 97.75 122 HIS B N 1
ATOM 2734 C CA . HIS B 1 122 ? -12.703 -8.594 -1.203 1 97.75 122 HIS B CA 1
ATOM 2735 C C . HIS B 1 122 ? -13.367 -7.75 -0.124 1 97.75 122 HIS B C 1
ATOM 2737 O O . HIS B 1 122 ? -13.047 -7.879 1.06 1 97.75 122 HIS B O 1
ATOM 2743 N N . MET B 1 123 ? -14.297 -6.938 -0.591 1 96.62 123 MET B N 1
ATOM 2744 C CA . MET B 1 123 ? -15.047 -6.125 0.364 1 96.62 123 MET B CA 1
ATOM 2745 C C . MET B 1 123 ? -16.297 -6.867 0.852 1 96.62 123 MET B C 1
ATOM 2747 O O . MET B 1 123 ? -17.094 -7.344 0.046 1 96.62 123 MET B O 1
ATOM 2751 N N . PRO B 1 124 ? -16.469 -6.945 2.107 1 95.06 124 PRO B N 1
ATOM 2752 C CA . PRO B 1 124 ? -17.703 -7.555 2.592 1 95.06 124 PRO B CA 1
ATOM 2753 C C . PRO B 1 124 ? -18.953 -6.785 2.162 1 95.06 124 PRO B C 1
ATOM 2755 O O . PRO B 1 124 ? -18.953 -5.551 2.195 1 95.06 124 PRO B O 1
ATOM 2758 N N . GLU B 1 125 ? -19.969 -7.516 1.789 1 93.25 125 GLU B N 1
ATOM 2759 C CA . GLU B 1 125 ? -21.219 -6.883 1.4 1 93.25 125 GLU B CA 1
ATOM 2760 C C . GLU B 1 125 ? -21.828 -6.098 2.561 1 93.25 125 GLU B C 1
ATOM 2762 O O . GLU B 1 125 ? -21.953 -6.621 3.67 1 93.25 125 GLU B O 1
ATOM 2767 N N . GLY B 1 126 ? -22.094 -4.844 2.285 1 97.12 126 GLY B N 1
ATOM 2768 C CA . GLY B 1 126 ? -22.688 -4.012 3.32 1 97.12 126 GLY B CA 1
ATOM 2769 C C . GLY B 1 126 ? -21.734 -3.707 4.461 1 97.12 126 GLY B C 1
ATOM 2770 O O . GLY B 1 126 ? -22.156 -3.232 5.516 1 97.12 126 GLY B O 1
ATOM 2771 N N . GLY B 1 127 ? -20.516 -4.02 4.23 1 98.06 127 GLY B N 1
ATOM 2772 C CA . GLY B 1 127 ? -19.547 -3.855 5.305 1 98.06 127 GLY B CA 1
ATOM 2773 C C . GLY B 1 127 ? -19.312 -2.404 5.676 1 98.06 127 GLY B C 1
ATOM 2774 O O . GLY B 1 127 ? -19.359 -1.521 4.82 1 98.06 127 GLY B O 1
ATOM 2775 N N . ARG B 1 128 ? -19.141 -2.152 6.988 1 98.81 128 ARG B N 1
ATOM 2776 C CA . ARG B 1 128 ? -18.688 -0.858 7.484 1 98.81 128 ARG B CA 1
ATOM 2777 C C . ARG B 1 128 ? -17.188 -0.668 7.223 1 98.81 128 ARG B C 1
ATOM 2779 O O . ARG B 1 128 ? -16.359 -1.345 7.828 1 98.81 128 ARG B O 1
ATOM 2786 N N . VAL B 1 129 ? -16.906 0.294 6.316 1 98.94 129 VAL B N 1
ATOM 2787 C CA . VAL B 1 129 ? -15.539 0.45 5.809 1 98.94 129 VAL B CA 1
ATOM 2788 C C . VAL B 1 129 ? -14.938 1.751 6.332 1 98.94 129 VAL B C 1
ATOM 2790 O O . VAL B 1 129 ? -15.578 2.805 6.277 1 98.94 129 VAL B O 1
ATOM 2793 N N . LEU B 1 130 ? -13.742 1.668 6.902 1 98.94 130 LEU B N 1
ATOM 2794 C CA . LEU B 1 130 ? -12.938 2.844 7.215 1 98.94 130 LEU B CA 1
ATOM 2795 C C . LEU B 1 130 ? -12.008 3.191 6.059 1 98.94 130 LEU B C 1
ATOM 2797 O O . LEU B 1 130 ? -11.234 2.344 5.602 1 98.94 130 LEU B O 1
ATOM 2801 N N . VAL B 1 131 ? -12.062 4.402 5.586 1 98.94 131 VAL B N 1
ATOM 2802 C CA . VAL B 1 131 ? -11.133 4.863 4.559 1 98.94 131 VAL B CA 1
ATOM 2803 C C . VAL B 1 131 ? -9.977 5.609 5.207 1 98.94 131 VAL B C 1
ATOM 2805 O O . VAL B 1 131 ? -10.18 6.504 6.035 1 98.94 131 VAL B O 1
ATOM 2808 N N . ILE B 1 132 ? -8.734 5.215 4.844 1 98.94 132 ILE B N 1
ATOM 2809 C CA . ILE B 1 132 ? -7.57 5.852 5.441 1 98.94 132 ILE B CA 1
ATOM 2810 C C . ILE B 1 132 ? -6.719 6.5 4.355 1 98.94 132 ILE B C 1
ATOM 2812 O O . ILE B 1 132 ? -6.516 5.918 3.285 1 98.94 132 ILE B O 1
ATOM 2816 N N . GLU B 1 133 ? -6.254 7.652 4.594 1 98.38 133 GLU B N 1
ATOM 2817 C CA . GLU B 1 133 ? -5.23 8.367 3.838 1 98.38 133 GLU B CA 1
ATOM 2818 C C . GLU B 1 133 ? -4.098 8.836 4.75 1 98.38 133 GLU B C 1
ATOM 2820 O O . GLU B 1 133 ? -4.305 9.039 5.949 1 98.38 133 GLU B O 1
ATOM 2825 N N . ASP B 1 134 ? -2.939 9.023 4.168 1 98.44 134 ASP B N 1
ATOM 2826 C CA . ASP B 1 134 ? -1.822 9.516 4.969 1 98.44 134 ASP B CA 1
ATOM 2827 C C . ASP B 1 134 ? -2.049 10.961 5.402 1 98.44 134 ASP B C 1
ATOM 2829 O O . ASP B 1 134 ? -1.737 11.328 6.535 1 98.44 134 ASP B O 1
ATOM 2833 N N . LEU B 1 135 ? -2.568 11.68 4.461 1 97.81 135 LEU B N 1
ATOM 2834 C CA . LEU B 1 135 ? -2.816 13.094 4.719 1 97.81 135 LEU B CA 1
ATOM 2835 C C . LEU B 1 135 ? -4.078 13.562 4.004 1 97.81 135 LEU B C 1
ATOM 2837 O O . LEU B 1 135 ? -4.43 13.039 2.943 1 97.81 135 LEU B O 1
ATOM 2841 N N . THR B 1 136 ? -4.828 14.477 4.68 1 97.25 136 THR B N 1
ATOM 2842 C CA . THR B 1 136 ? -6.02 15.086 4.09 1 97.25 136 THR B CA 1
ATOM 2843 C C . THR B 1 136 ? -5.945 16.609 4.168 1 97.25 136 THR B C 1
ATOM 2845 O O . THR B 1 136 ? -5.672 17.172 5.234 1 97.25 136 THR B O 1
ATOM 2848 N N . THR B 1 137 ? -6.121 17.25 3.102 1 94.5 137 THR B N 1
ATOM 2849 C CA . THR B 1 137 ? -6.188 18.703 3.051 1 94.5 137 THR B CA 1
ATOM 2850 C C . THR B 1 137 ? -7.633 19.172 3.131 1 94.5 137 THR B C 1
ATOM 2852 O O . THR B 1 137 ? -8.148 19.438 4.219 1 94.5 137 THR B O 1
ATOM 2855 N N . ALA B 1 138 ? -8.367 19.031 1.981 1 92.5 138 ALA B N 1
ATOM 2856 C CA . ALA B 1 138 ? -9.758 19.469 1.971 1 92.5 138 ALA B CA 1
ATOM 2857 C C . ALA B 1 138 ? -10.703 18.281 1.794 1 92.5 138 ALA B C 1
ATOM 2859 O O . ALA B 1 138 ? -11.922 18.438 1.791 1 92.5 138 ALA B O 1
ATOM 2860 N N . GLY B 1 139 ? -10.211 17.172 1.592 1 94.94 139 GLY B N 1
ATOM 2861 C CA . GLY B 1 139 ? -11.008 15.961 1.622 1 94.94 139 GLY B CA 1
ATOM 2862 C C . GLY B 1 139 ? -11.422 15.484 0.242 1 94.94 139 GLY B C 1
ATOM 2863 O O . GLY B 1 139 ? -12.078 14.445 0.108 1 94.94 139 GLY B O 1
ATOM 2864 N N . GLY B 1 140 ? -11 16.172 -0.845 1 94.25 140 GLY B N 1
ATOM 2865 C CA . GLY B 1 140 ? -11.391 15.805 -2.195 1 94.25 140 GLY B CA 1
ATOM 2866 C C . GLY B 1 140 ? -11 14.383 -2.561 1 94.25 140 GLY B C 1
ATOM 2867 O O . GLY B 1 140 ? -11.844 13.594 -2.992 1 94.25 140 GLY B O 1
ATOM 2868 N N . SER B 1 141 ? -9.773 14.055 -2.373 1 95.56 141 SER B N 1
ATOM 2869 C CA . SER B 1 141 ? -9.289 12.719 -2.703 1 95.56 141 SER B CA 1
ATOM 2870 C C . SER B 1 141 ? -9.977 11.656 -1.858 1 95.56 141 SER B C 1
ATOM 2872 O O . SER B 1 141 ? -10.336 10.586 -2.365 1 95.56 141 SER B O 1
ATOM 2874 N N . MET B 1 142 ? -10.211 11.914 -0.604 1 97.62 142 MET B N 1
ATOM 2875 C CA . MET B 1 142 ? -10.844 10.93 0.267 1 97.62 142 MET B CA 1
ATOM 2876 C C . MET B 1 142 ? -12.258 10.617 -0.207 1 97.62 142 MET B C 1
ATOM 2878 O O . MET B 1 142 ? -12.68 9.461 -0.201 1 97.62 142 MET B O 1
ATOM 2882 N N . PHE B 1 143 ? -12.984 11.594 -0.618 1 97.81 143 PHE B N 1
ATOM 2883 C CA . PHE B 1 143 ? -14.359 11.367 -1.025 1 97.81 143 PHE B CA 1
ATOM 2884 C C . PHE B 1 143 ? -14.414 10.648 -2.369 1 97.81 143 PHE B C 1
ATOM 2886 O O . PHE B 1 143 ? -15.367 9.922 -2.652 1 97.81 143 PHE B O 1
ATOM 2893 N N . THR B 1 144 ? -13.359 10.812 -3.213 1 97.75 144 THR B N 1
ATOM 2894 C CA . THR B 1 144 ? -13.258 9.961 -4.395 1 97.75 144 THR B CA 1
ATOM 2895 C C . THR B 1 144 ? -13.258 8.484 -4.004 1 97.75 144 THR B C 1
ATOM 2897 O O . THR B 1 144 ? -13.961 7.676 -4.613 1 97.75 144 THR B O 1
ATOM 2900 N N . PHE B 1 145 ? -12.562 8.156 -2.998 1 98.62 145 PHE B N 1
ATOM 2901 C CA . PHE B 1 145 ? -12.469 6.773 -2.535 1 98.62 145 PHE B CA 1
ATOM 2902 C C . PHE B 1 145 ? -13.742 6.359 -1.797 1 98.62 145 PHE B C 1
ATOM 2904 O O . PHE B 1 145 ? -14.234 5.246 -1.973 1 98.62 145 PHE B O 1
ATOM 2911 N N . ILE B 1 146 ? -14.266 7.25 -0.966 1 98.69 146 ILE B N 1
ATOM 2912 C CA . ILE B 1 146 ? -15.492 6.977 -0.228 1 98.69 146 ILE B CA 1
ATOM 2913 C C . ILE B 1 146 ? -16.625 6.672 -1.206 1 98.69 146 ILE B C 1
ATOM 2915 O O . ILE B 1 146 ? -17.344 5.684 -1.045 1 98.69 146 ILE B O 1
ATOM 2919 N N . ASP B 1 147 ? -16.734 7.469 -2.191 1 98.06 147 ASP B N 1
ATOM 2920 C CA . ASP B 1 147 ? -17.797 7.289 -3.172 1 98.06 147 ASP B CA 1
ATOM 2921 C C . ASP B 1 147 ? -17.641 5.965 -3.916 1 98.06 147 ASP B C 1
ATOM 2923 O O . ASP B 1 147 ? -18.625 5.293 -4.211 1 98.06 147 ASP B O 1
ATOM 2927 N N . ALA B 1 148 ? -16.422 5.613 -4.23 1 98.06 148 ALA B N 1
ATOM 2928 C CA . ALA B 1 148 ? -16.172 4.328 -4.875 1 98.06 148 ALA B CA 1
ATOM 2929 C C . ALA B 1 148 ? -16.609 3.17 -3.979 1 98.06 148 ALA B C 1
ATOM 2931 O O . ALA B 1 148 ? -17.234 2.215 -4.445 1 98.06 148 ALA B O 1
ATOM 2932 N N . VAL B 1 149 ? -16.281 3.232 -2.701 1 98.69 149 VAL B N 1
ATOM 2933 C CA . VAL B 1 149 ? -16.641 2.189 -1.745 1 98.69 149 VAL B CA 1
ATOM 2934 C C . VAL B 1 149 ? -18.172 2.104 -1.622 1 98.69 149 VAL B C 1
ATOM 2936 O O . VAL B 1 149 ? -18.734 1.01 -1.653 1 98.69 149 VAL B O 1
ATOM 2939 N N . ARG B 1 150 ? -18.797 3.25 -1.505 1 98.38 150 ARG B N 1
ATOM 2940 C CA . ARG B 1 150 ? -20.25 3.277 -1.39 1 98.38 150 ARG B CA 1
ATOM 2941 C C . ARG B 1 150 ? -20.906 2.732 -2.652 1 98.38 150 ARG B C 1
ATOM 2943 O O . ARG B 1 150 ? -21.859 1.958 -2.574 1 98.38 150 ARG B O 1
ATOM 2950 N N . ALA B 1 151 ? -20.406 3.119 -3.787 1 97.12 151 ALA B N 1
ATOM 2951 C CA . ALA B 1 151 ? -20.922 2.611 -5.055 1 97.12 151 ALA B CA 1
ATOM 2952 C C . ALA B 1 151 ? -20.812 1.091 -5.121 1 97.12 151 ALA B C 1
ATOM 2954 O O . ALA B 1 151 ? -21.656 0.428 -5.727 1 97.12 151 ALA B O 1
ATOM 2955 N N . ALA B 1 152 ? -19.812 0.578 -4.449 1 97.25 152 ALA B N 1
ATOM 2956 C CA . ALA B 1 152 ? -19.578 -0.863 -4.461 1 97.25 152 ALA B CA 1
ATOM 2957 C C . ALA B 1 152 ? -20.375 -1.559 -3.365 1 97.25 152 ALA B C 1
ATOM 2959 O O . ALA B 1 152 ? -20.281 -2.773 -3.189 1 97.25 152 ALA B O 1
ATOM 2960 N N . GLY B 1 153 ? -21.109 -0.784 -2.613 1 97.81 153 GLY B N 1
ATOM 2961 C CA . GLY B 1 153 ? -22.031 -1.379 -1.656 1 97.81 153 GLY B CA 1
ATOM 2962 C C . GLY B 1 153 ? -21.531 -1.293 -0.224 1 97.81 153 GLY B C 1
ATOM 2963 O O . GLY B 1 153 ? -22.188 -1.805 0.692 1 97.81 153 GLY B O 1
ATOM 2964 N N . GLY B 1 154 ? -20.438 -0.655 0.009 1 98.5 154 GLY B N 1
ATOM 2965 C CA . GLY B 1 154 ? -19.922 -0.464 1.359 1 98.5 154 GLY B CA 1
ATOM 2966 C C . GLY B 1 154 ? -20.547 0.72 2.07 1 98.5 154 GLY B C 1
ATOM 2967 O O . GLY B 1 154 ? -21.078 1.628 1.425 1 98.5 154 GLY B O 1
ATOM 2968 N N . VAL B 1 155 ? -20.484 0.65 3.402 1 98.81 155 VAL B N 1
ATOM 2969 C CA . VAL B 1 155 ? -20.938 1.752 4.246 1 98.81 155 VAL B CA 1
ATOM 2970 C C . VAL B 1 155 ? -19.734 2.51 4.801 1 98.81 155 VAL B C 1
ATOM 2972 O O . VAL B 1 155 ? -18.859 1.916 5.441 1 98.81 155 VAL B O 1
ATOM 2975 N N . VAL B 1 156 ? -19.719 3.779 4.496 1 98.81 156 VAL B N 1
ATOM 2976 C CA . VAL B 1 156 ? -18.609 4.594 4.992 1 98.81 156 VAL B CA 1
ATOM 2977 C C . VAL B 1 156 ? -19.156 5.746 5.828 1 98.81 156 VAL B C 1
ATOM 2979 O O . VAL B 1 156 ? -19.656 6.738 5.285 1 98.81 156 VAL B O 1
ATOM 2982 N N . ASP B 1 157 ? -18.906 5.629 7.113 1 98.75 157 ASP B N 1
ATOM 2983 C CA . ASP B 1 157 ? -19.312 6.684 8.039 1 98.75 157 ASP B CA 1
ATOM 2984 C C . ASP B 1 157 ? -18.094 7.367 8.656 1 98.75 157 ASP B C 1
ATOM 2986 O O . ASP B 1 157 ? -18.219 8.422 9.289 1 98.75 157 ASP B O 1
ATOM 2990 N N . HIS B 1 158 ? -16.953 6.75 8.508 1 98.81 158 HIS B N 1
ATOM 2991 C CA . HIS B 1 158 ? -15.719 7.25 9.109 1 98.81 158 HIS B CA 1
ATOM 2992 C C . HIS B 1 158 ? -14.57 7.258 8.109 1 98.81 158 HIS B C 1
ATOM 2994 O O . HIS B 1 158 ? -14.461 6.352 7.277 1 98.81 158 HIS B O 1
ATOM 3000 N N . GLY B 1 159 ? -13.742 8.195 8.117 1 98.81 159 GLY B N 1
ATOM 3001 C CA . GLY B 1 159 ? -12.414 8.266 7.523 1 98.81 159 GLY B CA 1
ATOM 3002 C C . GLY B 1 159 ? -11.336 8.672 8.508 1 98.81 159 GLY B C 1
ATOM 3003 O O . GLY B 1 159 ? -11.625 9.266 9.547 1 98.81 159 GLY B O 1
ATOM 3004 N N . ILE B 1 160 ? -10.094 8.32 8.195 1 98.88 160 ILE B N 1
ATOM 3005 C CA . ILE B 1 160 ? -9.008 8.789 9.047 1 98.88 160 ILE B CA 1
ATOM 3006 C C . ILE B 1 160 ? -7.844 9.273 8.188 1 98.88 160 ILE B C 1
ATOM 3008 O O . ILE B 1 160 ? -7.52 8.656 7.168 1 98.88 160 ILE B O 1
ATOM 3012 N N . ALA B 1 161 ? -7.305 10.336 8.539 1 98.69 161 ALA B N 1
ATOM 3013 C CA . ALA B 1 161 ? -6.031 10.852 8.047 1 98.69 161 ALA B CA 1
ATOM 3014 C C . ALA B 1 161 ? -4.996 10.914 9.164 1 98.69 161 ALA B C 1
ATOM 3016 O O . ALA B 1 161 ? -5.266 11.445 10.242 1 98.69 161 ALA B O 1
ATOM 3017 N N . LEU B 1 162 ? -3.803 10.414 8.914 1 98.81 162 LEU B N 1
ATOM 3018 C CA . LEU B 1 162 ? -2.77 10.531 9.938 1 98.81 162 LEU B CA 1
ATOM 3019 C C . LEU B 1 162 ? -2.455 11.992 10.219 1 98.81 162 LEU B C 1
ATOM 3021 O O . LEU B 1 162 ? -2.27 12.383 11.375 1 98.81 162 LEU B O 1
ATOM 3025 N N . PHE B 1 163 ? -2.455 12.734 9.156 1 98.88 163 PHE B N 1
ATOM 3026 C CA . PHE B 1 163 ? -2.232 14.172 9.234 1 98.88 163 PHE B CA 1
ATOM 3027 C C . PHE B 1 163 ? -3.359 14.93 8.539 1 98.88 163 PHE B C 1
ATOM 3029 O O . PHE B 1 163 ? -3.732 14.609 7.41 1 98.88 163 PHE B O 1
ATOM 3036 N N . TYR B 1 164 ? -3.893 15.914 9.211 1 98.38 164 TYR B N 1
ATOM 3037 C CA . TYR B 1 164 ? -4.988 16.734 8.703 1 98.38 164 TYR B CA 1
ATOM 3038 C C . TYR B 1 164 ? -4.617 18.203 8.719 1 98.38 164 TYR B C 1
ATOM 3040 O O . TYR B 1 164 ? -4.141 18.719 9.734 1 98.38 164 TYR B O 1
ATOM 3048 N N . TYR B 1 165 ? -4.844 18.859 7.605 1 97 165 TYR B N 1
ATOM 3049 C CA . TYR B 1 165 ? -4.488 20.281 7.559 1 97 165 TYR B CA 1
ATOM 3050 C C . TYR B 1 165 ? -5.328 21.094 8.539 1 97 165 TYR B C 1
ATOM 3052 O O . TYR B 1 165 ? -4.797 21.891 9.312 1 97 165 TYR B O 1
ATOM 3060 N N . GLY B 1 166 ? -6.668 20.859 8.453 1 93.62 166 GLY B N 1
ATOM 3061 C CA . GLY B 1 166 ? -7.598 21.5 9.367 1 93.62 166 GLY B CA 1
ATOM 3062 C C . GLY B 1 166 ? -7.676 23 9.188 1 93.62 166 GLY B C 1
ATOM 3063 O O . GLY B 1 166 ? -7.898 23.734 10.148 1 93.62 166 GLY B O 1
ATOM 3064 N N . ILE B 1 167 ? -7.43 23.484 8.031 1 93.81 167 ILE B N 1
ATOM 3065 C CA . ILE B 1 167 ? -7.348 24.938 7.902 1 93.81 167 ILE B CA 1
ATOM 3066 C C . ILE B 1 167 ? -8.297 25.406 6.812 1 93.81 167 ILE B C 1
ATOM 3068 O O . ILE B 1 167 ? -8.328 26.594 6.477 1 93.81 167 ILE B O 1
ATOM 3072 N N . PHE B 1 168 ? -9.047 24.5 6.254 1 92.38 168 PHE B N 1
ATOM 3073 C CA . PHE B 1 168 ? -10 24.875 5.207 1 92.38 168 PHE B CA 1
ATOM 3074 C C . PHE B 1 168 ? -11.43 24.609 5.66 1 92.38 168 PHE B C 1
ATOM 3076 O O . PHE B 1 168 ? -11.781 23.469 5.973 1 92.38 168 PHE B O 1
ATOM 3083 N N . ALA B 1 169 ? -12.25 25.609 5.637 1 89.62 169 ALA B N 1
ATOM 3084 C CA . ALA B 1 169 ? -13.656 25.469 5.996 1 89.62 169 ALA B CA 1
ATOM 3085 C C . ALA B 1 169 ? -14.375 24.5 5.043 1 89.62 169 ALA B C 1
ATOM 3087 O O . ALA B 1 169 ? -15.289 23.781 5.445 1 89.62 169 ALA B O 1
ATOM 3088 N N . GLU B 1 170 ? -13.961 24.547 3.859 1 89.62 170 GLU B N 1
ATOM 3089 C CA . GLU B 1 170 ? -14.531 23.688 2.832 1 89.62 170 GLU B CA 1
ATOM 3090 C C . GLU B 1 170 ? -14.445 22.219 3.23 1 89.62 170 GLU B C 1
ATOM 3092 O O . GLU B 1 170 ? -15.297 21.406 2.855 1 89.62 170 GLU B O 1
ATOM 3097 N N . ALA B 1 171 ? -13.414 21.891 3.889 1 92.56 171 ALA B N 1
ATOM 3098 C CA . ALA B 1 171 ? -13.234 20.5 4.316 1 92.56 171 ALA B CA 1
ATOM 3099 C C . ALA B 1 171 ? -14.328 20.094 5.301 1 92.56 171 ALA B C 1
ATOM 3101 O O . ALA B 1 171 ? -14.914 19.016 5.172 1 92.56 171 ALA B O 1
ATOM 3102 N N . GLU B 1 172 ? -14.562 20.906 6.262 1 92.88 172 GLU B N 1
ATOM 3103 C CA . GLU B 1 172 ? -15.594 20.609 7.254 1 92.88 172 GLU B CA 1
ATOM 3104 C C . GLU B 1 172 ? -16.953 20.438 6.598 1 92.88 172 GLU B C 1
ATOM 3106 O O . GLU B 1 172 ? -17.703 19.516 6.941 1 92.88 172 GLU B O 1
ATOM 3111 N N . GLU B 1 173 ? -17.297 21.281 5.727 1 95.25 173 GLU B N 1
ATOM 3112 C CA . GLU B 1 173 ? -18.562 21.219 5.004 1 95.25 173 GLU B CA 1
ATOM 3113 C C . GLU B 1 173 ? -18.656 19.938 4.191 1 95.25 173 GLU B C 1
ATOM 3115 O O . GLU B 1 173 ? -19.719 19.297 4.152 1 95.25 173 GLU B O 1
ATOM 3120 N N . ARG B 1 174 ? -17.594 19.594 3.555 1 96.06 174 ARG B N 1
ATOM 3121 C CA . ARG B 1 174 ? -17.562 18.406 2.717 1 96.06 174 ARG B CA 1
ATOM 3122 C C . ARG B 1 174 ? -17.844 17.141 3.539 1 96.06 174 ARG B C 1
ATOM 3124 O O . ARG B 1 174 ? -18.656 16.312 3.154 1 96.06 174 ARG B O 1
ATOM 3131 N N . PHE B 1 175 ? -17.203 17 4.617 1 97.75 175 PHE B N 1
ATOM 3132 C CA . PHE B 1 175 ? -17.359 15.812 5.453 1 97.75 175 PHE B CA 1
ATOM 3133 C C . PHE B 1 175 ? -18.734 15.781 6.098 1 97.75 175 PHE B C 1
ATOM 3135 O O . PHE B 1 175 ? -19.359 14.719 6.227 1 97.75 175 PHE B O 1
ATOM 3142 N N . ALA B 1 176 ? -19.25 16.969 6.508 1 97.31 176 ALA B N 1
ATOM 3143 C CA . ALA B 1 176 ? -20.594 17.047 7.043 1 97.31 176 ALA B CA 1
ATOM 3144 C C . ALA B 1 176 ? -21.625 16.641 5.992 1 97.31 176 ALA B C 1
ATOM 3146 O O . ALA B 1 176 ? -22.516 15.82 6.262 1 97.31 176 ALA B O 1
ATOM 3147 N N . ALA B 1 177 ? -21.516 17.172 4.84 1 97.69 177 ALA B N 1
ATOM 3148 C CA . ALA B 1 177 ? -22.438 16.875 3.75 1 97.69 177 ALA B CA 1
ATOM 3149 C C . ALA B 1 177 ? -22.359 15.406 3.346 1 97.69 177 ALA B C 1
ATOM 3151 O O . ALA B 1 177 ? -23.359 14.797 2.98 1 97.69 177 ALA B O 1
ATOM 3152 N N . GLY B 1 178 ? -21.172 14.93 3.434 1 98.12 178 GLY B N 1
ATOM 3153 C CA . GLY B 1 178 ? -20.938 13.539 3.059 1 98.12 178 GLY B CA 1
ATOM 3154 C C . GLY B 1 178 ? -21.281 12.562 4.164 1 98.12 178 GLY B C 1
ATOM 3155 O O . GLY B 1 178 ? -21.203 11.344 3.969 1 98.12 178 GLY B O 1
ATOM 3156 N N . LYS B 1 179 ? -21.578 13.125 5.293 1 98.38 179 LYS B N 1
ATOM 3157 C CA . LYS B 1 179 ? -21.938 12.32 6.457 1 98.38 179 LYS B CA 1
ATOM 3158 C C . LYS B 1 179 ? -20.812 11.359 6.84 1 98.38 179 LYS B C 1
ATOM 3160 O O . LYS B 1 179 ? -21.047 10.172 7.039 1 98.38 179 LYS B O 1
ATOM 3165 N N . VAL B 1 180 ? -19.656 11.852 6.867 1 98.75 180 VAL B N 1
ATOM 3166 C CA . VAL B 1 180 ? -18.469 11.094 7.273 1 98.75 180 VAL B CA 1
ATOM 3167 C C . VAL B 1 180 ? -17.75 11.82 8.406 1 98.75 180 VAL B C 1
ATOM 3169 O O . VAL B 1 180 ? -17.484 13.023 8.312 1 98.75 180 VAL B O 1
ATOM 3172 N N . LYS B 1 181 ? -17.484 11.156 9.477 1 98.62 181 LYS B N 1
ATOM 3173 C CA . LYS B 1 181 ? -16.641 11.695 10.531 1 98.62 181 LYS B CA 1
ATOM 3174 C C . LYS B 1 181 ? -15.156 11.508 10.195 1 98.62 181 LYS B C 1
ATOM 3176 O O . LYS B 1 181 ? -14.695 10.375 10.016 1 98.62 181 LYS B O 1
ATOM 3181 N N . LEU B 1 182 ? -14.438 12.578 10.125 1 98.56 182 LEU B N 1
ATOM 3182 C CA . LEU B 1 182 ? -13.008 12.508 9.867 1 98.56 182 LEU B CA 1
ATOM 3183 C C . LEU B 1 182 ? -12.219 12.438 11.18 1 98.56 182 LEU B C 1
ATOM 3185 O O . LEU B 1 182 ? -12.352 13.328 12.031 1 98.56 182 LEU B O 1
ATOM 3189 N N . HIS B 1 183 ? -11.484 11.391 11.359 1 98.69 183 HIS B N 1
ATOM 3190 C CA . HIS B 1 183 ? -10.523 11.273 12.445 1 98.69 183 HIS B CA 1
ATOM 3191 C C . HIS B 1 183 ? -9.117 11.656 11.984 1 98.69 183 HIS B C 1
ATOM 3193 O O . HIS B 1 183 ? -8.812 11.57 10.789 1 98.69 183 HIS B O 1
ATOM 3199 N N . HIS B 1 184 ? -8.312 12.117 12.852 1 98.69 184 HIS B N 1
ATOM 3200 C CA . HIS B 1 184 ? -6.918 12.445 12.555 1 98.69 184 HIS B CA 1
ATOM 3201 C C . HIS B 1 184 ? -6.07 12.438 13.82 1 98.69 184 HIS B C 1
ATOM 3203 O O . HIS B 1 184 ? -6.602 12.391 14.938 1 98.69 184 HIS B O 1
ATOM 3209 N N . ILE B 1 185 ? -4.758 12.484 13.672 1 98.69 185 ILE B N 1
ATOM 3210 C CA . ILE B 1 185 ? -3.863 12.445 14.828 1 98.69 185 ILE B CA 1
ATOM 3211 C C . ILE B 1 185 ? -3.238 13.82 15.039 1 98.69 185 ILE B C 1
ATOM 3213 O O . ILE B 1 185 ? -3.283 14.367 16.141 1 98.69 185 ILE B O 1
ATOM 3217 N N . ALA B 1 186 ? -2.658 14.398 14.016 1 98.88 186 ALA B N 1
ATOM 3218 C CA . ALA B 1 186 ? -1.922 15.648 14.148 1 98.88 186 ALA B CA 1
ATOM 3219 C C . ALA B 1 186 ? -2.295 16.625 13.039 1 98.88 186 ALA B C 1
ATOM 3221 O O . ALA B 1 186 ? -2.811 16.219 11.992 1 98.88 186 ALA B O 1
ATOM 3222 N N . THR B 1 187 ? -2.092 17.844 13.227 1 98.62 187 THR B N 1
ATOM 3223 C CA . THR B 1 187 ? -2.355 18.938 12.281 1 98.62 187 THR B CA 1
ATOM 3224 C C . THR B 1 187 ? -1.146 19.859 12.164 1 98.62 187 THR B C 1
ATOM 3226 O O . THR B 1 187 ? -0.157 19.688 12.883 1 98.62 187 THR B O 1
ATOM 3229 N N . TRP B 1 188 ? -1.298 20.859 11.273 1 98.5 188 TRP B N 1
ATOM 3230 C CA . TRP B 1 188 ? -0.248 21.859 11.133 1 98.5 188 TRP B CA 1
ATOM 3231 C C . TRP B 1 188 ? -0.09 22.672 12.414 1 98.5 188 TRP B C 1
ATOM 3233 O O . TRP B 1 188 ? 1.014 23.109 12.75 1 98.5 188 TRP B O 1
ATOM 3243 N N . ARG B 1 189 ? -1.14 22.859 13.164 1 98.5 189 ARG B N 1
ATOM 3244 C CA . ARG B 1 189 ? -1.056 23.625 14.398 1 98.5 189 ARG B CA 1
ATOM 3245 C C . ARG B 1 189 ? -0.182 22.922 15.43 1 98.5 189 ARG B C 1
ATOM 3247 O O . ARG B 1 189 ? 0.523 23.562 16.203 1 98.5 189 ARG B O 1
ATOM 3254 N N . ASP B 1 190 ? -0.293 21.594 15.445 1 98.81 190 ASP B N 1
ATOM 3255 C CA . ASP B 1 190 ? 0.575 20.812 16.312 1 98.81 190 ASP B CA 1
ATOM 3256 C C . ASP B 1 190 ? 2.037 20.938 15.898 1 98.81 190 ASP B C 1
ATOM 3258 O O . ASP B 1 190 ? 2.924 21.062 16.734 1 98.81 190 ASP B O 1
ATOM 3262 N N . VAL B 1 191 ? 2.279 20.891 14.609 1 98.81 191 VAL B N 1
ATOM 3263 C CA . VAL B 1 191 ? 3.623 21 14.055 1 98.81 191 VAL B CA 1
ATOM 3264 C C . VAL B 1 191 ? 4.203 22.375 14.367 1 98.81 191 VAL B C 1
ATOM 3266 O O . VAL B 1 191 ? 5.371 22.5 14.75 1 98.81 191 VAL B O 1
ATOM 3269 N N . LEU B 1 192 ? 3.391 23.391 14.172 1 98.81 192 LEU B N 1
ATOM 3270 C CA . LEU B 1 192 ? 3.82 24.75 14.477 1 98.81 192 LEU B CA 1
ATOM 3271 C C . LEU B 1 192 ? 4.125 24.906 15.961 1 98.81 192 LEU B C 1
ATOM 3273 O O . LEU B 1 192 ? 5.098 25.562 16.328 1 98.81 192 LEU B O 1
ATOM 3277 N N . ALA B 1 193 ? 3.289 24.375 16.812 1 98.81 193 ALA B N 1
ATOM 3278 C CA . ALA B 1 193 ? 3.486 24.469 18.266 1 98.81 193 ALA B CA 1
ATOM 3279 C C . ALA B 1 193 ? 4.836 23.891 18.672 1 98.81 193 ALA B C 1
ATOM 3281 O O . ALA B 1 193 ? 5.551 24.484 19.484 1 98.81 193 ALA B O 1
ATOM 3282 N N . VAL B 1 194 ? 5.18 22.75 18.094 1 98.81 194 VAL B N 1
ATOM 3283 C CA . VAL B 1 194 ? 6.465 22.125 18.391 1 98.81 194 VAL B CA 1
ATOM 3284 C C . VAL B 1 194 ? 7.602 23 17.875 1 98.81 194 VAL B C 1
ATOM 3286 O O . VAL B 1 194 ? 8.609 23.188 18.562 1 98.81 194 VAL B O 1
ATOM 3289 N N . ALA B 1 195 ? 7.449 23.531 16.656 1 98.75 195 ALA B N 1
ATOM 3290 C CA . ALA B 1 195 ? 8.477 24.391 16.078 1 98.75 195 ALA B CA 1
ATOM 3291 C C . ALA B 1 195 ? 8.719 25.625 16.938 1 98.75 195 ALA B C 1
ATOM 3293 O O . ALA B 1 195 ? 9.867 26.047 17.109 1 98.75 195 ALA B O 1
ATOM 3294 N N . LYS B 1 196 ? 7.621 26.203 17.438 1 98.56 196 LYS B N 1
ATOM 3295 C CA . LYS B 1 196 ? 7.734 27.375 18.328 1 98.56 196 LYS B CA 1
ATOM 3296 C C . LYS B 1 196 ? 8.414 27 19.641 1 98.56 196 LYS B C 1
ATOM 3298 O O . LYS B 1 196 ? 9.336 27.688 20.078 1 98.56 196 LYS B O 1
ATOM 3303 N N . ALA B 1 197 ? 7.992 25.938 20.25 1 98.38 197 ALA B N 1
ATOM 3304 C CA . ALA B 1 197 ? 8.523 25.5 21.547 1 98.38 197 ALA B CA 1
ATOM 3305 C C . ALA B 1 197 ? 10.016 25.188 21.453 1 98.38 197 ALA B C 1
ATOM 3307 O O . ALA B 1 197 ? 10.766 25.453 22.391 1 98.38 197 ALA B O 1
ATOM 3308 N N . GLN B 1 198 ? 10.383 24.672 20.312 1 97.94 198 GLN B N 1
ATOM 3309 C CA . GLN B 1 198 ? 11.773 24.266 20.141 1 97.94 198 GLN B CA 1
ATOM 3310 C C . GLN B 1 198 ? 12.562 25.312 19.375 1 97.94 198 GLN B C 1
ATOM 3312 O O . GLN B 1 198 ? 13.742 25.109 19.062 1 97.94 198 GLN B O 1
ATOM 3317 N N . GLN B 1 199 ? 11.93 26.422 19.031 1 97.25 199 GLN B N 1
ATOM 3318 C CA . GLN B 1 199 ? 12.562 27.531 18.312 1 97.25 199 GLN B CA 1
ATOM 3319 C C . GLN B 1 199 ? 13.312 27.031 17.078 1 97.25 199 GLN B C 1
ATOM 3321 O O . GLN B 1 199 ? 14.484 27.344 16.891 1 97.25 199 GLN B O 1
ATOM 3326 N N . LEU B 1 200 ? 12.617 26.234 16.312 1 97.69 200 LEU B N 1
ATOM 3327 C CA . LEU B 1 200 ? 13.242 25.578 15.164 1 97.69 200 LEU B CA 1
ATOM 3328 C C . LEU B 1 200 ? 13.461 26.578 14.031 1 97.69 200 LEU B C 1
ATOM 3330 O O . LEU B 1 200 ? 14.219 26.297 13.102 1 97.69 200 LEU B O 1
ATOM 3334 N N . PHE B 1 201 ? 12.805 27.75 14.055 1 97.44 201 PHE B N 1
ATOM 3335 C CA . PHE B 1 201 ? 12.883 28.781 13.023 1 97.44 201 PHE B CA 1
ATOM 3336 C C . PHE B 1 201 ? 12.898 30.172 13.648 1 97.44 201 PHE B C 1
ATOM 3338 O O . PHE B 1 201 ? 12.633 30.328 14.844 1 97.44 201 PHE B O 1
ATOM 3345 N N . ASP B 1 202 ? 13.242 31.172 12.797 1 96.62 202 ASP B N 1
ATOM 3346 C CA . ASP B 1 202 ? 13.18 32.562 13.266 1 96.62 202 ASP B CA 1
ATOM 3347 C C . ASP B 1 202 ? 11.727 33 13.469 1 96.62 202 ASP B C 1
ATOM 3349 O O . ASP B 1 202 ? 10.805 32.375 12.938 1 96.62 202 ASP B O 1
ATOM 3353 N N . GLU B 1 203 ? 11.562 34 14.242 1 97 203 GLU B N 1
ATOM 3354 C CA . GLU B 1 203 ? 10.242 34.469 14.609 1 97 203 GLU B CA 1
ATOM 3355 C C . GLU B 1 203 ? 9.438 34.875 13.375 1 97 203 GLU B C 1
ATOM 3357 O O . GLU B 1 203 ? 8.219 34.688 13.328 1 97 203 GLU B O 1
ATOM 3362 N N . LYS B 1 204 ? 10.031 35.469 12.461 1 97.06 204 LYS B N 1
ATOM 3363 C CA . LYS B 1 204 ? 9.352 35.906 11.242 1 97.06 204 LYS B CA 1
ATOM 3364 C C . LYS B 1 204 ? 8.727 34.719 10.523 1 97.06 204 LYS B C 1
ATOM 3366 O O . LYS B 1 204 ? 7.551 34.75 10.148 1 97.06 204 LYS B O 1
ATOM 3371 N N . THR B 1 205 ? 9.508 33.625 10.32 1 97.62 205 THR B N 1
ATOM 3372 C CA . THR B 1 205 ? 9.008 32.438 9.656 1 97.62 205 THR B CA 1
ATOM 3373 C C . THR B 1 205 ? 7.84 31.828 10.43 1 97.62 205 THR B C 1
ATOM 3375 O O . THR B 1 205 ? 6.812 31.484 9.844 1 97.62 205 THR B O 1
ATOM 3378 N N . LEU B 1 206 ? 7.996 31.703 11.719 1 98.44 206 LEU B N 1
ATOM 3379 C CA . LEU B 1 206 ? 6.949 31.125 12.555 1 98.44 206 LEU B CA 1
ATOM 3380 C C . LEU B 1 206 ? 5.672 31.953 12.477 1 98.44 206 LEU B C 1
ATOM 3382 O O . LEU B 1 206 ? 4.574 31.406 12.414 1 98.44 206 LEU B O 1
ATOM 3386 N N . SER B 1 207 ? 5.828 33.25 12.445 1 98.19 207 SER B N 1
ATOM 3387 C CA . SER B 1 207 ? 4.684 34.156 12.367 1 98.19 207 SER B CA 1
ATOM 3388 C C . SER B 1 207 ? 3.988 34.031 11.008 1 98.19 207 SER B C 1
ATOM 3390 O O . SER B 1 207 ? 2.758 34.062 10.938 1 98.19 207 SER B O 1
ATOM 3392 N N . GLU B 1 208 ? 4.734 33.938 9.977 1 98 208 GLU B N 1
ATOM 3393 C CA . GLU B 1 208 ? 4.176 33.812 8.633 1 98 208 GLU B CA 1
ATOM 3394 C C . GLU B 1 208 ? 3.391 32.5 8.5 1 98 208 GLU B C 1
ATOM 3396 O O . GLU B 1 208 ? 2.33 32.469 7.871 1 98 208 GLU B O 1
ATOM 3401 N N . VAL B 1 209 ? 3.957 31.422 9.055 1 98.44 209 VAL B N 1
ATOM 3402 C CA . VAL B 1 209 ? 3.258 30.141 9.023 1 98.44 209 VAL B CA 1
ATOM 3403 C C . VAL B 1 209 ? 1.946 30.25 9.797 1 98.44 209 VAL B C 1
ATOM 3405 O O . VAL B 1 209 ? 0.91 29.75 9.344 1 98.44 209 VAL B O 1
ATOM 3408 N N . GLU B 1 210 ? 2.002 30.891 10.93 1 98.38 210 GLU B N 1
ATOM 3409 C CA . GLU B 1 210 ? 0.782 31.094 11.711 1 98.38 210 GLU B CA 1
ATOM 3410 C C . GLU B 1 210 ? -0.25 31.891 10.914 1 98.38 210 GLU B C 1
ATOM 3412 O O . GLU B 1 210 ? -1.439 31.562 10.938 1 98.38 210 GLU B O 1
ATOM 3417 N N . ASP B 1 211 ? 0.196 32.938 10.281 1 98.19 211 ASP B N 1
ATOM 3418 C CA . ASP B 1 211 ? -0.688 33.719 9.438 1 98.19 211 ASP B CA 1
ATOM 3419 C C . ASP B 1 211 ? -1.337 32.875 8.352 1 98.19 211 ASP B C 1
ATOM 3421 O O . ASP B 1 211 ? -2.531 33.031 8.078 1 98.19 211 ASP B O 1
ATOM 3425 N N . PHE B 1 212 ? -0.554 32.094 7.734 1 97.81 212 PHE B N 1
ATOM 3426 C CA . PHE B 1 212 ? -1.054 31.188 6.707 1 97.81 212 PHE B CA 1
ATOM 3427 C C . PHE B 1 212 ? -2.113 30.25 7.281 1 97.81 212 PHE B C 1
ATOM 3429 O O . PHE B 1 212 ? -3.18 30.078 6.691 1 97.81 212 PHE B O 1
ATOM 3436 N N . LEU B 1 213 ? -1.838 29.562 8.445 1 97.81 213 LEU B N 1
ATOM 3437 C CA . LEU B 1 213 ? -2.768 28.625 9.055 1 97.81 213 LEU B CA 1
ATOM 3438 C C . LEU B 1 213 ? -4.074 29.312 9.438 1 97.81 213 LEU B C 1
ATOM 3440 O O . LEU B 1 213 ? -5.137 28.688 9.43 1 97.81 213 LEU B O 1
ATOM 3444 N N . ASN B 1 214 ? -3.994 30.625 9.719 1 97.38 214 ASN B N 1
ATOM 3445 C CA . ASN B 1 214 ? -5.172 31.391 10.094 1 97.38 214 ASN B CA 1
ATOM 3446 C C . ASN B 1 214 ? -6 31.781 8.875 1 97.38 214 ASN B C 1
ATOM 3448 O O . ASN B 1 214 ? -7.223 31.891 8.961 1 97.38 214 ASN B O 1
ATOM 3452 N N . ALA B 1 215 ? -5.309 32.125 7.801 1 96.25 215 ALA B N 1
ATOM 3453 C CA . ALA B 1 215 ? -5.961 32.594 6.582 1 96.25 215 ALA B CA 1
ATOM 3454 C C . ALA B 1 215 ? -5.199 32.125 5.34 1 96.25 215 ALA B C 1
ATOM 3456 O O . ALA B 1 215 ? -4.602 32.938 4.633 1 96.25 215 ALA B O 1
ATOM 3457 N N . PRO B 1 216 ? -5.352 30.844 5.039 1 95.62 216 PRO B N 1
ATOM 3458 C CA . PRO B 1 216 ? -4.496 30.234 4.02 1 95.62 216 PRO B CA 1
ATOM 3459 C C . PRO B 1 216 ? -4.656 30.875 2.646 1 95.62 216 PRO B C 1
ATOM 3461 O O . PRO B 1 216 ? -3.662 31.172 1.976 1 95.62 216 PRO B O 1
ATOM 3464 N N . LEU B 1 217 ? -5.828 31.219 2.254 1 93.88 217 LEU B N 1
ATOM 3465 C CA . LEU B 1 217 ? -6.055 31.75 0.918 1 93.88 217 LEU B CA 1
ATOM 3466 C C . LEU B 1 217 ? -5.574 33.188 0.829 1 93.88 217 LEU B C 1
ATOM 3468 O O . LEU B 1 217 ? -5 33.625 -0.184 1 93.88 217 LEU B O 1
ATOM 3472 N N . ALA B 1 218 ? -5.875 33.938 1.833 1 95.5 218 ALA B N 1
ATOM 3473 C CA . ALA B 1 218 ? -5.383 35.312 1.863 1 95.5 218 ALA B CA 1
ATOM 3474 C C . ALA B 1 218 ? -3.857 35.344 1.821 1 95.5 218 ALA B C 1
ATOM 3476 O O . ALA B 1 218 ? -3.268 36.156 1.11 1 95.5 218 ALA B O 1
ATOM 3477 N N . TRP B 1 219 ? -3.271 34.531 2.605 1 96.94 219 TRP B N 1
ATOM 3478 C CA . TRP B 1 219 ? -1.814 34.438 2.617 1 96.94 219 TRP B CA 1
ATOM 3479 C C . TRP B 1 219 ? -1.279 34.031 1.248 1 96.94 219 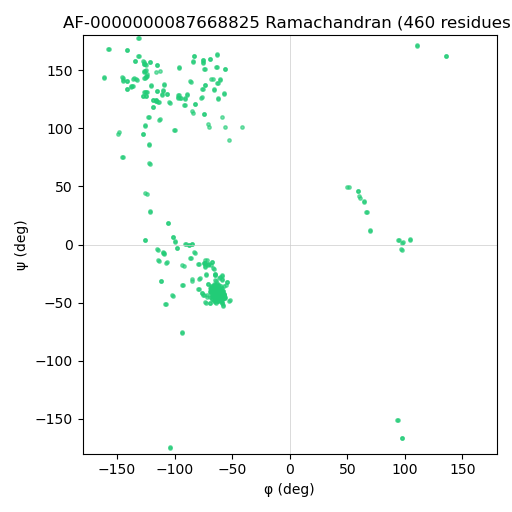TRP B C 1
ATOM 3481 O O . TRP B 1 219 ? -0.304 34.625 0.762 1 96.94 219 TRP B O 1
ATOM 3491 N N . SER B 1 220 ? -1.882 33 0.71 1 96.25 220 SER B N 1
ATOM 3492 C CA . SER B 1 220 ? -1.5 32.531 -0.622 1 96.25 220 SER B CA 1
ATOM 3493 C C . SER B 1 220 ? -1.53 33.688 -1.629 1 96.25 220 SER B C 1
ATOM 3495 O O . SER B 1 220 ? -0.581 33.875 -2.393 1 96.25 220 SER B O 1
ATOM 3497 N N . GLY B 1 221 ? -2.594 34.438 -1.63 1 94.75 221 GLY B N 1
ATOM 3498 C CA . GLY B 1 221 ? -2.727 35.594 -2.535 1 94.75 221 GLY B CA 1
ATOM 3499 C C . GLY B 1 221 ? -1.62 36.594 -2.377 1 94.75 221 GLY B C 1
ATOM 3500 O O . GLY B 1 221 ? -1.086 37.094 -3.367 1 94.75 221 GLY B O 1
ATOM 3501 N N . ARG B 1 222 ? -1.307 36.875 -1.221 1 95.5 222 ARG B N 1
ATOM 3502 C CA . ARG B 1 222 ? -0.284 37.875 -0.909 1 95.5 222 ARG B CA 1
ATOM 3503 C C . ARG B 1 222 ? 1.099 37.375 -1.332 1 95.5 222 ARG B C 1
ATOM 3505 O O . ARG B 1 222 ? 2.035 38.188 -1.438 1 95.5 222 ARG B O 1
ATOM 3512 N N . ASN B 1 223 ? 1.162 36.156 -1.513 1 95.94 223 ASN B N 1
ATOM 3513 C CA . ASN B 1 223 ? 2.484 35.594 -1.775 1 95.94 223 ASN B CA 1
ATOM 3514 C C . ASN B 1 223 ? 2.533 34.875 -3.123 1 95.94 223 ASN B C 1
ATOM 3516 O O . ASN B 1 223 ? 3.203 33.844 -3.264 1 95.94 223 ASN B O 1
ATOM 3520 N N . GLY B 1 224 ? 1.707 35.312 -4.047 1 93.06 224 GLY B N 1
ATOM 3521 C CA . GLY B 1 224 ? 1.854 34.906 -5.438 1 93.06 224 GLY B CA 1
ATOM 3522 C C . GLY B 1 224 ? 0.995 33.719 -5.812 1 93.06 224 GLY B C 1
ATOM 3523 O O . GLY B 1 224 ? 1.163 33.156 -6.887 1 93.06 224 GLY B O 1
ATOM 3524 N N . GLY B 1 225 ? 0.144 33.219 -4.879 1 94.25 225 GLY B N 1
ATOM 3525 C CA . GLY B 1 225 ? -0.756 32.125 -5.188 1 94.25 225 GLY B CA 1
ATOM 3526 C C . GLY B 1 225 ? -2.191 32.562 -5.395 1 94.25 225 GLY B C 1
ATOM 3527 O O . GLY B 1 225 ? -2.467 33.781 -5.516 1 94.25 225 GLY B O 1
ATOM 3528 N N . VAL B 1 226 ? -3.018 31.609 -5.559 1 90.12 226 VAL B N 1
ATOM 3529 C CA . VAL B 1 226 ? -4.43 31.891 -5.801 1 90.12 226 VAL B CA 1
ATOM 3530 C C . VAL B 1 226 ? -5.109 32.312 -4.496 1 90.12 226 VAL B C 1
ATOM 3532 O O . VAL B 1 226 ? -4.625 31.969 -3.41 1 90.12 226 VAL B O 1
ATOM 3535 N N . THR B 1 227 ? -6.227 33 -4.648 1 88.56 227 THR B N 1
ATOM 3536 C CA . THR B 1 227 ? -6.98 33.438 -3.486 1 88.56 227 THR B CA 1
ATOM 3537 C C . THR B 1 227 ? -8.281 32.656 -3.344 1 88.56 227 THR B C 1
ATOM 3539 O O . THR B 1 227 ? -9.031 32.875 -2.385 1 88.56 227 THR B O 1
ATOM 3542 N N . GLU B 1 228 ? -8.57 31.875 -4.352 1 80.88 228 GLU B N 1
ATOM 3543 C CA . GLU B 1 228 ? -9.742 31.016 -4.297 1 80.88 228 GLU B CA 1
ATOM 3544 C C . GLU B 1 228 ? -9.422 29.625 -4.848 1 80.88 228 GLU B C 1
ATOM 3546 O O . GLU B 1 228 ? -8.594 29.484 -5.75 1 80.88 228 GLU B O 1
ATOM 3551 N N . LEU B 1 229 ? -9.938 28.641 -4.07 1 71.94 229 LEU B N 1
ATOM 3552 C CA . LEU B 1 229 ? -9.742 27.297 -4.586 1 71.94 229 LEU B CA 1
ATOM 3553 C C . LEU B 1 229 ? -10.727 27 -5.711 1 71.94 229 LEU B C 1
ATOM 3555 O O . LEU B 1 229 ? -11.867 27.469 -5.68 1 71.94 229 LEU B O 1
ATOM 3559 N N . LEU B 1 230 ? -10.102 26.594 -6.793 1 58.88 230 LEU B N 1
ATOM 3560 C CA . LEU B 1 230 ? -10.984 26.234 -7.898 1 58.88 230 LEU B CA 1
ATOM 3561 C C . LEU B 1 230 ? -11.992 25.172 -7.48 1 58.88 230 LEU B C 1
ATOM 3563 O O . LEU B 1 230 ? -11.641 24.234 -6.773 1 58.88 230 LEU B O 1
ATOM 3567 N N . LYS B 1 231 ? -13.266 25.578 -7.195 1 54.5 231 LYS B N 1
ATOM 3568 C CA . LYS B 1 231 ? -14.344 24.625 -7.031 1 54.5 231 LYS B CA 1
ATOM 3569 C C . LYS B 1 231 ? -14.273 23.516 -8.086 1 54.5 231 LYS B C 1
ATOM 3571 O O . LYS B 1 231 ? -14.195 23.812 -9.281 1 54.5 231 LYS B O 1
ATOM 3576 N N . LYS B 1 232 ? -13.867 22.5 -7.875 1 42.22 232 LYS B N 1
ATOM 3577 C CA . LYS B 1 232 ? -13.969 21.406 -8.828 1 42.22 232 LYS B CA 1
ATOM 3578 C C . LYS B 1 232 ? -15.367 20.797 -8.82 1 42.22 232 LYS B C 1
ATOM 3580 O O . LYS B 1 232 ? -15.984 20.672 -7.766 1 42.22 232 LYS B O 1
#

Organism: NCBI:txid484088

InterPro domains:
  IPR000836 Phosphoribosyltransferase domain [PF00156] (55-153)
  IPR000836 Phosphoribosyltransferase domain [cd06223] (75-187)
  IPR004467 Orotate phosphoribosyl transferase domain [TIGR00336] (19-190)
  IPR023031 Orotate phosphoribosyltransferase [MF_01208] (1-232)
  IPR029057 Phosphoribosyltransferase-like [G3DSA:3.40.50.2020] (3-230)
  IPR029057 Phosphoribosyltransferase-like [SSF53271] (18-223)

Secondary structure (DSSP, 8-state):
--------HHHHHHHHHHHHHHTT-EEE-SSS-EE-TTS-EESEEE-GGGGGG-HHHHHHHHHHHHHHHHHHT-TT--SEEEEETTTHHHHHHHHHHHHT--EEEE-SS--SSSTTTTEES-PPTT-EEEEEEEEESSSHHHHHHHHHHHHTT-EEEEEEEEEE----HHHHHHHHHTT-EEEEEEEHHHHHHHHHHTT-S-HHHHHHHHHHHH-HHHHHHHTTS-SS----/--------HHHHHHHHHHHHHHTT-EEE-SSS-EE-TTS-EESEEE-GGGGGG-HHHHHHHHHHHHHHHHHHT-TT--SEEEEETTTHHHHHHHHHHHHT--EEEE-SS--SSSTTTTEES-PPTT-EEEEEEEEESSSHHHHHHHHHHHHTT-EEEEEEEEEE----HHHHHHHHHTT-EEEEEEEHHHHHHHHHHTT-S-HHHHHHHHHHHHSHHHHHHHTTS-SS----

pLDDT: mean 95.43, std 7.62, range [42.22, 98.94]